Protein AF-A0A034VEP1-F1 (afdb_monomer_lite)

Secondary structure (DSSP, 8-state):
---HHHHHHHHHHHHHHHHHHHHHHHHHHHTHHHHTSTTHHHHHHTTTTTTGGGS-HHHHHHIIIIIIHHHHHT--GGGIIIIIHHHHHHHHHHHHHHHHHHHHHHHHHHHHTSSSTT---HHHHHHHHHHHHHHHHHHHHHHHHHH-S-GGGTTTTT-------------S------HHHHHHTT--S--HHHHHHHH-HHHHHHHHHHHHHTTTSS-HHHHHHHHHHHHHHHHHHHH-SS----HHHHHHHHHHHHHHHHHHTTSHHHHHHHHHHHHHHHHHHTTT-TTHHHHHHTSTT--HHHHHHHHHHHHSPPPSSSPPPHHHHHHHHHHHTTTTT--HHHHHS-----TTPPPP--PPPPP---SS---S--GGGGTT----

Foldseek 3Di:
DDDPVNVVVVVVVVVLLVVLLVLLVCLVPVQPVQLPPPCSQVVCCVPVVPPVVPPDLVSVQSSLQNHLLSNQQSHDPVRLVVHVLSNLLSVLQVVLVVLVVLLVVLVVCVVVVCDDPPNPPPVSVVSVVSSLSSLLSNLSSLLCQFQNQQPPPPPPVPDDPDDDDDDDDDDPDDDPDDVSSVVSLQGLATDPSNLSQCPDPSRNVSSLSSLLQQLQRLDLSSNLSSLSNVLSVLLCCLPPPPNSDDQVSLVSSLVSLLNSQLNPVQPPSSVVSSLLSNLSSCLRCCVPHVCSLVVLVLQPPDDPVLSVVLVVVSPPDDDPDSDDDPVNSVSSCVSSVSSHHDDPVVSPPDPPPVDDDDPDPDDDDDDDDDPDDDPDDPPPVVVPDDDD

Radius of gyration: 27.85 Å; chains: 1; bounding box: 88×52×80 Å

InterPro domains:
  IPR011989 Armadillo-like helical [G3DSA:1.25.10.10] (1-316)
  IPR045065 Exportin-1/5 [PTHR11223] (7-348)
  IPR045478 Exportin-5, C-terminal domain [PF19273] (3-347)

Structure (mmCIF, N/CA/C/O backbone):
data_AF-A0A034VEP1-F1
#
_entry.id   AF-A0A034VEP1-F1
#
loop_
_atom_site.group_PDB
_atom_site.id
_atom_site.type_symbol
_atom_site.label_atom_id
_atom_site.label_alt_id
_atom_site.label_comp_id
_atom_site.label_asym_id
_atom_site.label_entity_id
_atom_site.label_seq_id
_atom_site.pdbx_PDB_ins_code
_atom_site.Cartn_x
_atom_site.Cartn_y
_atom_site.Cartn_z
_atom_site.occupancy
_atom_site.B_iso_or_equiv
_atom_site.auth_seq_id
_atom_site.auth_comp_id
_atom_site.auth_asym_id
_atom_site.auth_atom_id
_atom_site.pdbx_PDB_model_num
ATOM 1 N N . MET A 1 1 ? 37.861 21.432 -10.208 1.00 58.66 1 MET A N 1
ATOM 2 C CA . MET A 1 1 ? 37.742 20.419 -11.281 1.00 58.66 1 MET A CA 1
ATOM 3 C C . MET A 1 1 ? 37.023 19.227 -10.680 1.00 58.66 1 MET A C 1
ATOM 5 O O . MET A 1 1 ? 37.468 18.774 -9.636 1.00 58.66 1 MET A O 1
ATOM 9 N N . THR A 1 2 ? 35.906 18.784 -11.261 1.00 74.50 2 THR A N 1
ATOM 10 C CA . THR A 1 2 ? 35.206 17.568 -10.812 1.00 74.50 2 THR A CA 1
ATOM 11 C C . THR A 1 2 ? 36.110 16.355 -10.998 1.00 74.50 2 THR A C 1
ATOM 13 O O . THR A 1 2 ? 36.824 16.255 -12.003 1.00 74.50 2 THR A O 1
ATOM 16 N N . SER A 1 3 ? 36.123 15.453 -10.018 1.00 92.38 3 SER A N 1
ATOM 17 C CA . SER A 1 3 ? 36.957 14.258 -10.084 1.00 92.38 3 SER A CA 1
ATOM 18 C C . SER A 1 3 ? 36.475 13.336 -11.217 1.00 92.38 3 SER A C 1
ATOM 20 O O . SER A 1 3 ? 35.345 13.434 -11.703 1.00 92.38 3 SER A O 1
ATOM 22 N N . THR A 1 4 ? 37.326 12.424 -11.694 1.00 94.25 4 THR A N 1
ATOM 23 C CA . THR A 1 4 ? 36.884 11.393 -12.654 1.00 94.25 4 THR A CA 1
ATOM 24 C C . THR A 1 4 ? 35.779 10.516 -12.064 1.00 94.25 4 THR A C 1
ATOM 26 O O . THR A 1 4 ? 34.869 10.133 -12.794 1.00 94.25 4 THR A O 1
ATOM 29 N N . VAL A 1 5 ? 35.817 10.261 -10.753 1.00 95.69 5 VAL A N 1
ATOM 30 C CA . VAL A 1 5 ? 34.779 9.507 -10.041 1.00 95.69 5 VAL A CA 1
ATOM 31 C C . VAL A 1 5 ? 33.453 10.263 -10.076 1.00 95.69 5 VAL A C 1
ATOM 33 O O . VAL A 1 5 ? 32.454 9.682 -10.489 1.00 95.69 5 VAL A O 1
ATOM 36 N N . ASP A 1 6 ? 33.456 11.564 -9.777 1.00 94.81 6 ASP A N 1
ATOM 37 C CA . ASP A 1 6 ? 32.241 12.395 -9.775 1.00 94.81 6 ASP A CA 1
ATOM 38 C C . ASP A 1 6 ? 31.598 12.417 -11.168 1.00 94.81 6 ASP A C 1
ATOM 40 O O . ASP A 1 6 ? 30.381 12.321 -11.312 1.00 94.81 6 ASP A O 1
ATOM 44 N N . ARG A 1 7 ? 32.421 12.493 -12.224 1.00 95.38 7 ARG A N 1
ATOM 45 C CA . ARG A 1 7 ? 31.940 12.466 -13.614 1.00 95.38 7 ARG A CA 1
ATOM 46 C C . ARG A 1 7 ? 31.284 11.134 -13.973 1.00 95.38 7 ARG A C 1
ATOM 48 O O . ARG A 1 7 ? 30.245 11.139 -14.628 1.00 95.38 7 ARG A O 1
ATOM 55 N N . ILE A 1 8 ? 31.863 10.009 -13.547 1.00 96.25 8 ILE A N 1
ATOM 56 C CA . ILE A 1 8 ? 31.290 8.676 -13.786 1.00 96.25 8 ILE A CA 1
ATOM 57 C C . ILE A 1 8 ? 30.002 8.495 -12.977 1.00 96.25 8 ILE A C 1
ATOM 59 O O . ILE A 1 8 ? 29.007 8.024 -13.524 1.00 96.25 8 ILE A O 1
ATOM 63 N N . GLN A 1 9 ? 29.984 8.905 -11.707 1.00 94.31 9 GLN A N 1
ATOM 64 C CA . GLN A 1 9 ? 28.787 8.853 -10.865 1.00 94.31 9 GLN A CA 1
ATOM 65 C C . GLN A 1 9 ? 27.643 9.666 -11.475 1.00 94.31 9 GLN A C 1
ATOM 67 O O . GLN A 1 9 ? 26.534 9.148 -11.612 1.00 94.31 9 GLN A O 1
ATOM 72 N N . GLN A 1 10 ? 27.929 10.892 -11.924 1.00 95.06 10 GLN A N 1
ATOM 73 C CA . GLN A 1 10 ? 26.947 11.744 -12.588 1.00 95.06 10 GLN A CA 1
ATOM 74 C C . GLN A 1 10 ? 26.444 11.119 -13.892 1.00 95.06 10 GLN A C 1
ATOM 76 O O . GLN A 1 10 ? 25.241 11.094 -14.135 1.00 95.06 10 GLN A O 1
ATOM 81 N N . PHE A 1 11 ? 27.340 10.578 -14.722 1.00 96.62 11 PHE A N 1
ATOM 82 C CA . PHE A 1 11 ? 26.957 9.894 -15.957 1.00 96.62 11 PHE A CA 1
ATOM 83 C C . PHE A 1 11 ? 26.026 8.704 -15.684 1.00 96.62 11 PHE A C 1
ATOM 85 O O . PHE A 1 11 ? 24.970 8.593 -16.303 1.00 96.62 11 PHE A O 1
ATOM 92 N N . MET A 1 12 ? 26.371 7.849 -14.717 1.00 95.88 12 MET A N 1
ATOM 93 C CA . MET A 1 12 ? 25.567 6.678 -14.351 1.00 95.88 12 MET A CA 1
ATOM 94 C C . MET A 1 12 ? 24.229 7.057 -13.702 1.00 95.88 12 MET A C 1
ATOM 96 O O . MET A 1 12 ? 23.247 6.326 -13.834 1.00 95.88 12 MET A O 1
ATOM 100 N N . ALA A 1 13 ? 24.166 8.170 -12.967 1.00 93.12 13 ALA A N 1
ATOM 101 C CA . ALA A 1 13 ? 22.910 8.723 -12.460 1.00 93.12 13 ALA A CA 1
ATOM 102 C C . ALA A 1 13 ? 22.009 9.188 -13.611 1.00 93.12 13 ALA A C 1
ATOM 104 O O . ALA A 1 13 ? 20.899 8.680 -13.756 1.00 93.12 13 ALA A O 1
ATOM 105 N N . LEU A 1 14 ? 22.533 10.045 -14.490 1.00 95.06 14 LEU A N 1
ATOM 106 C CA . LEU A 1 14 ? 21.785 10.607 -15.615 1.00 95.06 14 LEU A CA 1
ATOM 107 C C . LEU A 1 14 ? 21.302 9.541 -16.598 1.00 95.06 14 LEU A C 1
ATOM 109 O O . LEU A 1 14 ? 20.158 9.599 -17.042 1.00 95.06 14 LEU A O 1
ATOM 113 N N . LEU A 1 15 ? 22.151 8.565 -16.934 1.00 96.06 15 LEU A N 1
ATOM 114 C CA . LEU A 1 15 ? 21.783 7.484 -17.847 1.00 96.06 15 LEU A CA 1
ATOM 115 C C . LEU A 1 15 ? 20.609 6.674 -17.288 1.00 96.06 15 LEU A C 1
ATOM 117 O O . LEU A 1 15 ? 19.625 6.448 -17.985 1.00 96.06 15 LEU A O 1
ATOM 121 N N . TYR A 1 16 ? 20.695 6.289 -16.016 1.00 94.19 16 TYR A N 1
ATOM 122 C CA . TYR A 1 16 ? 19.655 5.521 -15.338 1.00 94.19 16 TYR A CA 1
ATOM 123 C C . TYR A 1 16 ? 18.326 6.276 -15.288 1.00 94.19 16 TYR A C 1
ATOM 125 O O . TYR A 1 16 ? 17.296 5.736 -15.685 1.00 94.19 16 TYR A O 1
ATOM 133 N N . GLU A 1 17 ? 18.346 7.533 -14.843 1.00 92.88 17 GLU A N 1
ATOM 134 C CA . GLU A 1 17 ? 17.145 8.370 -14.781 1.00 92.88 17 GLU A CA 1
ATOM 135 C C . GLU A 1 17 ? 16.531 8.561 -16.170 1.00 92.88 17 GLU A C 1
ATOM 137 O O . GLU A 1 17 ? 15.327 8.372 -16.343 1.00 92.88 17 GLU A O 1
ATOM 142 N N . SER A 1 18 ? 17.359 8.841 -17.181 1.00 95.31 18 SER A N 1
ATOM 143 C CA . SER A 1 18 ? 16.906 9.026 -18.564 1.00 95.31 18 SER A CA 1
ATOM 144 C C . SER A 1 18 ? 16.233 7.770 -19.121 1.00 95.31 18 SER A C 1
ATOM 146 O O . SER A 1 18 ? 15.182 7.872 -19.757 1.00 95.31 18 SER A O 1
ATOM 148 N N . CYS A 1 19 ? 16.783 6.581 -18.846 1.00 95.69 19 CYS A N 1
ATOM 149 C CA . CYS A 1 19 ? 16.167 5.315 -19.241 1.00 95.69 19 CYS A CA 1
ATOM 150 C C . CYS A 1 19 ? 14.774 5.151 -18.619 1.00 95.69 19 CYS A C 1
ATOM 152 O O . CYS A 1 19 ? 13.817 4.883 -19.344 1.00 95.69 19 CYS A O 1
ATOM 154 N N . TYR A 1 20 ? 14.621 5.369 -17.309 1.00 95.31 20 TYR A N 1
ATOM 155 C CA . TYR A 1 20 ? 13.319 5.212 -16.652 1.00 95.31 20 TYR A CA 1
ATOM 156 C C . TYR A 1 20 ? 12.310 6.295 -17.026 1.00 95.31 20 TYR A C 1
ATOM 158 O O . TYR A 1 20 ? 11.121 5.998 -17.110 1.00 95.31 20 TYR A O 1
ATOM 166 N N . HIS A 1 21 ? 12.756 7.516 -17.323 1.00 94.62 21 HIS A N 1
ATOM 167 C CA . HIS A 1 21 ? 11.889 8.554 -17.879 1.00 94.62 21 HIS A CA 1
ATOM 168 C C . HIS A 1 21 ? 11.360 8.181 -19.266 1.00 94.62 21 HIS A C 1
ATOM 170 O O . HIS A 1 21 ? 10.161 8.309 -19.516 1.00 94.62 21 HIS A O 1
ATOM 176 N N . MET A 1 22 ? 12.226 7.671 -20.145 1.00 95.50 22 MET A N 1
ATOM 177 C CA . MET A 1 22 ? 11.825 7.183 -21.466 1.00 95.50 22 MET A CA 1
ATOM 178 C C . MET A 1 22 ? 10.855 5.998 -21.357 1.00 95.50 22 MET A C 1
ATOM 180 O O . MET A 1 22 ? 9.845 5.950 -22.052 1.00 95.50 22 MET A O 1
ATOM 184 N N . MET A 1 23 ? 11.123 5.043 -20.465 1.00 94.69 23 MET A N 1
ATOM 185 C CA . MET A 1 23 ? 10.212 3.916 -20.249 1.00 94.69 23 MET A CA 1
ATOM 186 C C . MET A 1 23 ? 8.884 4.360 -19.624 1.00 94.69 23 MET A C 1
ATOM 188 O O . MET A 1 23 ? 7.826 3.853 -19.988 1.00 94.69 23 MET A O 1
ATOM 192 N N . GLY A 1 24 ? 8.920 5.327 -18.706 1.00 93.62 24 GLY A N 1
ATOM 193 C CA . GLY A 1 24 ? 7.735 5.887 -18.062 1.00 93.62 24 GLY A CA 1
ATOM 194 C C . GLY A 1 24 ? 6.806 6.621 -19.023 1.00 93.62 24 GLY A C 1
ATOM 195 O O . GLY A 1 24 ? 5.588 6.566 -18.856 1.00 93.62 24 GLY A O 1
ATOM 196 N N . SER A 1 25 ? 7.350 7.258 -20.064 1.00 94.69 25 SER A N 1
ATOM 197 C CA . SER A 1 25 ? 6.546 7.893 -21.112 1.00 94.69 25 SER A CA 1
ATOM 198 C C . SER A 1 25 ? 6.006 6.901 -22.145 1.00 94.69 25 SER A C 1
ATOM 200 O O . SER A 1 25 ? 5.034 7.225 -22.830 1.00 94.69 25 SER A O 1
ATOM 202 N N . ALA A 1 26 ? 6.571 5.692 -22.243 1.00 93.81 26 ALA A N 1
ATOM 203 C CA . ALA A 1 26 ? 6.183 4.706 -23.250 1.00 93.81 26 ALA A CA 1
ATOM 204 C C . ALA A 1 26 ? 4.717 4.266 -23.114 1.00 93.81 26 ALA A C 1
ATOM 206 O O . ALA A 1 26 ? 4.012 4.204 -24.118 1.00 93.81 26 ALA A O 1
ATOM 207 N N . GLY A 1 27 ? 4.237 4.017 -21.889 1.00 92.19 27 GLY A N 1
ATOM 208 C CA . GLY A 1 27 ? 2.842 3.630 -21.632 1.00 92.19 27 GLY A CA 1
ATOM 209 C C . GLY A 1 27 ? 1.835 4.661 -22.160 1.00 92.19 27 GLY A C 1
ATOM 210 O O . GLY A 1 27 ? 1.042 4.323 -23.039 1.00 92.19 27 GLY A O 1
ATOM 211 N N . PRO A 1 28 ? 1.890 5.924 -21.694 1.00 90.75 28 PRO A N 1
ATOM 212 C CA . PRO A 1 28 ? 1.020 6.990 -22.189 1.00 90.75 28 PRO A CA 1
ATOM 213 C C . PRO A 1 28 ? 1.172 7.290 -23.686 1.00 90.75 28 PRO A C 1
ATOM 215 O O . PRO A 1 28 ? 0.189 7.634 -24.336 1.00 90.75 28 PRO A O 1
ATOM 218 N N . SER A 1 29 ? 2.388 7.181 -24.235 1.00 94.88 29 SER A N 1
ATOM 219 C CA . SER A 1 29 ? 2.671 7.609 -25.615 1.00 94.88 29 SER A CA 1
ATOM 220 C C . SER A 1 29 ? 2.303 6.559 -26.661 1.00 94.88 29 SER A C 1
ATOM 222 O O . SER A 1 29 ? 1.827 6.905 -27.736 1.00 94.88 29 SER A O 1
ATOM 224 N N . LEU A 1 30 ? 2.547 5.280 -26.366 1.00 94.94 30 LEU A N 1
ATOM 225 C CA . LEU A 1 30 ? 2.318 4.174 -27.301 1.00 94.94 30 LEU A CA 1
ATOM 226 C C . LEU A 1 30 ? 0.979 3.472 -27.047 1.00 94.94 30 LEU A C 1
ATOM 228 O O . LEU A 1 30 ? 0.457 2.789 -27.928 1.00 94.94 30 LEU A O 1
ATOM 232 N N . GLY A 1 31 ? 0.418 3.617 -25.842 1.00 91.94 31 GLY A N 1
ATOM 233 C CA . GLY A 1 31 ? -0.852 3.015 -25.460 1.00 91.94 31 GLY A CA 1
ATOM 234 C C . GLY A 1 31 ? -0.888 1.522 -25.780 1.00 91.94 31 GLY A C 1
ATOM 235 O O . GLY A 1 31 ? 0.033 0.770 -25.456 1.00 91.94 31 GLY A O 1
ATOM 236 N N . ARG A 1 32 ? -1.957 1.090 -26.454 1.00 95.06 32 ARG A N 1
ATOM 237 C CA . ARG A 1 32 ? -2.202 -0.313 -26.817 1.00 95.06 32 ARG A CA 1
ATOM 238 C C . ARG A 1 32 ? -1.033 -0.981 -27.549 1.00 95.06 32 ARG A C 1
ATOM 240 O O . ARG A 1 32 ? -0.810 -2.168 -27.319 1.00 95.06 32 ARG A O 1
ATOM 247 N N . ASP A 1 33 ? -0.289 -0.248 -28.377 1.00 97.12 33 ASP A N 1
ATOM 248 C CA . ASP A 1 33 ? 0.780 -0.830 -29.192 1.00 97.12 33 ASP A CA 1
ATOM 249 C C . ASP A 1 33 ? 1.950 -1.355 -28.357 1.00 97.12 33 ASP A C 1
ATOM 251 O O . ASP A 1 33 ? 2.576 -2.341 -28.741 1.00 97.12 33 ASP A O 1
ATOM 255 N N . LEU A 1 34 ? 2.194 -0.767 -27.182 1.00 97.06 34 LEU A N 1
ATOM 256 C CA . LEU A 1 34 ? 3.177 -1.274 -26.226 1.00 97.06 34 LEU A CA 1
ATOM 257 C C . LEU A 1 34 ? 2.683 -2.547 -25.528 1.00 97.06 34 LEU A C 1
ATOM 259 O O . LEU A 1 34 ? 3.409 -3.534 -25.443 1.00 97.06 34 LEU A O 1
ATOM 263 N N . TYR A 1 35 ? 1.449 -2.535 -25.017 1.00 97.56 35 TYR A N 1
ATOM 264 C CA . TYR A 1 35 ? 0.932 -3.632 -24.187 1.00 97.56 35 TYR A CA 1
ATOM 265 C C . TYR A 1 35 ? 0.587 -4.895 -24.984 1.00 97.56 35 TYR A C 1
ATOM 267 O O . TYR A 1 35 ? 0.537 -5.978 -24.405 1.00 97.56 35 TYR A O 1
ATOM 275 N N . GLN A 1 36 ? 0.371 -4.778 -26.297 1.00 97.31 36 GLN A N 1
ATOM 276 C CA . GLN A 1 36 ? 0.141 -5.933 -27.170 1.00 97.31 36 GLN A CA 1
ATOM 277 C C . GLN A 1 36 ? 1.429 -6.660 -27.585 1.00 97.31 36 GLN A C 1
ATOM 279 O O . GLN A 1 36 ? 1.344 -7.718 -28.212 1.00 97.31 36 GLN A O 1
ATOM 284 N N . LEU A 1 37 ? 2.611 -6.112 -27.270 1.00 97.19 37 LEU A N 1
ATOM 285 C CA . LEU A 1 37 ? 3.882 -6.771 -27.560 1.00 97.19 37 LEU A CA 1
ATOM 286 C C . LEU A 1 37 ? 3.956 -8.114 -26.825 1.00 97.19 37 LEU A C 1
ATOM 288 O O . LEU A 1 37 ? 3.821 -8.196 -25.602 1.00 97.19 37 LEU A O 1
ATOM 292 N N . GLN A 1 38 ? 4.186 -9.181 -27.586 1.00 96.06 38 GLN A N 1
ATOM 293 C CA . GLN A 1 38 ? 4.297 -10.524 -27.032 1.00 96.06 38 GLN A CA 1
ATOM 294 C C . GLN A 1 38 ? 5.500 -10.612 -26.088 1.00 96.06 38 GLN A C 1
ATOM 296 O O . GLN A 1 38 ? 6.602 -10.191 -26.433 1.00 96.06 38 GLN A O 1
ATOM 301 N N . GLY A 1 39 ? 5.280 -11.157 -24.890 1.00 95.81 39 GLY A N 1
ATOM 302 C CA . GLY A 1 39 ? 6.329 -11.321 -23.882 1.00 95.81 39 GLY A CA 1
ATOM 303 C C . GLY A 1 39 ? 6.767 -10.027 -23.189 1.00 95.81 39 GLY A C 1
ATOM 304 O O . GLY A 1 39 ? 7.782 -10.042 -22.502 1.00 95.81 39 GLY A O 1
ATOM 305 N N . ILE A 1 40 ? 6.035 -8.910 -23.324 1.00 97.25 40 ILE A N 1
ATOM 306 C CA . ILE A 1 40 ? 6.419 -7.641 -22.679 1.00 97.25 40 ILE A CA 1
ATOM 307 C C . ILE A 1 40 ? 6.510 -7.755 -21.151 1.00 97.25 40 ILE A C 1
ATOM 309 O O . ILE A 1 40 ? 7.403 -7.169 -20.545 1.00 97.25 40 ILE A O 1
ATOM 313 N N . ALA A 1 41 ? 5.627 -8.542 -20.530 1.00 98.00 41 ALA A N 1
ATOM 314 C CA . ALA A 1 41 ? 5.662 -8.793 -19.092 1.00 98.00 41 ALA A CA 1
ATOM 315 C C . ALA A 1 41 ? 6.968 -9.486 -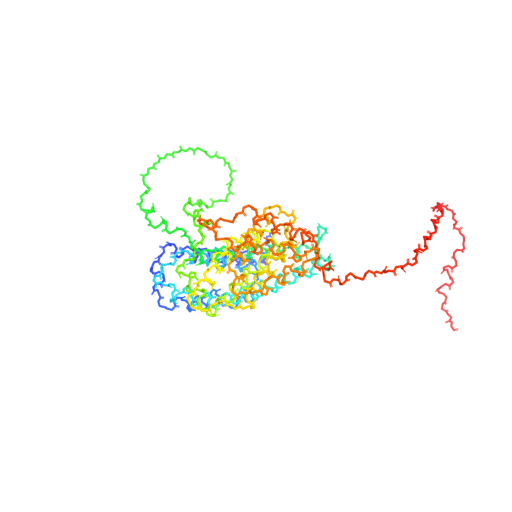18.684 1.00 98.00 41 ALA A C 1
ATOM 317 O O . ALA A 1 41 ? 7.690 -8.980 -17.828 1.00 98.00 41 ALA A O 1
ATOM 318 N N . ASP A 1 42 ? 7.308 -10.585 -19.361 1.00 98.06 42 ASP A N 1
ATOM 319 C CA . ASP A 1 42 ? 8.527 -11.352 -19.101 1.00 98.06 42 ASP A CA 1
ATOM 320 C C . ASP A 1 42 ? 9.782 -10.529 -19.394 1.00 98.06 42 ASP A C 1
ATOM 322 O O . ASP A 1 42 ? 10.745 -10.571 -18.630 1.00 98.06 42 ASP A O 1
ATOM 326 N N . ALA A 1 43 ? 9.777 -9.739 -20.470 1.00 97.94 43 ALA A N 1
ATOM 327 C CA . ALA A 1 43 ? 10.882 -8.851 -20.803 1.00 97.94 43 ALA A CA 1
ATOM 328 C C . ALA A 1 43 ? 11.129 -7.828 -19.688 1.00 97.94 43 ALA A C 1
ATOM 330 O O . ALA A 1 43 ? 12.277 -7.623 -19.300 1.00 97.94 43 ALA A O 1
ATOM 331 N N . LEU A 1 44 ? 10.075 -7.219 -19.136 1.00 97.88 44 LEU A N 1
ATOM 332 C CA . LEU A 1 44 ? 10.188 -6.269 -18.026 1.00 97.88 44 LEU A CA 1
ATOM 333 C C . LEU A 1 44 ? 10.624 -6.947 -16.723 1.00 97.88 44 LEU A C 1
ATOM 335 O O . LEU A 1 44 ? 11.474 -6.404 -16.017 1.00 97.88 44 LEU A O 1
ATOM 339 N N . ILE A 1 45 ? 10.089 -8.133 -16.421 1.00 98.31 45 ILE A N 1
ATOM 340 C CA . ILE A 1 45 ? 10.472 -8.923 -15.241 1.00 98.31 45 ILE A CA 1
ATOM 341 C C . ILE A 1 45 ? 11.963 -9.276 -15.282 1.00 98.31 45 ILE A C 1
ATOM 343 O O . ILE A 1 45 ? 12.664 -9.099 -14.292 1.00 98.31 45 ILE A O 1
ATOM 347 N N . ASN A 1 46 ? 12.465 -9.694 -16.445 1.00 97.56 46 ASN A N 1
ATOM 348 C CA . ASN A 1 46 ? 13.859 -10.103 -16.632 1.00 97.56 46 ASN A CA 1
ATOM 349 C C . ASN A 1 46 ? 14.820 -8.943 -16.954 1.00 97.56 46 ASN A C 1
ATOM 351 O O . ASN A 1 46 ? 15.993 -9.187 -17.235 1.00 97.56 46 ASN A O 1
ATOM 355 N N . SER A 1 47 ? 14.353 -7.691 -16.936 1.00 95.50 47 SER A N 1
ATOM 356 C CA . SER A 1 47 ? 15.199 -6.510 -17.148 1.00 95.50 47 SER A CA 1
ATOM 357 C C . SER A 1 47 ? 15.017 -5.485 -16.034 1.00 95.50 47 SER A C 1
ATOM 359 O O . SER A 1 47 ? 15.804 -5.452 -15.096 1.00 95.50 47 SER A O 1
ATOM 361 N N . VAL A 1 48 ? 13.965 -4.671 -16.102 1.00 95.12 48 VAL A N 1
ATOM 362 C CA . VAL A 1 48 ? 13.678 -3.604 -15.136 1.00 95.12 48 VAL A CA 1
ATOM 363 C C . VAL A 1 48 ? 13.492 -4.136 -13.721 1.00 95.12 48 VAL A C 1
ATOM 365 O O . VAL A 1 48 ? 13.960 -3.520 -12.767 1.00 95.12 48 VAL A O 1
ATOM 368 N N . PHE A 1 49 ? 12.791 -5.261 -13.585 1.00 96.62 49 PHE A N 1
ATOM 369 C CA . PHE A 1 49 ? 12.486 -5.860 -12.287 1.00 96.62 49 PHE A CA 1
ATOM 370 C C . PHE A 1 49 ? 13.400 -7.043 -11.943 1.00 96.62 49 PHE A C 1
ATOM 372 O O . PHE A 1 49 ? 13.086 -7.821 -11.038 1.00 96.62 49 PHE A O 1
ATOM 379 N N . ALA A 1 50 ? 14.528 -7.173 -12.644 1.00 94.56 50 ALA A N 1
ATOM 380 C CA . ALA A 1 50 ? 15.550 -8.156 -12.323 1.00 94.56 50 ALA A CA 1
ATOM 381 C C . ALA A 1 50 ? 16.451 -7.634 -11.197 1.00 94.56 50 ALA A C 1
ATOM 383 O O . ALA A 1 50 ? 16.776 -6.448 -11.155 1.00 94.56 50 ALA A O 1
ATOM 384 N N . SER A 1 51 ? 16.864 -8.531 -10.296 1.00 93.56 51 SER A N 1
ATOM 385 C CA . SER A 1 51 ? 17.838 -8.241 -9.231 1.00 93.56 51 SER A CA 1
ATOM 386 C C . SER A 1 51 ? 17.520 -6.990 -8.399 1.00 93.56 51 SER A C 1
ATOM 388 O O . SER A 1 51 ? 18.420 -6.249 -8.013 1.00 93.56 51 SER A O 1
ATOM 390 N N . LEU A 1 52 ? 16.238 -6.736 -8.104 1.00 95.62 52 LEU A N 1
ATOM 391 C CA . LEU A 1 52 ? 15.832 -5.558 -7.324 1.00 95.62 52 LEU A CA 1
ATOM 392 C C . LEU A 1 52 ? 16.426 -5.543 -5.905 1.00 95.62 52 LEU A C 1
ATOM 394 O O . LEU A 1 52 ? 16.571 -4.471 -5.328 1.00 95.62 52 LEU A O 1
ATOM 398 N N . GLU A 1 53 ? 16.803 -6.707 -5.372 1.00 93.88 53 GLU A N 1
ATOM 399 C CA . GLU A 1 53 ? 17.479 -6.868 -4.075 1.00 93.88 53 GLU A CA 1
ATOM 400 C C . GLU A 1 53 ? 18.850 -6.173 -4.027 1.00 93.88 53 GLU A C 1
ATOM 402 O O . GLU A 1 53 ? 19.269 -5.714 -2.968 1.00 93.88 53 GLU A O 1
ATOM 407 N N . ASP A 1 54 ? 19.515 -6.031 -5.178 1.00 93.81 54 ASP A N 1
ATOM 408 C CA . ASP A 1 54 ? 20.819 -5.371 -5.300 1.00 93.81 54 ASP A CA 1
ATOM 409 C C . ASP A 1 54 ? 20.691 -3.860 -5.584 1.00 93.81 54 ASP A C 1
ATOM 411 O O . ASP A 1 54 ? 21.688 -3.131 -5.637 1.00 93.81 54 ASP A O 1
ATOM 415 N N . VAL A 1 55 ? 19.468 -3.363 -5.809 1.00 93.06 55 VAL A N 1
ATOM 416 C CA . VAL A 1 55 ? 19.212 -1.970 -6.190 1.00 93.06 55 VAL A CA 1
ATOM 417 C C . VAL A 1 55 ? 19.008 -1.116 -4.934 1.00 93.06 55 VAL A C 1
ATOM 419 O O . VAL A 1 55 ? 18.072 -1.354 -4.173 1.00 93.06 55 VAL A O 1
ATOM 422 N N . PRO A 1 56 ? 19.806 -0.054 -4.719 1.00 92.00 56 PRO A N 1
ATOM 423 C CA . PRO A 1 56 ? 19.633 0.802 -3.550 1.00 92.00 56 PRO A CA 1
ATOM 424 C C . PRO A 1 56 ? 18.341 1.632 -3.637 1.00 92.00 56 PRO A C 1
ATOM 426 O O . PRO A 1 56 ? 17.919 2.030 -4.726 1.00 92.00 56 PRO A O 1
ATOM 429 N N . ASP A 1 57 ? 17.756 1.983 -2.486 1.00 89.81 57 ASP A N 1
ATOM 430 C CA . ASP A 1 57 ? 16.443 2.652 -2.390 1.00 89.81 57 ASP A CA 1
ATOM 431 C C . ASP A 1 57 ? 16.321 3.904 -3.278 1.00 89.81 57 ASP A C 1
ATOM 433 O O . ASP A 1 57 ? 15.304 4.115 -3.942 1.00 89.81 57 ASP A O 1
ATOM 437 N N . TYR A 1 58 ? 17.373 4.729 -3.349 1.00 90.56 58 TYR A N 1
ATOM 438 C CA . TYR A 1 58 ? 17.370 5.946 -4.170 1.00 90.56 58 TYR A CA 1
ATOM 439 C C . TYR A 1 58 ? 17.257 5.668 -5.680 1.00 90.56 58 TYR A C 1
ATOM 441 O O . TYR A 1 58 ? 16.777 6.526 -6.418 1.00 90.56 58 TYR A O 1
ATOM 449 N N . ARG A 1 59 ? 17.656 4.474 -6.138 1.00 93.94 59 ARG A N 1
ATOM 450 C CA . ARG A 1 59 ? 17.492 3.996 -7.521 1.00 93.94 59 ARG A CA 1
ATOM 451 C C . ARG A 1 59 ? 16.168 3.263 -7.711 1.00 93.94 59 ARG A C 1
ATOM 453 O O . ARG A 1 59 ? 15.518 3.445 -8.735 1.00 93.94 59 ARG A O 1
ATOM 460 N N . LEU A 1 60 ? 15.717 2.517 -6.705 1.00 95.62 60 LEU A N 1
ATOM 461 C CA . LEU A 1 60 ? 14.437 1.810 -6.745 1.00 95.62 60 LEU A CA 1
ATOM 462 C C . LEU A 1 60 ? 13.243 2.773 -6.893 1.00 95.62 60 LEU A C 1
ATOM 464 O O . LEU A 1 60 ? 12.275 2.479 -7.596 1.00 95.62 60 LEU A O 1
ATOM 468 N N . ARG A 1 61 ? 13.327 3.964 -6.293 1.00 94.62 61 ARG A N 1
ATOM 469 C CA . ARG A 1 61 ? 12.286 5.000 -6.381 1.00 94.62 61 ARG A CA 1
ATOM 470 C C . ARG A 1 61 ? 11.918 5.403 -7.821 1.00 94.62 61 ARG A C 1
ATOM 472 O O . ARG A 1 61 ? 10.732 5.327 -8.151 1.00 94.62 61 ARG A O 1
ATOM 479 N N . PRO A 1 62 ? 12.859 5.790 -8.709 1.00 94.56 62 PRO A N 1
ATOM 480 C CA . PRO A 1 62 ? 12.571 5.999 -10.129 1.00 94.56 62 PRO A CA 1
ATOM 481 C C . PRO A 1 62 ? 11.861 4.825 -10.817 1.00 94.56 62 PRO A C 1
ATOM 483 O O . PRO A 1 62 ? 10.917 5.059 -11.572 1.00 94.56 62 PRO A O 1
ATOM 486 N N . ILE A 1 63 ? 12.232 3.575 -10.514 1.00 97.25 63 ILE A N 1
ATOM 487 C CA . ILE A 1 63 ? 11.548 2.395 -11.072 1.00 97.25 63 ILE A CA 1
ATOM 488 C C . ILE A 1 63 ? 10.063 2.422 -10.698 1.00 97.25 63 ILE A C 1
ATOM 490 O O . ILE A 1 63 ? 9.200 2.303 -11.566 1.00 97.25 63 ILE A O 1
ATOM 494 N N . VAL A 1 64 ? 9.754 2.630 -9.416 1.00 97.12 64 VAL A N 1
ATOM 495 C CA . VAL A 1 64 ? 8.378 2.622 -8.897 1.00 97.12 64 VAL A CA 1
ATOM 496 C C . VAL A 1 64 ? 7.585 3.836 -9.388 1.00 97.12 64 VAL A C 1
ATOM 498 O O . VAL A 1 64 ? 6.484 3.695 -9.925 1.00 97.12 64 VAL A O 1
ATOM 501 N N . ARG A 1 65 ? 8.126 5.044 -9.207 1.00 95.06 65 ARG A N 1
ATOM 502 C CA . ARG A 1 65 ? 7.407 6.303 -9.443 1.00 95.06 65 ARG A CA 1
ATOM 503 C C . ARG A 1 65 ? 7.418 6.745 -10.898 1.00 95.06 65 ARG A C 1
ATOM 505 O O . ARG A 1 65 ? 6.387 7.209 -11.381 1.00 95.06 65 ARG A O 1
ATOM 512 N N . VAL A 1 66 ? 8.576 6.704 -11.549 1.00 95.94 66 VAL A N 1
ATOM 513 C CA . VAL A 1 66 ? 8.765 7.303 -12.877 1.00 95.94 66 VAL A CA 1
ATOM 514 C C . VAL A 1 66 ? 8.365 6.322 -13.965 1.00 95.94 66 VAL A C 1
ATOM 516 O O . VAL A 1 66 ? 7.730 6.738 -14.924 1.00 95.94 66 VAL A O 1
ATOM 519 N N . PHE A 1 67 ? 8.661 5.033 -13.799 1.00 97.38 67 PHE A N 1
ATOM 520 C CA . PHE A 1 67 ? 8.297 4.018 -14.784 1.00 97.38 67 PHE A CA 1
ATOM 521 C C . PHE A 1 67 ? 7.013 3.259 -14.439 1.00 97.38 67 PHE A C 1
ATOM 523 O O . PHE A 1 67 ? 6.042 3.299 -15.197 1.00 97.38 67 PHE A O 1
ATOM 530 N N . PHE A 1 68 ? 6.982 2.553 -13.309 1.00 97.88 68 PHE A N 1
ATOM 531 C CA . PHE A 1 68 ? 5.935 1.564 -13.071 1.00 97.88 68 PHE A CA 1
ATOM 532 C C . PHE A 1 68 ? 4.567 2.210 -12.834 1.00 97.88 68 PHE A C 1
ATOM 534 O O . PHE A 1 68 ? 3.570 1.774 -13.404 1.00 97.88 68 PHE A O 1
ATOM 541 N N . LYS A 1 69 ? 4.508 3.307 -12.071 1.00 96.00 69 LYS A N 1
ATOM 542 C CA . LYS A 1 69 ? 3.268 4.067 -11.855 1.00 96.00 69 LYS A CA 1
ATOM 543 C C . LYS A 1 69 ? 2.574 4.472 -13.172 1.00 96.00 69 LYS A C 1
ATOM 545 O O . LYS A 1 69 ? 1.388 4.153 -13.307 1.00 96.00 69 LYS A O 1
ATOM 550 N N . PRO A 1 70 ? 3.243 5.126 -14.149 1.00 94.69 70 PRO A N 1
ATOM 551 C CA . PRO A 1 70 ? 2.626 5.410 -15.442 1.00 94.69 70 PRO A CA 1
ATOM 552 C C . PRO A 1 70 ? 2.359 4.202 -16.318 1.00 94.69 70 PRO A C 1
ATOM 554 O O . PRO A 1 70 ? 1.341 4.182 -17.013 1.00 94.69 70 PRO A O 1
ATOM 557 N N . PHE A 1 71 ? 3.191 3.170 -16.227 1.00 96.75 71 PHE A N 1
ATOM 558 C CA . PHE A 1 71 ? 2.932 1.912 -16.909 1.00 96.75 71 PHE A CA 1
ATOM 559 C C . PHE A 1 71 ? 1.638 1.235 -16.420 1.00 96.75 71 PHE A C 1
ATOM 561 O O . PHE A 1 71 ? 0.901 0.673 -17.228 1.00 96.75 71 PHE A O 1
ATOM 568 N N . VAL A 1 72 ? 1.312 1.327 -15.126 1.00 96.69 72 VAL A N 1
ATOM 569 C CA . VAL A 1 72 ? 0.068 0.775 -14.565 1.00 96.69 72 VAL A CA 1
ATOM 570 C C . VAL A 1 72 ? -1.150 1.590 -14.996 1.00 96.69 72 VAL A C 1
ATOM 572 O O . VAL A 1 72 ? -2.101 1.005 -15.511 1.00 96.69 72 VAL A O 1
ATOM 575 N N . TYR A 1 73 ? -1.149 2.923 -14.826 1.00 92.75 73 TYR A N 1
ATOM 576 C CA . TYR A 1 73 ? -2.352 3.711 -15.150 1.00 92.75 73 TYR A CA 1
ATOM 577 C C . TYR A 1 73 ? -2.655 3.766 -16.652 1.00 92.75 73 TYR A C 1
ATOM 579 O O . TYR A 1 73 ? -3.802 3.999 -17.023 1.00 92.75 73 TYR A O 1
ATOM 587 N N . SER A 1 74 ? -1.650 3.566 -17.511 1.00 94.94 74 SER A N 1
ATOM 588 C CA . SER A 1 74 ? -1.820 3.624 -18.972 1.00 94.94 74 SER A CA 1
ATOM 589 C C . SER A 1 74 ? -2.233 2.287 -19.587 1.00 94.94 74 SER A C 1
ATOM 591 O O . SER A 1 74 ? -2.549 2.238 -20.774 1.00 94.94 74 SER A O 1
ATOM 593 N N . CYS A 1 75 ? -2.225 1.198 -18.811 1.00 95.88 75 CYS A N 1
ATOM 594 C CA . CYS A 1 75 ? -2.526 -0.133 -19.321 1.00 95.88 75 CYS A CA 1
ATOM 595 C C . CYS A 1 75 ? -4.031 -0.294 -19.600 1.00 95.88 75 CYS A C 1
ATOM 597 O O . CYS A 1 75 ? -4.843 -0.151 -18.678 1.00 95.88 75 CYS A O 1
ATOM 599 N N . PRO A 1 76 ? -4.437 -0.625 -20.841 1.00 94.50 76 PRO A N 1
ATOM 600 C CA . PRO A 1 76 ? -5.831 -0.920 -21.141 1.00 94.50 76 PRO A CA 1
ATOM 601 C C . PRO A 1 76 ? -6.304 -2.206 -20.437 1.00 94.50 76 PRO A C 1
ATOM 603 O O . PRO A 1 76 ? -5.532 -3.166 -20.360 1.00 94.50 76 PRO A O 1
ATOM 606 N N . PRO A 1 77 ? -7.588 -2.304 -20.034 1.00 94.88 77 PRO A N 1
ATOM 607 C CA . PRO A 1 77 ? -8.111 -3.477 -19.326 1.00 94.88 77 PRO A CA 1
ATOM 608 C C . PRO A 1 77 ? -7.897 -4.820 -20.033 1.00 94.88 77 PRO A C 1
ATOM 610 O O . PRO A 1 77 ? -7.706 -5.842 -19.380 1.00 94.88 77 PRO A O 1
ATOM 613 N N . ALA A 1 78 ? -7.851 -4.815 -21.370 1.00 96.44 78 ALA A N 1
ATOM 614 C CA . ALA A 1 78 ? -7.591 -6.003 -22.185 1.00 96.44 78 ALA A CA 1
ATOM 615 C C . ALA A 1 78 ? -6.234 -6.680 -21.902 1.00 96.44 78 ALA A C 1
ATOM 617 O O . ALA A 1 78 ? -6.056 -7.837 -22.270 1.00 96.44 78 ALA A O 1
ATOM 618 N N . PHE A 1 79 ? -5.292 -5.979 -21.261 1.00 97.69 79 PHE A N 1
ATOM 619 C CA . PHE A 1 79 ? -3.938 -6.469 -20.989 1.00 97.69 79 PHE A CA 1
ATOM 620 C C . PHE A 1 79 ? -3.644 -6.642 -19.494 1.00 97.69 79 PHE A C 1
ATOM 622 O O . PHE A 1 79 ? -2.506 -6.927 -19.122 1.00 97.69 79 PHE A O 1
ATOM 629 N N . TYR A 1 80 ? -4.639 -6.492 -18.613 1.00 97.75 80 TYR A N 1
ATOM 630 C CA . TYR A 1 80 ? -4.430 -6.670 -17.173 1.00 97.75 80 TYR A CA 1
ATOM 631 C C . TYR A 1 80 ? -3.933 -8.074 -16.835 1.00 97.75 80 TYR A C 1
ATOM 633 O O . TYR A 1 80 ? -2.911 -8.197 -16.165 1.00 97.75 80 TYR A O 1
ATOM 641 N N . ASP A 1 81 ? -4.598 -9.116 -17.336 1.00 98.06 81 ASP A N 1
ATOM 642 C CA . ASP A 1 81 ? -4.224 -10.502 -17.032 1.00 98.06 81 ASP A CA 1
ATOM 643 C C . ASP A 1 81 ? -2.896 -10.911 -17.678 1.00 98.06 81 ASP A C 1
ATOM 645 O O . ASP A 1 81 ? -2.133 -11.664 -17.082 1.00 98.06 81 ASP A O 1
ATOM 649 N N . SER A 1 82 ? -2.604 -10.420 -18.886 1.00 97.81 82 SER A N 1
ATOM 650 C CA . SER A 1 82 ? -1.404 -10.812 -19.634 1.00 97.81 82 SER A CA 1
ATOM 651 C C . SER A 1 82 ? -0.164 -9.989 -19.289 1.00 97.81 82 SER A C 1
ATOM 653 O O . SER A 1 82 ? 0.945 -10.446 -19.550 1.00 97.81 82 SER A O 1
ATOM 655 N N . VAL A 1 83 ? -0.328 -8.774 -18.749 1.00 98.19 83 VAL A N 1
ATOM 656 C CA . VAL A 1 83 ? 0.785 -7.852 -18.481 1.00 98.19 83 VAL A CA 1
ATOM 657 C C . VAL A 1 83 ? 0.879 -7.469 -17.011 1.00 98.19 83 VAL A C 1
ATOM 659 O O . VAL A 1 83 ? 1.886 -7.758 -16.369 1.00 98.19 83 VAL A O 1
ATOM 662 N N . LEU A 1 84 ? -0.145 -6.819 -16.453 1.00 98.25 84 LEU A N 1
ATOM 663 C CA . LEU A 1 84 ? -0.027 -6.252 -15.107 1.00 98.25 84 LEU A CA 1
ATOM 664 C C . LEU A 1 84 ? -0.072 -7.307 -14.005 1.00 98.25 84 LEU A C 1
ATOM 666 O O . LEU A 1 84 ? 0.713 -7.215 -13.066 1.00 98.25 84 LEU A O 1
ATOM 670 N N . VAL A 1 85 ? -0.952 -8.304 -14.102 1.00 98.56 85 VAL A N 1
ATOM 671 C CA . VAL A 1 85 ? -1.072 -9.352 -13.079 1.00 98.56 85 VAL A CA 1
ATOM 672 C C . VAL A 1 85 ? 0.248 -10.128 -12.907 1.00 98.56 85 VAL A C 1
ATOM 674 O O . VAL A 1 85 ? 0.693 -10.228 -11.763 1.00 98.56 85 VAL A O 1
ATOM 677 N N . PRO A 1 86 ? 0.937 -10.597 -13.971 1.00 98.50 86 PRO A N 1
ATOM 678 C CA . PRO A 1 86 ? 2.253 -11.230 -13.845 1.00 98.50 86 PRO A CA 1
ATOM 679 C C . PRO A 1 86 ? 3.321 -10.310 -13.243 1.00 98.50 86 PRO A C 1
ATOM 681 O O . PRO A 1 86 ? 4.067 -10.730 -12.362 1.00 98.50 86 PRO A O 1
ATOM 684 N N . ILE A 1 87 ? 3.372 -9.037 -13.658 1.00 98.62 87 ILE A N 1
ATOM 685 C CA . ILE A 1 87 ? 4.352 -8.081 -13.117 1.00 98.62 87 ILE A CA 1
ATOM 686 C C . ILE A 1 87 ? 4.101 -7.830 -11.626 1.00 98.62 87 ILE A C 1
ATOM 688 O O . ILE A 1 87 ? 5.045 -7.832 -10.839 1.00 98.62 87 ILE A O 1
ATOM 692 N N . PHE A 1 88 ? 2.846 -7.654 -11.202 1.00 98.69 88 PHE A N 1
ATOM 693 C CA . PHE A 1 88 ? 2.519 -7.524 -9.781 1.00 98.69 88 PHE A CA 1
ATOM 694 C C . PHE A 1 88 ? 2.812 -8.808 -9.001 1.00 98.69 88 PHE A C 1
ATOM 696 O O . PHE A 1 88 ? 3.263 -8.709 -7.864 1.00 98.69 88 PHE A O 1
ATOM 703 N N . ALA A 1 89 ? 2.591 -9.989 -9.585 1.00 98.56 89 ALA A N 1
ATOM 704 C CA . ALA A 1 89 ? 2.920 -11.267 -8.950 1.00 98.56 89 ALA A CA 1
ATOM 705 C C . ALA A 1 89 ? 4.423 -11.409 -8.670 1.00 98.56 89 ALA A C 1
ATOM 707 O O . ALA A 1 89 ? 4.799 -12.024 -7.678 1.00 98.56 89 ALA A O 1
ATOM 708 N N . HIS A 1 90 ? 5.272 -10.792 -9.495 1.00 98.19 90 HIS A N 1
ATOM 709 C CA . HIS A 1 90 ? 6.713 -10.694 -9.255 1.00 98.19 90 HIS A CA 1
ATOM 710 C C . HIS A 1 90 ? 7.075 -9.582 -8.257 1.00 98.19 90 HIS A C 1
ATOM 712 O O . HIS A 1 90 ? 7.844 -9.792 -7.321 1.00 98.19 90 HIS A O 1
ATOM 718 N N . LEU A 1 91 ? 6.504 -8.385 -8.427 1.00 98.31 91 LEU A N 1
ATOM 719 C CA . LEU A 1 91 ? 6.932 -7.184 -7.704 1.00 98.31 91 LEU A CA 1
ATOM 720 C C . LEU A 1 91 ? 6.331 -7.048 -6.297 1.00 98.31 91 LEU A C 1
ATOM 722 O O . LEU A 1 91 ? 6.996 -6.546 -5.391 1.00 98.31 91 LEU A O 1
ATOM 726 N N . ALA A 1 92 ? 5.077 -7.458 -6.088 1.00 98.44 92 ALA A N 1
ATOM 727 C CA . ALA A 1 92 ? 4.400 -7.284 -4.803 1.00 98.44 92 ALA A CA 1
ATOM 728 C C . ALA A 1 92 ? 5.068 -8.051 -3.646 1.00 98.44 92 ALA A C 1
ATOM 730 O O . ALA A 1 92 ? 5.220 -7.445 -2.580 1.00 98.44 92 ALA A O 1
ATOM 731 N N . PRO A 1 93 ? 5.513 -9.316 -3.821 1.00 98.44 93 PRO A N 1
ATOM 732 C CA . PRO A 1 93 ? 6.284 -10.022 -2.799 1.00 98.44 93 PRO A CA 1
ATOM 733 C C . PRO A 1 93 ? 7.582 -9.299 -2.435 1.00 98.44 93 PRO A C 1
ATOM 735 O O . PRO A 1 93 ? 7.834 -9.067 -1.252 1.00 98.44 93 PRO A O 1
ATOM 738 N N . PHE A 1 94 ? 8.355 -8.885 -3.447 1.00 98.31 94 PHE A N 1
ATOM 739 C CA . PHE A 1 94 ? 9.603 -8.146 -3.260 1.00 98.31 94 PHE A CA 1
ATOM 740 C C . PHE A 1 94 ? 9.371 -6.865 -2.451 1.00 98.31 94 PHE A C 1
ATOM 742 O O . PHE A 1 94 ? 9.973 -6.684 -1.395 1.00 98.31 94 PHE A O 1
ATOM 749 N N . MET A 1 95 ? 8.442 -6.010 -2.893 1.00 98.38 95 MET A N 1
ATOM 750 C CA . MET A 1 95 ? 8.169 -4.737 -2.221 1.00 98.38 95 MET A CA 1
ATOM 751 C C . MET A 1 95 ? 7.666 -4.941 -0.790 1.00 98.38 95 MET A C 1
ATOM 753 O O . MET A 1 95 ? 8.061 -4.200 0.107 1.00 98.38 95 MET A O 1
ATOM 757 N N . CYS A 1 96 ? 6.821 -5.948 -0.557 1.00 98.44 96 CYS A N 1
ATOM 758 C CA . CYS A 1 96 ? 6.338 -6.267 0.783 1.00 98.44 96 CYS A CA 1
ATOM 759 C C . CYS A 1 96 ? 7.493 -6.652 1.715 1.00 98.44 96 CYS A C 1
ATOM 761 O O . CYS A 1 96 ? 7.587 -6.115 2.818 1.00 98.44 96 CYS A O 1
ATOM 763 N N . TYR A 1 97 ? 8.363 -7.572 1.290 1.00 98.00 97 TYR A N 1
ATOM 764 C CA . TYR A 1 97 ? 9.493 -8.032 2.096 1.00 98.00 97 TYR A CA 1
ATOM 765 C C . TYR A 1 97 ? 10.512 -6.913 2.333 1.00 98.00 97 TYR A C 1
ATOM 767 O O . TYR A 1 97 ? 10.849 -6.634 3.483 1.00 98.00 97 TYR A O 1
ATOM 775 N N . HIS A 1 98 ? 10.919 -6.221 1.266 1.00 97.88 98 HIS A N 1
ATOM 776 C CA . HIS A 1 98 ? 11.886 -5.125 1.317 1.00 97.88 98 HIS A CA 1
ATOM 777 C C . HIS A 1 98 ? 11.447 -4.026 2.284 1.00 97.88 98 HIS A C 1
ATOM 779 O O . HIS A 1 98 ? 12.173 -3.682 3.217 1.00 97.88 98 HIS A O 1
ATOM 785 N N . LEU A 1 99 ? 10.217 -3.523 2.129 1.00 98.00 99 LEU A N 1
ATOM 786 C CA . LEU A 1 99 ? 9.696 -2.474 3.003 1.00 98.00 99 LEU A CA 1
ATOM 787 C C . LEU A 1 99 ? 9.566 -2.960 4.448 1.00 98.00 99 LEU A C 1
ATOM 789 O O . LEU A 1 99 ? 9.928 -2.226 5.363 1.00 98.00 99 LEU A O 1
ATOM 793 N N . MET A 1 100 ? 9.106 -4.195 4.680 1.00 97.19 100 MET A N 1
ATOM 794 C CA . MET A 1 100 ? 9.006 -4.738 6.038 1.00 97.19 100 MET A CA 1
ATOM 795 C C . MET A 1 100 ? 10.374 -4.773 6.732 1.00 97.19 100 MET A C 1
ATOM 797 O O . MET A 1 100 ? 10.494 -4.364 7.889 1.00 97.19 100 MET A O 1
ATOM 801 N N . GLN A 1 101 ? 11.416 -5.217 6.025 1.00 96.56 101 GLN A N 1
ATOM 802 C CA . GLN A 1 101 ? 12.778 -5.250 6.553 1.00 96.56 101 GLN A CA 1
ATOM 803 C C . GLN A 1 101 ? 13.331 -3.856 6.830 1.00 96.56 101 GLN A C 1
ATOM 805 O O . GLN A 1 101 ? 13.838 -3.614 7.925 1.00 96.56 101 GLN A O 1
ATOM 810 N N . ARG A 1 102 ? 13.189 -2.923 5.881 1.00 95.81 102 ARG A N 1
ATOM 811 C CA . ARG A 1 102 ? 13.668 -1.543 6.041 1.00 95.81 102 ARG A CA 1
ATOM 812 C C . ARG A 1 102 ? 12.971 -0.840 7.198 1.00 95.81 102 ARG A C 1
ATOM 814 O O . ARG A 1 102 ? 13.639 -0.228 8.025 1.00 95.81 102 ARG A O 1
ATOM 821 N N . TRP A 1 103 ? 11.656 -1.002 7.333 1.00 96.12 103 TRP A N 1
ATOM 822 C CA . TRP A 1 103 ? 10.907 -0.453 8.464 1.00 96.12 103 TRP A CA 1
ATOM 823 C C . TRP A 1 103 ? 11.256 -1.101 9.804 1.00 96.12 103 TRP A C 1
ATOM 825 O O . TRP A 1 103 ? 11.287 -0.399 10.815 1.00 96.12 103 TRP A O 1
ATOM 835 N N . THR A 1 104 ? 11.555 -2.403 9.829 1.00 94.75 104 THR A N 1
ATOM 836 C CA . THR A 1 104 ? 12.052 -3.083 11.039 1.00 94.75 104 THR A CA 1
ATOM 837 C C . THR A 1 104 ? 13.406 -2.514 11.458 1.00 94.75 104 THR A C 1
ATOM 839 O O . THR A 1 104 ? 13.593 -2.160 12.620 1.00 94.75 104 THR A O 1
ATOM 842 N N . TYR A 1 105 ? 14.323 -2.355 10.501 1.00 93.38 105 TYR A N 1
ATOM 843 C CA . TYR A 1 105 ? 15.639 -1.766 10.733 1.00 93.38 105 TYR A CA 1
ATOM 844 C C . TYR A 1 105 ? 15.538 -0.322 11.240 1.00 93.38 105 TYR A C 1
ATOM 846 O O . TYR A 1 105 ? 16.033 -0.026 12.324 1.00 93.38 105 TYR A O 1
ATOM 854 N N . ILE A 1 106 ? 14.816 0.553 10.536 1.00 91.31 106 ILE A N 1
ATOM 855 C CA . ILE A 1 106 ? 14.628 1.955 10.941 1.00 91.31 106 ILE A CA 1
ATOM 856 C C . ILE A 1 106 ? 13.995 2.052 12.332 1.00 91.31 106 ILE A C 1
ATOM 858 O O . ILE A 1 106 ? 14.434 2.848 13.157 1.00 91.31 106 ILE A O 1
ATOM 862 N N . SER A 1 107 ? 12.996 1.214 12.630 1.00 90.81 107 SER A N 1
ATOM 863 C CA . SER A 1 107 ? 12.375 1.200 13.960 1.00 90.81 107 SER A CA 1
ATOM 864 C C . SER A 1 107 ? 13.386 0.824 15.046 1.00 90.81 107 SER A C 1
ATOM 866 O O . SER A 1 107 ? 13.401 1.461 16.095 1.00 90.81 107 SER A O 1
ATOM 868 N N . SER A 1 108 ? 14.284 -0.129 14.773 1.00 90.31 108 SER A N 1
ATOM 869 C CA . SER A 1 108 ? 15.346 -0.501 15.715 1.00 90.31 108 SER A CA 1
ATOM 870 C C . SER A 1 108 ? 16.352 0.629 15.975 1.00 90.31 108 SER A C 1
ATOM 872 O O . SER A 1 108 ? 16.829 0.752 17.100 1.00 90.31 108 SER A O 1
ATOM 874 N N . LEU A 1 109 ? 16.621 1.492 14.985 1.00 88.88 109 LEU A N 1
ATOM 875 C CA . LEU A 1 109 ? 17.495 2.662 15.151 1.00 88.88 109 LEU A CA 1
ATOM 876 C C . LEU A 1 109 ? 16.864 3.735 16.050 1.00 88.88 109 LEU A C 1
ATOM 878 O O . LEU A 1 109 ? 17.547 4.342 16.877 1.00 88.88 109 LEU A O 1
ATOM 882 N N . TYR A 1 110 ? 15.552 3.951 15.918 1.00 85.69 110 TYR A N 1
ATOM 883 C CA . TYR A 1 110 ? 14.809 4.831 16.826 1.00 85.69 110 TYR A CA 1
ATOM 884 C C . TYR A 1 110 ? 14.771 4.267 18.252 1.00 85.69 110 TYR A C 1
ATOM 886 O O . TYR A 1 110 ? 14.917 5.011 19.220 1.00 85.69 110 TYR A O 1
ATOM 894 N N . GLU A 1 111 ? 14.589 2.953 18.398 1.00 86.31 111 GLU A N 1
ATOM 895 C CA . GLU A 1 111 ? 14.546 2.286 19.705 1.00 86.31 111 GLU A CA 1
ATOM 896 C C . GLU A 1 111 ? 15.908 2.263 20.410 1.00 86.31 111 GLU A C 1
ATOM 898 O O . GLU A 1 111 ? 15.966 2.402 21.633 1.00 86.31 111 GLU A O 1
ATOM 903 N N . SER A 1 112 ? 17.003 2.117 19.658 1.00 86.31 112 SER A N 1
ATOM 904 C CA . SER A 1 112 ? 18.371 2.169 20.185 1.00 86.31 112 SER A CA 1
ATOM 905 C C . SER A 1 112 ? 18.846 3.597 20.484 1.00 86.31 112 SER A C 1
ATOM 907 O O . SER A 1 112 ? 19.865 3.776 21.152 1.00 86.31 112 SER A O 1
ATOM 909 N N . GLY A 1 113 ? 18.119 4.612 20.003 1.00 82.62 113 GLY A N 1
ATOM 910 C CA . GLY A 1 113 ? 18.487 6.021 20.113 1.00 82.62 113 GLY A CA 1
ATOM 911 C C . GLY A 1 113 ? 19.604 6.457 19.159 1.00 82.62 113 GLY A C 1
ATOM 912 O O . GLY A 1 113 ? 20.069 7.589 19.285 1.00 82.62 113 GLY A O 1
ATOM 913 N N . GLN A 1 114 ? 20.022 5.591 18.225 1.00 80.56 114 GLN A N 1
ATOM 914 C CA . GLN A 1 114 ? 20.979 5.914 17.153 1.00 80.56 114 GLN A CA 1
ATOM 915 C C . GLN A 1 114 ? 20.400 6.949 16.181 1.00 80.56 114 GLN A C 1
ATOM 917 O O . GLN A 1 114 ? 21.096 7.867 15.743 1.00 80.56 114 GLN A O 1
ATOM 922 N N . LEU A 1 115 ? 19.088 6.865 15.948 1.00 78.56 115 LEU A N 1
ATOM 923 C CA . LEU A 1 115 ? 18.345 7.819 15.142 1.00 78.56 115 LEU A CA 1
ATOM 924 C C . LEU A 1 115 ? 17.383 8.600 16.045 1.00 78.56 115 LEU A C 1
ATOM 926 O O . LEU A 1 115 ? 16.407 8.071 16.574 1.00 78.56 115 LEU A O 1
ATOM 930 N N . ASN A 1 116 ? 17.697 9.875 16.262 1.00 75.81 116 ASN A N 1
ATOM 931 C CA . ASN A 1 116 ? 16.916 10.816 17.061 1.00 75.81 116 ASN A CA 1
ATOM 932 C C . ASN A 1 116 ? 16.994 12.227 16.440 1.00 75.81 116 ASN A C 1
ATOM 934 O O . ASN A 1 116 ? 17.684 12.428 15.441 1.00 75.81 116 ASN A O 1
ATOM 938 N N . GLU A 1 117 ? 16.280 13.203 17.008 1.00 64.12 117 GLU A N 1
ATOM 939 C CA . GLU A 1 117 ? 16.242 14.586 16.490 1.00 64.12 117 GLU A CA 1
ATOM 940 C C . GLU A 1 117 ? 17.613 15.291 16.495 1.00 64.12 117 GLU A C 1
ATOM 942 O O . GLU A 1 117 ? 17.809 16.252 15.756 1.00 64.12 117 GLU A O 1
ATOM 947 N N . GLU A 1 118 ? 18.570 14.797 17.283 1.00 63.19 118 GLU A N 1
ATOM 948 C CA . GLU A 1 118 ? 19.941 15.308 17.400 1.00 63.19 118 GLU A CA 1
ATOM 949 C C . GLU A 1 118 ? 20.962 14.443 16.635 1.00 63.19 118 GLU A C 1
ATOM 951 O O . GLU A 1 118 ? 22.173 14.638 16.778 1.00 63.19 118 GLU A O 1
ATOM 956 N N . SER A 1 119 ? 20.505 13.463 15.842 1.00 67.06 119 SER A N 1
ATOM 957 C CA . SER A 1 119 ? 21.409 12.550 15.148 1.00 67.06 119 SER A CA 1
ATOM 958 C C . SER A 1 119 ? 22.222 13.306 14.099 1.00 67.06 119 SER A C 1
ATOM 960 O O . SER A 1 119 ? 21.693 13.862 13.137 1.00 67.06 119 SER A O 1
ATOM 962 N N . ASN A 1 120 ? 23.541 13.302 14.291 1.00 65.38 120 ASN A N 1
ATOM 963 C CA . ASN A 1 120 ? 24.505 13.834 13.331 1.00 65.38 120 ASN A CA 1
ATOM 964 C C . ASN A 1 120 ? 24.860 12.806 12.241 1.00 65.38 120 ASN A C 1
ATOM 966 O O . ASN A 1 120 ? 25.660 13.120 11.354 1.00 65.38 120 ASN A O 1
ATOM 970 N N . ASP A 1 121 ? 24.301 11.588 12.297 1.00 73.50 121 ASP A N 1
ATOM 971 C CA . ASP A 1 121 ? 24.532 10.573 11.274 1.00 73.50 121 ASP A CA 1
ATOM 972 C C . ASP A 1 121 ? 23.658 10.840 10.046 1.00 73.50 121 ASP A C 1
ATOM 974 O O . ASP A 1 121 ? 22.512 10.405 9.912 1.00 73.50 121 ASP A O 1
ATOM 978 N N . THR A 1 122 ? 24.239 11.589 9.114 1.00 79.69 122 THR A N 1
ATOM 979 C CA . THR A 1 122 ? 23.589 11.933 7.850 1.00 79.69 122 THR A CA 1
ATOM 980 C C . THR A 1 122 ? 23.193 10.707 7.024 1.00 79.69 122 THR A C 1
ATOM 982 O O . THR A 1 122 ? 22.263 10.814 6.229 1.00 79.69 122 THR A O 1
ATOM 985 N N . GLN A 1 123 ? 23.849 9.551 7.189 1.00 85.62 123 GLN A N 1
ATOM 986 C CA . GLN A 1 123 ? 23.547 8.375 6.380 1.00 85.62 123 GLN A CA 1
ATOM 987 C C . GLN A 1 123 ? 22.245 7.711 6.829 1.00 85.62 123 GLN A C 1
ATOM 989 O O . GLN A 1 123 ? 21.362 7.493 5.999 1.00 85.62 123 GLN A O 1
ATOM 994 N N . GLU A 1 124 ? 22.089 7.437 8.124 1.00 86.44 124 GLU A N 1
ATOM 995 C CA . GLU A 1 124 ? 20.881 6.785 8.643 1.00 86.44 124 GLU A CA 1
ATOM 996 C C . GLU A 1 124 ? 19.632 7.660 8.426 1.00 86.44 124 GLU A C 1
ATOM 998 O O . GLU A 1 124 ? 18.567 7.167 8.046 1.00 86.44 124 GLU A O 1
ATOM 1003 N N . VAL A 1 125 ? 19.780 8.985 8.562 1.00 87.81 125 VAL A N 1
ATOM 1004 C CA . VAL A 1 125 ? 18.714 9.957 8.261 1.00 87.81 125 VAL A CA 1
ATOM 1005 C C . VAL A 1 125 ? 18.324 9.927 6.778 1.00 87.81 125 VAL A C 1
ATOM 1007 O O . VAL A 1 125 ? 17.135 9.948 6.443 1.00 87.81 125 VAL A O 1
ATOM 1010 N N . LEU A 1 126 ? 19.304 9.860 5.867 1.00 90.00 126 LEU A N 1
ATOM 1011 C CA . LEU A 1 126 ? 19.036 9.732 4.430 1.00 90.00 126 LEU A CA 1
ATOM 1012 C C . LEU A 1 126 ? 18.332 8.410 4.107 1.00 90.00 126 LEU A C 1
ATOM 1014 O O . LEU A 1 126 ? 17.403 8.394 3.298 1.00 90.00 126 LEU A O 1
ATOM 1018 N N . GLU A 1 127 ? 18.740 7.318 4.745 1.00 91.06 127 GLU A N 1
ATOM 1019 C CA . GLU A 1 127 ? 18.121 6.005 4.587 1.00 91.06 127 GLU A CA 1
ATOM 1020 C C . GLU A 1 127 ? 16.653 5.987 5.035 1.00 91.06 127 GLU A C 1
ATOM 1022 O O . GLU A 1 127 ? 15.799 5.497 4.289 1.00 91.06 127 GLU A O 1
ATOM 1027 N N . ASP A 1 128 ? 16.334 6.581 6.189 1.00 92.94 128 ASP A N 1
ATOM 1028 C CA . ASP A 1 128 ? 14.950 6.728 6.655 1.00 92.94 128 ASP A CA 1
ATOM 1029 C C . ASP A 1 128 ? 14.112 7.574 5.679 1.00 92.94 128 ASP A C 1
ATOM 1031 O O . ASP A 1 128 ? 13.030 7.166 5.236 1.00 92.94 128 ASP A O 1
ATOM 1035 N N . MET A 1 129 ? 14.638 8.724 5.245 1.00 93.12 129 MET A N 1
ATOM 1036 C CA . MET A 1 129 ? 13.961 9.597 4.280 1.00 93.12 129 MET A CA 1
ATOM 1037 C C . MET A 1 129 ? 13.661 8.878 2.952 1.00 93.12 129 MET A C 1
ATOM 1039 O O . MET A 1 129 ? 12.570 9.035 2.378 1.00 93.12 129 MET A O 1
ATOM 1043 N N . LEU A 1 130 ? 14.614 8.089 2.448 1.00 94.19 130 LEU A N 1
ATOM 1044 C CA . LEU A 1 130 ? 14.454 7.305 1.226 1.00 94.19 130 LEU A CA 1
ATOM 1045 C C . LEU A 1 130 ? 13.409 6.202 1.399 1.00 94.19 130 LEU A C 1
ATOM 1047 O O . LEU A 1 130 ? 12.528 6.087 0.543 1.00 94.19 130 LEU A O 1
ATOM 1051 N N . ASN A 1 131 ? 13.441 5.462 2.511 1.00 96.06 131 ASN A N 1
ATOM 1052 C CA . ASN A 1 131 ? 12.467 4.409 2.801 1.00 96.06 131 ASN A CA 1
ATOM 1053 C C . ASN A 1 131 ? 11.035 4.961 2.901 1.00 96.06 131 ASN A C 1
ATOM 1055 O O . ASN A 1 131 ? 10.106 4.422 2.288 1.00 96.06 131 ASN A O 1
ATOM 1059 N N . ARG A 1 132 ? 10.845 6.089 3.599 1.00 96.31 132 ARG A N 1
ATOM 1060 C CA . ARG A 1 132 ? 9.550 6.791 3.671 1.00 96.31 132 ARG A CA 1
ATOM 1061 C C . ARG A 1 132 ? 9.056 7.188 2.285 1.00 96.31 132 ARG A C 1
ATOM 1063 O O . ARG A 1 132 ? 7.902 6.945 1.934 1.00 96.31 132 ARG A O 1
ATOM 1070 N N . SER A 1 133 ? 9.933 7.776 1.476 1.00 96.19 133 SER A N 1
ATOM 1071 C CA . SER A 1 133 ? 9.588 8.223 0.123 1.00 96.19 133 SER A CA 1
ATOM 1072 C C . SER A 1 133 ? 9.204 7.054 -0.785 1.00 96.19 133 SER A C 1
ATOM 1074 O O . SER A 1 133 ? 8.157 7.107 -1.430 1.00 96.19 133 SER A O 1
ATOM 1076 N N . LEU A 1 134 ? 9.994 5.976 -0.773 1.00 97.50 134 LEU A N 1
ATOM 1077 C CA . LEU A 1 134 ? 9.717 4.750 -1.520 1.00 97.50 134 LEU A CA 1
ATOM 1078 C C . LEU A 1 134 ? 8.380 4.126 -1.100 1.00 97.50 134 LEU A C 1
ATOM 1080 O O . LEU A 1 134 ? 7.562 3.787 -1.956 1.00 97.50 134 LEU A O 1
ATOM 1084 N N . THR A 1 135 ? 8.121 4.042 0.208 1.00 98.12 135 THR A N 1
ATOM 1085 C CA . THR A 1 135 ? 6.858 3.522 0.750 1.00 98.12 135 THR A CA 1
ATOM 1086 C C . THR A 1 135 ? 5.668 4.320 0.213 1.00 98.12 135 THR A C 1
ATOM 1088 O O . THR A 1 135 ? 4.722 3.752 -0.335 1.00 98.12 135 THR A O 1
ATOM 1091 N N . ARG A 1 136 ? 5.722 5.657 0.300 1.00 97.00 136 ARG A N 1
ATOM 1092 C CA . ARG A 1 136 ? 4.651 6.544 -0.189 1.00 97.00 136 ARG A CA 1
ATOM 1093 C C . ARG A 1 136 ? 4.422 6.424 -1.691 1.00 97.00 136 ARG A C 1
ATOM 1095 O O . ARG A 1 136 ? 3.280 6.578 -2.127 1.00 97.00 136 ARG A O 1
ATOM 1102 N N . GLU A 1 137 ? 5.483 6.234 -2.469 1.00 96.31 137 GLU A N 1
ATOM 1103 C CA . GLU A 1 137 ? 5.424 6.084 -3.926 1.00 96.31 137 GLU A CA 1
ATOM 1104 C C . GLU A 1 137 ? 4.819 4.729 -4.313 1.00 96.31 137 GLU A C 1
ATOM 1106 O O . GLU A 1 137 ? 3.952 4.676 -5.186 1.00 96.31 137 GLU A O 1
ATOM 1111 N N . TYR A 1 138 ? 5.174 3.654 -3.606 1.00 98.19 138 TYR A N 1
ATOM 1112 C CA . TYR A 1 138 ? 4.578 2.337 -3.822 1.00 98.19 138 TYR A CA 1
ATOM 1113 C C . TYR A 1 138 ? 3.099 2.285 -3.415 1.00 98.19 138 TYR A C 1
ATOM 1115 O O . TYR A 1 138 ? 2.275 1.739 -4.148 1.00 98.19 138 TYR A O 1
ATOM 1123 N N . LEU A 1 139 ? 2.717 2.934 -2.309 1.00 97.62 139 LEU A N 1
ATOM 1124 C CA . LEU A 1 139 ? 1.307 3.061 -1.921 1.00 97.62 139 LEU A CA 1
ATOM 1125 C C . LEU A 1 139 ? 0.472 3.802 -2.979 1.00 97.62 139 LEU A C 1
ATOM 1127 O O . LEU A 1 139 ? -0.697 3.469 -3.170 1.00 97.62 139 LEU A O 1
ATOM 1131 N N . ASP A 1 140 ? 1.052 4.763 -3.707 1.00 95.75 140 ASP A N 1
ATOM 1132 C CA . ASP A 1 140 ? 0.356 5.404 -4.831 1.00 95.75 140 ASP A CA 1
ATOM 1133 C C . ASP A 1 140 ? 0.150 4.448 -6.007 1.00 95.75 140 ASP A C 1
ATOM 1135 O O . ASP A 1 140 ? -0.898 4.496 -6.653 1.00 95.75 140 ASP A O 1
ATOM 1139 N N . VAL A 1 141 ? 1.129 3.585 -6.292 1.00 97.31 141 VAL A N 1
ATOM 1140 C CA . VAL A 1 141 ? 0.990 2.536 -7.310 1.00 97.31 141 VAL A CA 1
ATOM 1141 C C . VAL A 1 141 ? -0.128 1.574 -6.922 1.00 97.31 141 VAL A C 1
ATOM 1143 O O . VAL A 1 141 ? -1.012 1.316 -7.737 1.00 97.31 141 VAL A O 1
ATOM 1146 N N . LEU A 1 142 ? -0.146 1.102 -5.670 1.00 97.62 142 LEU A N 1
ATOM 1147 C CA . LEU A 1 142 ? -1.213 0.234 -5.166 1.00 97.62 142 LEU A CA 1
ATOM 1148 C C . LEU A 1 142 ? -2.577 0.917 -5.242 1.00 97.62 142 LEU A C 1
ATOM 1150 O O . LEU A 1 142 ? -3.543 0.297 -5.674 1.00 97.62 142 LEU A O 1
ATOM 1154 N N . LYS A 1 143 ? -2.665 2.202 -4.891 1.00 94.75 143 LYS A N 1
ATOM 1155 C CA . LYS A 1 143 ? -3.909 2.967 -5.011 1.00 94.75 143 LYS A CA 1
ATOM 1156 C C . LYS A 1 143 ? -4.434 2.975 -6.447 1.00 94.75 143 LYS A C 1
ATOM 1158 O O . LYS A 1 143 ? -5.599 2.655 -6.671 1.00 94.75 143 LYS A O 1
ATOM 1163 N N . ILE A 1 144 ? -3.576 3.304 -7.412 1.00 93.69 144 ILE A N 1
ATOM 1164 C CA . ILE A 1 144 ? -3.936 3.314 -8.835 1.00 93.69 144 ILE A CA 1
ATOM 1165 C C . ILE A 1 144 ? -4.363 1.918 -9.291 1.00 93.69 144 ILE A C 1
ATOM 1167 O O . ILE A 1 144 ? -5.385 1.785 -9.957 1.00 93.69 144 ILE A O 1
ATOM 1171 N N . ALA A 1 145 ? -3.617 0.880 -8.914 1.00 96.25 145 ALA A N 1
ATOM 1172 C CA . ALA A 1 145 ? -3.907 -0.482 -9.336 1.00 96.25 145 ALA A CA 1
ATOM 1173 C C . ALA A 1 145 ? -5.229 -1.008 -8.755 1.00 96.25 145 ALA A C 1
ATOM 1175 O O . ALA A 1 145 ? -6.019 -1.622 -9.467 1.00 96.25 145 ALA A O 1
ATOM 1176 N N . LEU A 1 146 ? -5.486 -0.742 -7.471 1.00 96.06 146 LEU A N 1
ATOM 1177 C CA . LEU A 1 146 ? -6.601 -1.326 -6.725 1.00 96.06 146 LEU A CA 1
ATOM 1178 C C . LEU A 1 146 ? -7.919 -0.580 -6.912 1.00 96.06 146 LEU A C 1
ATOM 1180 O O . LEU A 1 146 ? -8.975 -1.201 -6.884 1.00 96.06 146 LEU A O 1
ATOM 1184 N N . VAL A 1 147 ? -7.866 0.740 -7.075 1.00 91.00 147 VAL A N 1
ATOM 1185 C CA . VAL A 1 147 ? -9.046 1.622 -7.058 1.00 91.00 147 VAL A CA 1
ATOM 1186 C C . VAL A 1 147 ? -9.212 2.380 -8.384 1.00 91.00 147 VAL A C 1
ATOM 1188 O O . VAL A 1 147 ? -10.292 2.882 -8.694 1.00 91.00 147 VAL A O 1
ATOM 1191 N N . GLY A 1 148 ? -8.174 2.380 -9.223 1.00 80.38 148 GLY A N 1
ATOM 1192 C CA . GLY A 1 148 ? -8.163 3.024 -10.530 1.00 80.38 148 GLY A CA 1
ATOM 1193 C C . GLY A 1 148 ? -7.690 4.476 -10.484 1.00 80.38 148 GLY A C 1
ATOM 1194 O O . GLY A 1 148 ? -7.800 5.181 -9.480 1.00 80.38 148 GLY A O 1
ATOM 1195 N N . ALA A 1 149 ? -7.187 4.943 -11.625 1.00 62.03 149 ALA A N 1
ATOM 1196 C CA . ALA A 1 149 ? -7.201 6.356 -11.960 1.00 62.03 149 ALA A CA 1
ATOM 1197 C C . ALA A 1 149 ? -8.584 6.637 -12.577 1.00 62.03 149 ALA A C 1
ATOM 1199 O O . ALA A 1 149 ? -8.834 6.162 -13.676 1.00 62.03 149 ALA A O 1
ATOM 1200 N N . GLY A 1 150 ? -9.502 7.291 -11.853 1.00 47.94 150 GLY A N 1
ATOM 1201 C CA . GLY A 1 150 ? -10.839 7.723 -12.294 1.00 47.94 150 GLY A CA 1
ATOM 1202 C C . GLY A 1 150 ? -10.966 7.825 -13.816 1.00 47.94 150 GLY A C 1
ATOM 1203 O O . GLY A 1 150 ? -10.289 8.623 -14.460 1.00 47.94 150 GLY A O 1
ATOM 1204 N N . THR A 1 151 ? -11.789 6.947 -14.376 1.00 35.69 151 THR A N 1
ATOM 1205 C CA . THR A 1 151 ? -11.729 6.453 -15.758 1.00 35.69 151 THR A CA 1
ATOM 1206 C C . THR A 1 151 ? -12.223 7.417 -16.845 1.00 35.69 151 THR A C 1
ATOM 1208 O O . THR A 1 151 ? -12.361 7.005 -17.990 1.00 35.69 151 THR A O 1
ATOM 1211 N N . ASP A 1 152 ? -12.417 8.704 -16.555 1.00 33.09 152 ASP A N 1
ATOM 1212 C CA . ASP A 1 152 ? -12.933 9.682 -17.535 1.00 33.09 152 ASP A CA 1
ATOM 1213 C C . ASP A 1 152 ? -11.833 10.460 -18.287 1.00 33.09 152 ASP A C 1
ATOM 1215 O O . ASP A 1 152 ? -12.099 11.429 -18.997 1.00 33.09 152 ASP A O 1
ATOM 1219 N N . GLY A 1 153 ? -10.570 10.036 -18.175 1.00 37.34 153 GLY A N 1
ATOM 1220 C CA . GLY A 1 153 ? -9.438 10.678 -18.856 1.00 37.34 153 GLY A CA 1
ATOM 1221 C C . GLY A 1 153 ? -9.308 10.378 -20.356 1.00 37.34 153 GLY A C 1
ATOM 1222 O O . GLY A 1 153 ? -8.543 11.055 -21.038 1.00 37.34 153 GLY A O 1
ATOM 1223 N N . VAL A 1 154 ? -10.034 9.391 -20.893 1.00 43.19 154 VAL A N 1
ATOM 1224 C CA . VAL A 1 154 ? -9.791 8.886 -22.262 1.00 43.19 154 VAL A CA 1
ATOM 1225 C C . VAL A 1 154 ? -10.511 9.704 -23.348 1.00 43.19 154 VAL A C 1
ATOM 1227 O O . VAL A 1 154 ? -10.077 9.702 -24.495 1.00 43.19 154 VAL A O 1
ATOM 1230 N N . HIS A 1 155 ? -11.550 10.478 -23.011 1.00 33.66 155 HIS A N 1
ATOM 1231 C CA . HIS A 1 155 ? -12.322 11.243 -24.009 1.00 33.66 155 HIS A CA 1
ATOM 1232 C C . HIS A 1 155 ? -12.062 12.759 -24.026 1.00 33.66 155 HIS A C 1
ATOM 1234 O O . HIS A 1 155 ? -12.483 13.428 -24.966 1.00 33.66 155 HIS A O 1
ATOM 1240 N N . ALA A 1 156 ? -11.342 13.315 -23.046 1.00 32.91 156 ALA A N 1
ATOM 1241 C CA . ALA A 1 156 ? -11.094 14.761 -22.977 1.00 32.91 156 ALA A CA 1
ATOM 1242 C C . ALA A 1 156 ? -9.789 15.212 -23.664 1.00 32.91 156 ALA A C 1
ATOM 1244 O O . ALA A 1 156 ? -9.642 16.388 -23.983 1.00 32.91 156 ALA A O 1
ATOM 1245 N N . ALA A 1 157 ? -8.856 14.294 -23.941 1.00 33.03 157 ALA A N 1
ATOM 1246 C CA . ALA A 1 157 ? -7.577 14.629 -24.577 1.00 33.03 157 ALA A CA 1
ATOM 1247 C C . ALA A 1 157 ? -7.689 14.941 -26.086 1.00 33.03 157 ALA A 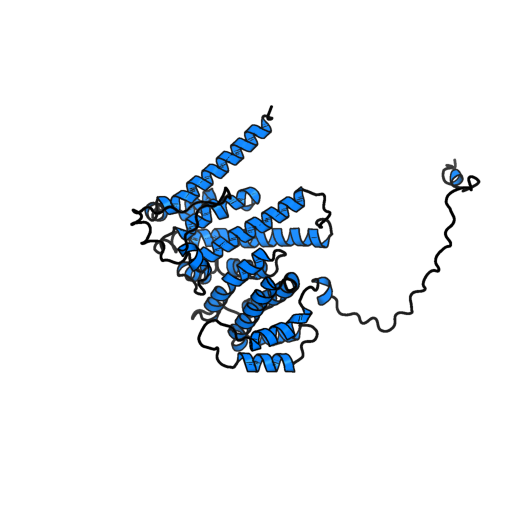C 1
ATOM 1249 O O . ALA A 1 157 ? -6.716 15.384 -26.687 1.00 33.03 157 ALA A O 1
ATOM 1250 N N . ALA A 1 158 ? -8.860 14.729 -26.700 1.00 31.12 158 ALA A N 1
ATOM 1251 C CA . ALA A 1 158 ? -9.070 14.939 -28.133 1.00 31.12 158 ALA A CA 1
ATOM 1252 C C . ALA A 1 158 ? -9.554 16.354 -28.514 1.00 31.12 158 ALA A C 1
ATOM 1254 O O . ALA A 1 158 ? -9.516 16.681 -29.693 1.00 31.12 158 ALA A O 1
ATOM 1255 N N . ASN A 1 159 ? -9.974 17.202 -27.563 1.00 28.38 159 ASN A N 1
ATOM 1256 C CA . ASN A 1 159 ? -10.553 18.521 -27.864 1.00 28.38 159 ASN A CA 1
ATOM 1257 C C . ASN A 1 159 ? -10.007 19.629 -26.948 1.00 28.38 159 ASN A C 1
ATOM 1259 O O . ASN A 1 159 ? -10.720 20.128 -26.080 1.00 28.38 159 ASN A O 1
ATOM 1263 N N . ILE A 1 160 ? -8.759 20.058 -27.157 1.00 32.28 160 ILE A N 1
ATOM 1264 C CA . ILE A 1 160 ? -8.276 21.330 -26.596 1.00 32.28 160 ILE A CA 1
ATOM 1265 C C . ILE A 1 160 ? -7.760 22.213 -27.734 1.00 32.28 160 ILE A C 1
ATOM 1267 O O . ILE A 1 160 ? -6.567 22.312 -28.001 1.00 32.28 160 ILE A O 1
ATOM 1271 N N . THR A 1 161 ? -8.708 22.866 -28.398 1.00 29.58 161 THR A N 1
ATOM 1272 C CA . THR A 1 161 ? -8.520 24.172 -29.032 1.00 29.58 161 THR A CA 1
ATOM 1273 C C . THR A 1 161 ? -9.522 25.116 -28.381 1.00 29.58 161 THR A C 1
ATOM 1275 O O . THR A 1 161 ? -10.657 25.182 -28.835 1.00 29.58 161 THR A O 1
ATOM 1278 N N . ASP A 1 162 ? -9.153 25.773 -27.284 1.00 25.94 162 ASP A N 1
ATOM 1279 C CA . ASP A 1 162 ? -9.366 27.217 -27.166 1.00 25.94 162 ASP A CA 1
ATOM 1280 C C . ASP A 1 162 ? -8.640 27.798 -25.951 1.00 25.94 162 ASP A C 1
ATOM 1282 O O . ASP A 1 162 ? -8.481 27.162 -24.909 1.00 25.94 162 ASP A O 1
ATOM 1286 N N . VAL A 1 163 ? -8.172 29.021 -26.146 1.00 33.88 163 VAL A N 1
ATOM 1287 C CA . VAL A 1 163 ? -7.317 29.803 -25.261 1.00 33.88 163 VAL A CA 1
ATOM 1288 C C . VAL A 1 163 ? -8.185 30.618 -24.304 1.00 33.88 163 VAL A C 1
ATOM 1290 O O . VAL A 1 163 ? -9.077 31.332 -24.746 1.00 33.88 163 VAL A O 1
ATOM 1293 N N . ALA A 1 164 ? -7.860 30.619 -23.010 1.00 27.45 164 ALA A N 1
ATOM 1294 C CA . ALA A 1 164 ? -8.145 31.758 -22.137 1.00 27.45 164 ALA A CA 1
ATOM 1295 C C . ALA A 1 164 ? -7.127 31.798 -20.989 1.00 27.45 164 ALA A C 1
ATOM 1297 O O . ALA A 1 164 ? -7.039 30.873 -20.183 1.00 27.45 164 ALA A O 1
ATOM 1298 N N . MET A 1 165 ? -6.325 32.863 -20.984 1.00 32.19 165 MET A N 1
ATOM 1299 C CA . MET A 1 165 ? -5.316 33.184 -19.976 1.00 32.19 165 MET A CA 1
ATOM 1300 C C . MET A 1 165 ? -5.964 33.610 -18.656 1.00 32.19 165 MET A C 1
ATOM 1302 O O . MET A 1 165 ? -6.891 34.411 -18.699 1.00 32.19 165 MET A O 1
ATOM 1306 N N . GLU A 1 166 ? -5.377 33.220 -17.523 1.00 28.06 166 GLU A N 1
ATOM 1307 C CA . GLU A 1 166 ? -5.213 34.093 -16.349 1.00 28.06 166 GLU A CA 1
ATOM 1308 C C . GLU A 1 166 ? -3.895 33.753 -15.614 1.00 28.06 166 GLU A C 1
ATOM 1310 O O . GLU A 1 166 ? -3.412 32.624 -15.743 1.00 28.06 166 GLU A O 1
ATOM 1315 N N . PRO A 1 167 ? -3.259 34.737 -14.940 1.00 30.11 167 PRO A N 1
ATOM 1316 C CA . PRO A 1 167 ? -1.820 34.755 -14.695 1.00 30.11 167 PRO A CA 1
ATOM 1317 C C . PRO A 1 167 ? -1.378 34.068 -13.394 1.00 30.11 167 PRO A C 1
ATOM 1319 O O . PRO A 1 167 ? -2.137 33.877 -12.449 1.00 30.11 167 PRO A O 1
ATOM 1322 N N . GLU A 1 168 ? -0.099 33.710 -13.411 1.00 31.61 168 GLU A N 1
ATOM 1323 C CA . GLU A 1 168 ? 0.682 32.921 -12.461 1.00 31.61 168 GLU A CA 1
ATOM 1324 C C . GLU A 1 168 ? 0.894 33.581 -11.084 1.00 31.61 168 GLU A C 1
ATOM 1326 O O . GLU A 1 168 ? 1.055 34.795 -10.995 1.00 31.61 168 GLU A O 1
ATOM 1331 N N . GLU A 1 169 ? 1.083 32.760 -10.042 1.00 27.30 169 GLU A N 1
ATOM 1332 C CA . GLU A 1 169 ? 2.054 33.045 -8.975 1.00 27.30 169 GLU A CA 1
ATOM 1333 C C . GLU A 1 169 ? 2.870 31.781 -8.646 1.00 27.30 169 GLU A C 1
ATOM 1335 O O . GLU A 1 169 ? 2.401 30.645 -8.726 1.00 27.30 169 GLU A O 1
ATOM 1340 N N . HIS A 1 170 ? 4.149 32.008 -8.361 1.00 28.20 170 HIS A N 1
ATOM 1341 C CA . HIS A 1 170 ? 5.275 31.110 -8.582 1.00 28.20 170 HIS A CA 1
ATOM 1342 C C . HIS A 1 170 ? 5.358 29.855 -7.695 1.00 28.20 170 HIS A C 1
ATOM 1344 O O . HIS A 1 170 ? 5.453 29.940 -6.473 1.00 28.20 170 HIS A O 1
ATOM 1350 N N . SER A 1 171 ? 5.553 28.696 -8.335 1.00 28.41 171 SER A N 1
ATOM 1351 C CA . SER A 1 171 ? 6.455 27.641 -7.849 1.00 28.41 171 SER A CA 1
ATOM 1352 C C . SER A 1 171 ? 6.885 26.749 -9.020 1.00 28.41 171 SER A C 1
ATOM 1354 O O . SER A 1 171 ? 6.060 26.083 -9.645 1.00 28.41 171 SER A O 1
ATOM 1356 N N . MET A 1 172 ? 8.178 26.775 -9.359 1.00 36.34 172 MET A N 1
ATOM 1357 C CA . MET A 1 172 ? 8.774 25.845 -10.319 1.00 36.34 172 MET A CA 1
ATOM 1358 C C . MET A 1 172 ? 8.891 24.465 -9.670 1.00 36.34 172 MET A C 1
ATOM 1360 O O . MET A 1 172 ? 9.768 24.263 -8.837 1.00 36.34 172 MET A O 1
ATOM 1364 N N . ASP A 1 173 ? 7.980 23.567 -10.044 1.00 33.50 173 ASP A N 1
ATOM 1365 C CA . ASP A 1 173 ? 8.173 22.139 -10.355 1.00 33.50 173 ASP A CA 1
ATOM 1366 C C . ASP A 1 173 ? 6.865 21.391 -10.047 1.00 33.50 173 ASP A C 1
ATOM 1368 O O . ASP A 1 173 ? 6.586 20.951 -8.932 1.00 33.50 173 ASP A O 1
ATOM 1372 N N . GLY A 1 174 ? 5.985 21.326 -11.043 1.00 28.27 174 GLY A N 1
ATOM 1373 C CA . GLY A 1 174 ? 4.656 20.757 -10.886 1.00 28.27 174 GLY A CA 1
ATOM 1374 C C . GLY A 1 174 ? 4.090 20.374 -12.236 1.00 28.27 174 GLY A C 1
ATOM 1375 O O . GLY A 1 174 ? 3.508 21.196 -12.936 1.00 28.27 174 GLY A O 1
ATOM 1376 N N . THR A 1 175 ? 4.248 19.106 -12.605 1.00 31.61 175 THR A N 1
ATOM 1377 C CA . THR A 1 175 ? 3.462 18.495 -13.679 1.00 31.61 175 THR A CA 1
ATOM 1378 C C . THR A 1 175 ? 1.986 18.757 -13.377 1.00 31.61 175 THR A C 1
ATOM 1380 O O . THR A 1 175 ? 1.489 18.362 -12.321 1.00 31.61 175 THR A O 1
ATOM 1383 N N . THR A 1 176 ? 1.295 19.460 -14.271 1.00 29.64 176 THR A N 1
ATOM 1384 C CA . THR A 1 176 ? -0.113 19.845 -14.140 1.00 29.64 176 THR A CA 1
ATOM 1385 C C . THR A 1 176 ? -0.996 18.599 -14.056 1.00 29.64 176 THR A C 1
ATOM 1387 O O . THR A 1 176 ? -1.391 18.000 -15.054 1.00 29.64 176 THR A O 1
ATOM 1390 N N . GLN A 1 177 ? -1.298 18.164 -12.831 1.00 35.16 177 GLN A N 1
ATOM 1391 C CA . GLN A 1 177 ? -2.220 17.060 -12.581 1.00 35.16 177 GLN A CA 1
ATOM 1392 C C . GLN A 1 177 ? -3.653 17.531 -12.862 1.00 35.16 177 GLN A C 1
ATOM 1394 O O . GLN A 1 177 ? -4.176 18.414 -12.185 1.00 35.16 177 GLN A O 1
ATOM 1399 N N . SER A 1 178 ? -4.295 16.937 -13.870 1.00 40.19 178 SER A N 1
ATOM 1400 C CA . SER A 1 178 ? -5.691 17.211 -14.239 1.00 40.19 178 SER A CA 1
ATOM 1401 C C . SER A 1 178 ? -6.675 16.913 -13.090 1.00 40.19 178 SER A C 1
ATOM 1403 O O . SER A 1 178 ? -6.503 15.941 -12.350 1.00 40.19 178 SER A O 1
ATOM 1405 N N . ARG A 1 179 ? -7.771 17.690 -12.989 1.00 35.28 179 ARG A N 1
ATOM 1406 C CA . ARG A 1 179 ? -8.901 17.485 -12.045 1.00 35.28 179 ARG A CA 1
ATOM 1407 C C . ARG A 1 179 ? -9.469 16.054 -12.055 1.00 35.28 179 ARG A C 1
ATOM 1409 O O . ARG A 1 179 ? -10.012 15.605 -11.047 1.00 35.28 179 ARG A O 1
ATOM 1416 N N . ALA A 1 180 ? -9.330 15.313 -13.156 1.00 33.69 180 ALA A N 1
ATOM 1417 C CA . ALA A 1 180 ? -9.768 13.917 -13.255 1.00 33.69 180 ALA A CA 1
ATOM 1418 C C . ALA A 1 180 ? -8.891 12.957 -12.421 1.00 33.69 180 ALA A C 1
ATOM 1420 O O . ALA A 1 180 ? -9.410 12.081 -11.727 1.00 33.69 180 ALA A O 1
ATOM 1421 N N . ALA A 1 181 ? -7.572 13.190 -12.383 1.00 37.47 181 ALA A N 1
ATOM 1422 C CA . ALA A 1 181 ? -6.651 12.461 -11.508 1.00 37.47 181 ALA A CA 1
ATOM 1423 C C . ALA A 1 181 ? -6.918 12.756 -10.021 1.00 37.47 181 ALA A C 1
ATOM 1425 O O . ALA A 1 181 ? -6.640 11.923 -9.164 1.00 37.47 181 ALA A O 1
ATOM 1426 N N . GLN A 1 182 ? -7.517 13.909 -9.708 1.00 35.94 182 GLN A N 1
ATOM 1427 C CA . GLN A 1 182 ? -7.939 14.255 -8.349 1.00 35.94 182 GLN A CA 1
ATOM 1428 C C . GLN A 1 182 ? -9.220 13.512 -7.923 1.00 35.94 182 GLN A C 1
ATOM 1430 O O . GLN A 1 182 ? -9.317 13.102 -6.769 1.00 35.94 182 GLN A O 1
ATOM 1435 N N . SER A 1 183 ? -10.168 13.254 -8.837 1.00 33.12 183 SER A N 1
ATOM 1436 C CA . SER A 1 183 ? -11.391 12.476 -8.533 1.00 33.12 183 SER A CA 1
ATOM 1437 C C . SER A 1 183 ? -11.129 10.974 -8.380 1.00 33.12 183 SER A C 1
ATOM 1439 O O . SER A 1 183 ? -11.739 10.320 -7.538 1.00 33.12 183 SER A O 1
ATOM 1441 N N . ALA A 1 184 ? -10.156 10.437 -9.121 1.00 38.03 184 ALA A N 1
ATOM 1442 C CA . ALA A 1 184 ? -9.626 9.084 -8.945 1.00 38.03 184 ALA A CA 1
ATOM 1443 C C . ALA A 1 184 ? -9.189 8.770 -7.511 1.00 38.03 184 ALA A C 1
ATOM 1445 O O . ALA A 1 184 ? -9.383 7.671 -6.995 1.00 38.03 184 ALA A O 1
ATOM 1446 N N . LEU A 1 185 ? -8.582 9.767 -6.862 1.00 36.38 185 LEU A N 1
ATOM 1447 C CA . LEU A 1 185 ? -8.037 9.644 -5.520 1.00 36.38 185 LEU A CA 1
ATOM 1448 C C . LEU A 1 185 ? -9.133 9.490 -4.448 1.00 36.38 185 LEU A C 1
ATOM 1450 O O . LEU A 1 185 ? -8.777 9.263 -3.291 1.00 36.38 185 LEU A O 1
ATOM 1454 N N . LEU A 1 186 ? -10.413 9.592 -4.822 1.00 42.09 186 LEU A N 1
ATOM 1455 C CA . LEU A 1 186 ? -11.580 9.570 -3.939 1.00 42.09 186 LEU A CA 1
ATOM 1456 C C . LEU A 1 186 ? -12.527 8.381 -4.196 1.00 42.09 186 LEU A C 1
ATOM 1458 O O . LEU A 1 186 ? -13.572 8.303 -3.553 1.00 42.09 186 LEU A O 1
ATOM 1462 N N . SER A 1 187 ? -12.212 7.482 -5.138 1.00 53.19 187 SER A N 1
ATOM 1463 C CA . SER A 1 187 ? -13.061 6.313 -5.404 1.00 53.19 187 SER A CA 1
ATOM 1464 C C . SER A 1 187 ? -12.983 5.308 -4.246 1.00 53.19 187 SER A C 1
ATOM 1466 O O . SER A 1 187 ? -11.908 4.907 -3.818 1.00 53.19 187 SER A O 1
ATOM 1468 N N . ASP A 1 188 ? -14.143 4.886 -3.746 1.00 68.69 188 ASP A N 1
ATOM 1469 C CA . ASP A 1 188 ? -14.298 3.890 -2.673 1.00 68.69 188 ASP A CA 1
ATOM 1470 C C . ASP A 1 188 ? -14.530 2.463 -3.225 1.00 68.69 188 ASP A C 1
ATOM 1472 O O . ASP A 1 188 ? -14.973 1.565 -2.496 1.00 68.69 188 ASP A O 1
ATOM 1476 N N . ILE A 1 189 ? -14.305 2.251 -4.527 1.00 84.44 189 ILE A N 1
ATOM 1477 C CA . ILE A 1 189 ? -14.652 1.016 -5.243 1.00 84.44 189 ILE A CA 1
ATOM 1478 C C . ILE A 1 189 ? -13.388 0.384 -5.825 1.00 84.44 189 ILE A C 1
ATOM 1480 O O . ILE A 1 189 ? -12.549 1.067 -6.407 1.00 84.44 189 ILE A O 1
ATOM 1484 N N . ILE A 1 190 ? -13.270 -0.936 -5.670 1.00 92.88 190 ILE A N 1
ATOM 1485 C CA . ILE A 1 190 ? -12.190 -1.717 -6.274 1.00 92.88 190 ILE A CA 1
ATOM 1486 C C . ILE A 1 190 ? -12.364 -1.768 -7.798 1.00 92.88 190 ILE A C 1
ATOM 1488 O O . ILE A 1 190 ? -13.447 -2.079 -8.293 1.00 92.88 190 ILE A O 1
ATOM 1492 N N . SER A 1 191 ? -11.292 -1.461 -8.527 1.00 94.06 191 SER A N 1
ATOM 1493 C CA . SER A 1 191 ? -11.232 -1.513 -9.990 1.00 94.06 191 SER A CA 1
ATOM 1494 C C . SER A 1 191 ? -11.210 -2.960 -10.505 1.00 94.06 191 SER A C 1
ATOM 1496 O O . SER A 1 191 ? -10.990 -3.900 -9.741 1.00 94.06 191 SER A O 1
ATOM 1498 N N . ASP A 1 192 ? -11.383 -3.159 -11.816 1.00 94.75 192 ASP A N 1
ATOM 1499 C CA . ASP A 1 192 ? -11.252 -4.493 -12.425 1.00 94.75 192 ASP A CA 1
ATOM 1500 C C . ASP A 1 192 ? -9.848 -5.091 -12.213 1.00 94.75 192 ASP A C 1
ATOM 1502 O O . ASP A 1 192 ? -9.713 -6.232 -11.765 1.00 94.75 192 ASP A O 1
ATOM 1506 N N . LEU A 1 193 ? -8.793 -4.290 -12.418 1.00 96.94 193 LEU A N 1
ATOM 1507 C CA . LEU A 1 193 ? -7.420 -4.687 -12.093 1.00 96.94 193 LEU A CA 1
ATOM 1508 C C . LEU A 1 193 ? -7.282 -5.034 -10.608 1.00 96.94 193 LEU A C 1
ATOM 1510 O O . LEU A 1 193 ? -6.729 -6.078 -10.268 1.00 96.94 193 LEU A O 1
ATOM 1514 N N . GLY A 1 194 ? -7.818 -4.197 -9.720 1.00 96.88 194 GLY A N 1
ATOM 1515 C CA . GLY A 1 194 ? -7.780 -4.438 -8.284 1.00 96.88 194 GLY A CA 1
ATOM 1516 C C . GLY A 1 194 ? -8.444 -5.754 -7.902 1.00 96.88 194 GLY A C 1
ATOM 1517 O O . GLY A 1 194 ? -7.890 -6.523 -7.121 1.00 96.88 194 GLY A O 1
ATOM 1518 N N . ALA A 1 195 ? -9.585 -6.067 -8.511 1.00 96.06 195 ALA A N 1
ATOM 1519 C CA . ALA A 1 195 ? -10.286 -7.321 -8.289 1.00 96.06 195 ALA A CA 1
ATOM 1520 C C . ALA A 1 195 ? -9.470 -8.533 -8.769 1.00 96.06 195 ALA A C 1
ATOM 1522 O O . ALA A 1 195 ? -9.457 -9.561 -8.091 1.00 96.06 195 ALA A O 1
ATOM 1523 N N . LYS A 1 196 ? -8.764 -8.421 -9.903 1.00 97.44 196 LYS A N 1
ATOM 1524 C CA . LYS A 1 196 ? -7.848 -9.462 -10.406 1.00 97.44 196 LYS A CA 1
ATOM 1525 C C . LYS A 1 196 ? -6.667 -9.680 -9.456 1.00 97.44 196 LYS A C 1
ATOM 1527 O O . LYS A 1 196 ? -6.382 -10.818 -9.094 1.00 97.44 196 LYS A O 1
ATOM 1532 N N . LEU A 1 197 ? -6.038 -8.602 -8.984 1.00 98.19 197 LEU A N 1
ATOM 1533 C CA . LEU A 1 197 ? -4.912 -8.662 -8.042 1.00 98.19 197 LEU A CA 1
ATOM 1534 C C . LEU A 1 197 ? -5.316 -9.221 -6.669 1.00 98.19 197 LEU A C 1
ATOM 1536 O O . LEU A 1 197 ? -4.569 -9.978 -6.059 1.00 98.19 197 LEU A O 1
ATOM 1540 N N . LEU A 1 198 ? -6.501 -8.878 -6.166 1.00 96.94 198 LEU A N 1
ATOM 1541 C CA . LEU A 1 198 ? -6.967 -9.357 -4.860 1.00 96.94 198 LEU A CA 1
ATOM 1542 C C . LEU A 1 198 ? -7.467 -10.809 -4.888 1.00 96.94 198 LEU A C 1
ATOM 1544 O O . LEU A 1 198 ? -7.538 -11.440 -3.833 1.00 96.94 198 LEU A O 1
ATOM 1548 N N . ARG A 1 199 ? -7.800 -11.344 -6.069 1.00 96.12 199 ARG A N 1
ATOM 1549 C CA . ARG A 1 199 ? -8.162 -12.759 -6.270 1.00 96.12 199 ARG A CA 1
ATOM 1550 C C . ARG A 1 199 ? -6.971 -13.659 -6.599 1.00 96.12 199 ARG A C 1
ATOM 1552 O O . ARG A 1 199 ? -7.126 -14.872 -6.566 1.00 96.12 199 ARG A O 1
ATOM 1559 N N . ASN A 1 200 ? -5.819 -13.088 -6.939 1.00 96.00 200 ASN A N 1
ATOM 1560 C CA . ASN A 1 200 ? -4.612 -13.848 -7.238 1.00 96.00 200 ASN A CA 1
ATOM 1561 C C . ASN A 1 200 ? -3.773 -14.042 -5.963 1.00 96.00 200 ASN A C 1
ATOM 1563 O O . ASN A 1 200 ? -3.346 -13.072 -5.332 1.00 96.00 200 ASN A O 1
ATOM 1567 N N . ASP A 1 201 ? -3.513 -15.298 -5.600 1.00 93.12 201 ASP A N 1
ATOM 1568 C CA . ASP A 1 201 ? -2.763 -15.666 -4.393 1.00 93.12 201 ASP A CA 1
ATOM 1569 C C . ASP A 1 201 ? -1.312 -15.164 -4.401 1.00 93.12 201 ASP A C 1
ATOM 1571 O O . ASP A 1 201 ? -0.760 -14.866 -3.339 1.00 93.12 201 ASP A O 1
ATOM 1575 N N . ALA A 1 202 ? -0.710 -15.000 -5.585 1.00 96.94 202 ALA A N 1
ATOM 1576 C CA . ALA A 1 202 ? 0.650 -14.484 -5.732 1.00 96.94 202 ALA A CA 1
ATOM 1577 C C . ALA A 1 202 ? 0.768 -12.986 -5.396 1.00 96.94 202 ALA A C 1
ATOM 1579 O O . ALA A 1 202 ? 1.867 -12.489 -5.170 1.00 96.94 202 ALA A O 1
ATOM 1580 N N . THR A 1 203 ? -0.350 -12.254 -5.342 1.00 98.00 203 THR A N 1
ATOM 1581 C CA . THR A 1 203 ? -0.366 -10.800 -5.105 1.00 98.00 203 THR A CA 1
ATOM 1582 C C . THR A 1 203 ? -1.137 -10.408 -3.853 1.00 98.00 203 THR A C 1
ATOM 1584 O O . THR A 1 203 ? -0.680 -9.557 -3.088 1.00 98.00 203 THR A O 1
ATOM 1587 N N . SER A 1 204 ? -2.299 -11.021 -3.625 1.00 95.88 204 SER A N 1
ATOM 1588 C CA . SER A 1 204 ? -3.296 -10.573 -2.646 1.00 95.88 204 SER A CA 1
ATOM 1589 C C . SER A 1 204 ? -2.737 -10.461 -1.225 1.00 95.88 204 SER A C 1
ATOM 1591 O O . SER A 1 204 ? -2.849 -9.407 -0.594 1.00 95.88 204 SER A O 1
ATOM 1593 N N . ASN A 1 205 ? -2.052 -11.507 -0.745 1.00 95.25 205 ASN A N 1
ATOM 1594 C CA . ASN A 1 205 ? -1.496 -11.527 0.610 1.00 95.25 205 ASN A CA 1
ATOM 1595 C C . ASN A 1 205 ? -0.425 -10.446 0.807 1.00 95.25 205 ASN A C 1
ATOM 1597 O O . ASN A 1 205 ? -0.465 -9.730 1.803 1.00 95.25 205 ASN A O 1
ATOM 1601 N N . TYR A 1 206 ? 0.486 -10.273 -0.152 1.00 98.19 206 TYR A N 1
ATOM 1602 C CA . TYR A 1 206 ? 1.568 -9.289 -0.058 1.00 98.19 206 TYR A CA 1
ATOM 1603 C C . TYR A 1 206 ? 1.055 -7.848 -0.120 1.00 98.19 206 TYR A C 1
ATOM 1605 O O . TYR A 1 206 ? 1.515 -6.987 0.635 1.00 98.19 206 TYR A O 1
ATOM 1613 N N . ILE A 1 207 ? 0.053 -7.585 -0.965 1.00 98.44 207 ILE A N 1
ATOM 1614 C CA . ILE A 1 207 ? -0.628 -6.287 -1.018 1.00 98.44 207 ILE A CA 1
ATOM 1615 C C . ILE A 1 207 ? -1.309 -5.999 0.324 1.00 98.44 207 ILE A C 1
ATOM 1617 O O . ILE A 1 207 ? -1.115 -4.923 0.891 1.00 98.44 207 ILE A O 1
ATOM 1621 N N . LEU A 1 208 ? -2.072 -6.959 0.858 1.00 97.12 208 LEU A N 1
ATOM 1622 C CA . LEU A 1 208 ? -2.778 -6.790 2.126 1.00 97.12 208 LEU A CA 1
ATOM 1623 C C . LEU A 1 208 ? -1.801 -6.586 3.291 1.00 97.12 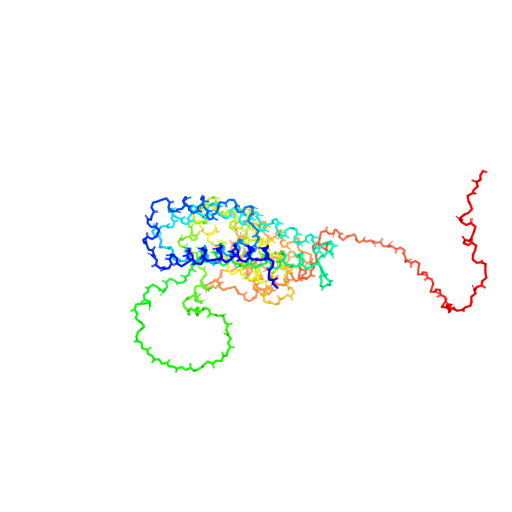208 LEU A C 1
ATOM 1625 O O . LEU A 1 208 ? -1.992 -5.666 4.083 1.00 97.12 208 LEU A O 1
ATOM 1629 N N . MET A 1 209 ? -0.735 -7.388 3.374 1.00 97.19 209 MET A N 1
ATOM 1630 C CA . MET A 1 209 ? 0.317 -7.245 4.386 1.00 97.19 209 MET A CA 1
ATOM 1631 C C . MET A 1 209 ? 0.975 -5.867 4.328 1.00 97.19 209 MET A C 1
ATOM 1633 O O . MET A 1 209 ? 1.109 -5.222 5.366 1.00 97.19 209 MET A O 1
ATOM 1637 N N . THR A 1 210 ? 1.312 -5.385 3.128 1.00 98.50 210 THR A N 1
ATOM 1638 C CA . THR A 1 210 ? 1.899 -4.049 2.946 1.00 98.50 210 THR A CA 1
ATOM 1639 C C . THR A 1 210 ? 0.943 -2.953 3.418 1.00 98.50 210 THR A C 1
ATOM 1641 O O . THR A 1 210 ? 1.343 -2.069 4.171 1.00 98.50 210 THR A O 1
ATOM 1644 N N . LEU A 1 211 ? -0.331 -3.009 3.009 1.00 98.19 211 LEU A N 1
ATOM 1645 C CA . LEU A 1 211 ? -1.332 -2.009 3.394 1.00 98.19 211 LEU A CA 1
ATOM 1646 C C . LEU A 1 211 ? -1.593 -2.002 4.904 1.00 98.19 211 LEU A C 1
ATOM 1648 O O . LEU A 1 211 ? -1.729 -0.927 5.481 1.00 98.19 211 LEU A O 1
ATOM 1652 N N . MET A 1 212 ? -1.657 -3.176 5.540 1.00 97.00 212 MET A N 1
ATOM 1653 C CA . MET A 1 212 ? -1.834 -3.290 6.990 1.00 97.00 212 MET A CA 1
ATOM 1654 C C . MET A 1 212 ? -0.619 -2.737 7.742 1.00 97.00 212 MET A C 1
ATOM 1656 O O . MET A 1 212 ? -0.795 -1.930 8.648 1.00 97.00 212 MET A O 1
ATOM 1660 N N . ALA A 1 213 ? 0.601 -3.108 7.344 1.00 97.19 213 ALA A N 1
ATOM 1661 C CA . ALA A 1 213 ? 1.823 -2.627 7.989 1.00 97.19 213 ALA A CA 1
ATOM 1662 C C . ALA A 1 213 ? 2.000 -1.105 7.845 1.00 97.19 213 ALA A C 1
ATOM 1664 O O . ALA A 1 213 ? 2.366 -0.419 8.800 1.00 97.19 213 ALA A O 1
ATOM 1665 N N . ALA A 1 214 ? 1.640 -0.551 6.684 1.00 97.75 214 ALA A N 1
ATOM 1666 C CA . ALA A 1 214 ? 1.703 0.884 6.426 1.00 97.75 214 ALA A CA 1
ATOM 1667 C C . ALA A 1 214 ? 0.782 1.730 7.323 1.00 97.75 214 ALA A C 1
ATOM 1669 O O . ALA A 1 214 ? 1.001 2.936 7.422 1.00 97.75 214 ALA A O 1
ATOM 1670 N N . LEU A 1 215 ? -0.216 1.136 7.994 1.00 96.56 215 LEU A N 1
ATOM 1671 C CA . LEU A 1 215 ? -1.038 1.847 8.980 1.00 96.56 215 LEU A CA 1
ATOM 1672 C C . LEU A 1 215 ? -0.256 2.226 10.243 1.00 96.56 215 LEU A C 1
ATOM 1674 O O . LEU A 1 215 ? -0.659 3.180 10.909 1.00 96.56 215 LEU A O 1
ATOM 1678 N N . SER A 1 216 ? 0.805 1.482 10.573 1.00 94.19 216 SER A N 1
ATOM 1679 C CA . SER A 1 216 ? 1.543 1.582 11.839 1.00 94.19 216 SER A CA 1
ATOM 1680 C C . SER A 1 216 ? 3.043 1.839 11.691 1.00 94.19 216 SER A C 1
ATOM 1682 O O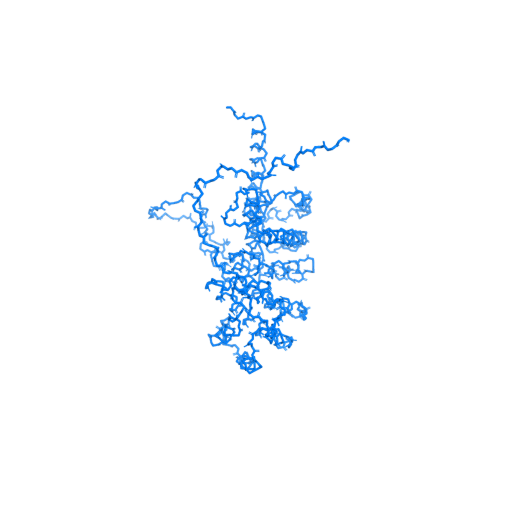 . SER A 1 216 ? 3.715 2.069 12.694 1.00 94.19 216 SER A O 1
ATOM 1684 N N . TRP A 1 217 ? 3.605 1.782 10.481 1.00 94.81 217 TRP A N 1
ATOM 1685 C CA . TRP A 1 217 ? 4.969 2.263 10.246 1.00 94.81 217 TRP A CA 1
ATOM 1686 C C . TRP A 1 217 ? 5.100 3.727 10.652 1.00 94.81 217 TRP A C 1
ATOM 1688 O O . TRP A 1 217 ? 4.148 4.479 10.491 1.00 94.81 217 TRP A O 1
ATOM 1698 N N . GLN A 1 218 ? 6.269 4.144 11.152 1.00 91.81 218 GLN A N 1
ATOM 1699 C CA . GLN A 1 218 ? 6.480 5.452 11.792 1.00 91.81 218 GLN A CA 1
ATOM 1700 C C . GLN A 1 218 ? 6.428 6.664 10.832 1.00 91.81 218 GLN A C 1
ATOM 1702 O O . GLN A 1 218 ? 7.183 7.616 10.986 1.00 91.81 218 GLN A O 1
ATOM 1707 N N . ASP A 1 219 ? 5.522 6.678 9.853 1.00 93.50 219 ASP A N 1
ATOM 1708 C CA . ASP A 1 219 ? 5.232 7.760 8.919 1.00 93.50 219 ASP A CA 1
ATOM 1709 C C . ASP A 1 219 ? 3.719 8.002 8.785 1.00 93.50 219 ASP A C 1
ATOM 1711 O O . ASP A 1 219 ? 3.012 7.297 8.061 1.00 93.50 219 ASP A O 1
ATOM 1715 N N . GLY A 1 220 ? 3.227 9.072 9.415 1.00 92.38 220 GLY A N 1
ATOM 1716 C CA . GLY A 1 220 ? 1.804 9.419 9.373 1.00 92.38 220 GLY A CA 1
ATOM 1717 C C . GLY A 1 220 ? 1.266 9.720 7.966 1.00 92.38 220 GLY A C 1
ATOM 1718 O O . GLY A 1 220 ? 0.080 9.527 7.697 1.00 92.38 220 GLY A O 1
ATOM 1719 N N . ALA A 1 221 ? 2.112 10.143 7.018 1.00 93.62 221 ALA A N 1
ATOM 1720 C CA . ALA A 1 221 ? 1.674 10.324 5.634 1.00 93.62 221 ALA A CA 1
ATOM 1721 C C . ALA A 1 221 ? 1.452 8.975 4.928 1.00 93.62 221 ALA A C 1
ATOM 1723 O O . ALA A 1 221 ? 0.493 8.841 4.163 1.00 93.62 221 ALA A O 1
ATOM 1724 N N . CYS A 1 222 ? 2.291 7.969 5.208 1.00 94.56 222 CYS A N 1
ATOM 1725 C CA . CYS A 1 222 ? 2.055 6.593 4.760 1.00 94.56 222 CYS A CA 1
ATOM 1726 C C . CYS A 1 222 ? 0.767 6.034 5.361 1.00 94.56 222 CYS A C 1
ATOM 1728 O O . CYS A 1 222 ? -0.069 5.532 4.609 1.00 94.56 222 CYS A O 1
ATOM 1730 N N . SER A 1 223 ? 0.567 6.204 6.672 1.00 95.69 223 SER A N 1
ATOM 1731 C CA . SER A 1 223 ? -0.643 5.744 7.363 1.00 95.69 223 SER A CA 1
ATOM 1732 C C . SER A 1 223 ? -1.909 6.327 6.731 1.00 95.69 223 SER A C 1
ATOM 1734 O O . SER A 1 223 ? -2.819 5.590 6.348 1.00 95.69 223 SER A O 1
ATOM 1736 N N . MET A 1 224 ? -1.935 7.638 6.471 1.00 93.25 224 MET A N 1
ATOM 1737 C CA . MET A 1 224 ? -3.064 8.287 5.793 1.00 93.25 224 MET A CA 1
ATOM 1738 C C . MET A 1 224 ? -3.296 7.776 4.366 1.00 93.25 224 MET A C 1
ATOM 1740 O O . MET A 1 224 ? -4.446 7.597 3.956 1.00 93.25 224 MET A O 1
ATOM 1744 N N . LYS A 1 225 ? -2.234 7.522 3.589 1.00 93.81 225 LYS A N 1
ATOM 1745 C CA . LYS A 1 225 ? -2.377 6.903 2.261 1.00 93.81 225 LYS A CA 1
ATOM 1746 C C . LYS A 1 225 ? -2.959 5.494 2.369 1.00 93.81 225 LYS A C 1
ATOM 1748 O O . LYS A 1 225 ? -3.889 5.181 1.629 1.00 93.81 225 LYS A O 1
ATOM 1753 N N . ALA A 1 226 ? -2.464 4.682 3.301 1.00 95.94 226 ALA A N 1
ATOM 1754 C CA . ALA A 1 226 ? -2.925 3.316 3.522 1.00 95.94 226 ALA A CA 1
ATOM 1755 C C . ALA A 1 226 ? -4.399 3.263 3.954 1.00 95.94 226 ALA A C 1
ATOM 1757 O O . ALA A 1 226 ? -5.160 2.478 3.387 1.00 95.94 226 ALA A O 1
ATOM 1758 N N . VAL A 1 227 ? -4.838 4.152 4.857 1.00 92.75 227 VAL A N 1
ATOM 1759 C CA . VAL A 1 227 ? -6.249 4.277 5.280 1.00 92.75 227 VAL A CA 1
ATOM 1760 C C . VAL A 1 227 ? -7.188 4.432 4.080 1.00 92.75 227 VAL A C 1
ATOM 1762 O O . VAL A 1 227 ? -8.222 3.767 4.018 1.00 92.75 227 VAL A O 1
ATOM 1765 N N . ASN A 1 228 ? -6.810 5.256 3.099 1.00 88.12 228 ASN A N 1
ATOM 1766 C CA . ASN A 1 228 ? -7.631 5.522 1.913 1.00 88.12 228 ASN A CA 1
ATOM 1767 C C . ASN A 1 228 ? -7.716 4.338 0.935 1.00 88.12 228 ASN A C 1
ATOM 1769 O O . ASN A 1 228 ? -8.602 4.314 0.087 1.00 88.12 228 ASN A O 1
ATOM 1773 N N . VAL A 1 229 ? -6.796 3.373 1.014 1.00 92.62 229 VAL A N 1
ATOM 1774 C CA . VAL A 1 229 ? -6.725 2.239 0.076 1.00 92.62 229 VAL A CA 1
ATOM 1775 C C . VAL A 1 229 ? -7.244 0.955 0.712 1.00 92.62 229 VAL A C 1
ATOM 1777 O O . VAL A 1 229 ? -7.914 0.160 0.058 1.00 92.62 229 VAL A O 1
ATOM 1780 N N . ILE A 1 230 ? -6.978 0.734 1.997 1.00 94.88 230 ILE A N 1
ATOM 1781 C CA . ILE A 1 230 ? -7.306 -0.535 2.651 1.00 94.88 230 ILE A CA 1
ATOM 1782 C C . ILE A 1 230 ? -8.810 -0.693 2.933 1.00 94.88 230 ILE A C 1
ATOM 1784 O O . ILE A 1 230 ? -9.309 -1.815 2.967 1.00 94.88 230 ILE A O 1
ATOM 1788 N N . ALA A 1 231 ? -9.561 0.404 3.079 1.00 91.25 231 ALA A N 1
ATOM 1789 C CA . ALA A 1 231 ? -11.012 0.361 3.275 1.00 91.25 231 ALA A CA 1
ATOM 1790 C C . ALA A 1 231 ? -11.769 -0.333 2.117 1.00 91.25 231 ALA A C 1
ATOM 1792 O O . ALA A 1 231 ? -12.509 -1.288 2.384 1.00 91.25 231 ALA A O 1
ATOM 1793 N N . PRO A 1 232 ? -11.606 0.075 0.838 1.00 91.69 232 PRO A N 1
ATOM 1794 C CA . PRO A 1 232 ? -12.230 -0.629 -0.282 1.00 91.69 232 PRO A CA 1
ATOM 1795 C C . PRO A 1 232 ? -11.700 -2.056 -0.464 1.00 91.69 232 PRO A C 1
ATOM 1797 O O . PRO A 1 232 ? -12.492 -2.946 -0.774 1.00 91.69 232 PRO A O 1
ATOM 1800 N N . VAL A 1 233 ? -10.410 -2.302 -0.199 1.00 94.81 233 VAL A N 1
ATOM 1801 C CA . VAL A 1 233 ? -9.820 -3.654 -0.240 1.00 94.81 233 VAL A CA 1
ATOM 1802 C C . VAL A 1 233 ? -10.524 -4.574 0.752 1.00 94.81 233 VAL A C 1
ATOM 1804 O O . VAL A 1 233 ? -11.004 -5.639 0.373 1.00 94.81 233 VAL A O 1
ATOM 1807 N N . MET A 1 234 ? -10.657 -4.148 2.009 1.00 92.75 234 MET A N 1
ATOM 1808 C CA . MET A 1 234 ? -11.287 -4.958 3.048 1.00 92.75 234 MET A CA 1
ATOM 1809 C C . MET A 1 234 ? -12.753 -5.253 2.727 1.00 92.75 234 MET A C 1
ATOM 1811 O O . MET A 1 234 ? -13.207 -6.383 2.899 1.00 92.75 234 MET A O 1
ATOM 1815 N N . ARG A 1 235 ? -13.486 -4.261 2.204 1.00 91.00 235 ARG A N 1
ATOM 1816 C CA . ARG A 1 235 ? -14.867 -4.452 1.744 1.00 91.00 235 ARG A CA 1
ATOM 1817 C C . ARG A 1 235 ? -14.941 -5.526 0.666 1.00 91.00 235 ARG A C 1
ATOM 1819 O O . ARG A 1 235 ? -15.712 -6.464 0.824 1.00 91.00 235 ARG A O 1
ATOM 1826 N N . PHE A 1 236 ? -14.108 -5.425 -0.369 1.00 92.56 236 PHE A N 1
ATOM 1827 C CA . PHE A 1 236 ? -14.061 -6.407 -1.450 1.00 92.56 236 PHE A CA 1
ATOM 1828 C C . PHE A 1 236 ? -13.757 -7.818 -0.939 1.00 92.56 236 PHE A C 1
ATOM 1830 O O . PHE A 1 236 ? -14.483 -8.754 -1.270 1.00 92.56 236 PHE A O 1
ATOM 1837 N N . LEU A 1 237 ? -12.740 -7.976 -0.087 1.00 92.31 237 LEU A N 1
ATOM 1838 C CA . LEU A 1 237 ? -12.370 -9.281 0.464 1.00 92.31 237 LEU A CA 1
ATOM 1839 C C . LEU A 1 237 ? -13.489 -9.873 1.339 1.00 92.31 237 LEU A C 1
ATOM 1841 O O . LEU A 1 237 ? -13.730 -11.079 1.303 1.00 92.31 237 LEU A O 1
ATOM 1845 N N . ALA A 1 238 ? -14.189 -9.041 2.116 1.00 88.56 238 ALA A N 1
ATOM 1846 C CA . ALA A 1 238 ? -15.243 -9.488 3.023 1.00 88.56 238 ALA A CA 1
ATOM 1847 C C . ALA A 1 238 ? -16.579 -9.795 2.327 1.00 88.56 238 ALA A C 1
ATOM 1849 O O . ALA A 1 238 ? -17.348 -10.607 2.852 1.00 88.56 238 ALA A O 1
ATOM 1850 N N . THR A 1 239 ? -16.882 -9.151 1.194 1.00 86.56 239 THR A N 1
ATOM 1851 C CA . THR A 1 239 ? -18.142 -9.337 0.446 1.00 86.56 239 THR A CA 1
ATOM 1852 C C . THR A 1 239 ? -18.000 -10.203 -0.801 1.00 86.56 239 THR A C 1
ATOM 1854 O O . THR A 1 239 ? -19.008 -10.499 -1.434 1.00 86.56 239 THR A O 1
ATOM 1857 N N . SER A 1 240 ? -16.779 -10.581 -1.180 1.00 83.38 240 SER A N 1
ATOM 1858 C CA . SER A 1 240 ? -16.535 -11.502 -2.290 1.00 83.38 240 SER A CA 1
ATOM 1859 C C . SER A 1 240 ? -17.266 -12.831 -2.064 1.00 83.38 240 SER A C 1
ATOM 1861 O O . SER A 1 240 ? -17.275 -13.361 -0.954 1.00 83.38 240 SER A O 1
ATOM 1863 N N . GLU A 1 241 ? -17.866 -13.372 -3.129 1.00 77.06 241 GLU A N 1
ATOM 1864 C CA . GLU A 1 241 ? -18.513 -14.695 -3.116 1.00 77.06 241 GLU A CA 1
ATOM 1865 C C . GLU A 1 241 ? -17.504 -15.811 -2.820 1.00 77.06 241 GLU A C 1
ATOM 1867 O O . GLU A 1 241 ? -17.816 -16.790 -2.146 1.00 77.06 241 GLU A O 1
ATOM 1872 N N . ILE A 1 242 ? -16.268 -15.634 -3.292 1.00 81.06 242 ILE A N 1
ATOM 1873 C CA . ILE A 1 242 ? -15.136 -16.486 -2.936 1.00 81.06 242 ILE A CA 1
ATOM 1874 C C . ILE A 1 242 ? -14.663 -16.075 -1.541 1.00 81.06 242 ILE A C 1
ATOM 1876 O O . ILE A 1 242 ? -14.430 -14.887 -1.296 1.00 81.06 242 ILE A O 1
ATOM 1880 N N . GLN A 1 243 ? -14.481 -17.053 -0.651 1.00 82.69 243 GLN A N 1
ATOM 1881 C CA . GLN A 1 243 ? -13.983 -16.846 0.709 1.00 82.69 243 GLN A CA 1
ATOM 1882 C C . GLN A 1 243 ? -12.507 -16.405 0.690 1.00 82.69 243 GLN A C 1
ATOM 1884 O O . GLN A 1 243 ? -11.600 -17.222 0.813 1.00 82.69 243 GLN A O 1
ATOM 1889 N N . LEU A 1 244 ? -12.268 -15.099 0.542 1.00 86.88 244 LEU A N 1
ATOM 1890 C CA . LEU A 1 244 ? -10.925 -14.499 0.556 1.00 86.88 244 LEU A CA 1
ATOM 1891 C C . LEU A 1 244 ? -10.496 -14.029 1.959 1.00 86.88 244 LEU A C 1
ATOM 1893 O O . LEU A 1 244 ? -9.303 -13.908 2.247 1.00 86.88 244 LEU A O 1
ATOM 1897 N N . MET A 1 245 ? -11.465 -13.789 2.849 1.00 91.94 245 MET A N 1
ATOM 1898 C CA . MET A 1 245 ? -11.225 -13.440 4.251 1.00 91.94 245 MET A CA 1
ATOM 1899 C C . MET A 1 245 ? -11.253 -14.666 5.153 1.00 91.94 245 MET A C 1
ATOM 1901 O O . MET A 1 245 ? -12.159 -15.490 5.080 1.00 91.94 245 MET A O 1
ATOM 1905 N N . ASP A 1 246 ? -10.315 -14.728 6.086 1.00 92.19 246 ASP A N 1
ATOM 1906 C CA . ASP A 1 246 ? -10.315 -15.684 7.187 1.00 92.19 246 ASP A CA 1
ATOM 1907 C C . ASP A 1 246 ? -10.161 -14.944 8.524 1.00 92.19 246 ASP A C 1
ATOM 1909 O O . ASP A 1 246 ? -9.978 -13.720 8.574 1.00 92.19 246 ASP A O 1
ATOM 1913 N N . GLN A 1 247 ? -10.259 -15.694 9.621 1.00 93.56 247 GLN A N 1
ATOM 1914 C CA . GLN A 1 247 ? -10.171 -15.136 10.967 1.00 93.56 247 GLN A CA 1
ATOM 1915 C C . GLN A 1 247 ? -8.815 -14.468 11.242 1.00 93.56 247 GLN A C 1
ATOM 1917 O O . GLN A 1 247 ? -8.775 -13.452 11.941 1.00 93.56 247 GLN A O 1
ATOM 1922 N N . ASN A 1 248 ? -7.720 -15.001 10.692 1.00 93.00 248 ASN A N 1
ATOM 1923 C CA . ASN A 1 248 ? -6.379 -14.461 10.903 1.00 93.00 248 ASN A CA 1
ATOM 1924 C C . ASN A 1 248 ? -6.244 -13.110 10.200 1.00 93.00 248 ASN A C 1
ATOM 1926 O O . ASN A 1 248 ? -5.897 -12.129 10.850 1.00 93.00 248 ASN A O 1
ATOM 1930 N N . LYS A 1 249 ? -6.632 -13.019 8.922 1.00 93.12 249 LYS A N 1
ATOM 1931 C CA . LYS A 1 249 ? -6.640 -11.758 8.165 1.00 93.12 249 LYS A CA 1
ATOM 1932 C C . LYS A 1 249 ? -7.506 -10.697 8.844 1.00 93.12 249 LYS A C 1
ATOM 1934 O O . LYS A 1 249 ? -7.076 -9.555 8.973 1.00 93.12 249 LYS A O 1
ATOM 1939 N N . ALA A 1 250 ? -8.699 -11.066 9.320 1.00 93.88 250 ALA A N 1
ATOM 1940 C CA . ALA A 1 250 ? -9.586 -10.141 10.030 1.00 93.88 250 ALA A CA 1
ATOM 1941 C C . ALA A 1 250 ? -8.965 -9.632 11.343 1.00 93.88 250 ALA A C 1
ATOM 1943 O O . ALA A 1 250 ? -9.010 -8.436 11.633 1.00 93.88 250 ALA A O 1
ATOM 1944 N N . THR A 1 251 ? -8.351 -10.535 12.111 1.00 94.06 251 THR A N 1
ATOM 1945 C CA . THR A 1 251 ? -7.665 -10.213 13.369 1.00 94.06 251 THR A CA 1
ATOM 1946 C C . THR A 1 251 ? -6.478 -9.287 13.126 1.00 94.06 251 THR A C 1
ATOM 1948 O O . THR A 1 251 ? -6.402 -8.227 13.745 1.00 94.06 251 THR A O 1
ATOM 1951 N N . THR A 1 252 ? -5.598 -9.632 12.184 1.00 94.19 252 THR A N 1
ATOM 1952 C CA . THR A 1 252 ? -4.418 -8.832 11.834 1.00 94.19 252 THR A CA 1
ATOM 1953 C C . THR A 1 252 ? -4.807 -7.458 11.298 1.00 94.19 252 THR A C 1
ATOM 1955 O O . THR A 1 252 ? -4.219 -6.462 11.705 1.00 94.19 252 THR A O 1
ATOM 1958 N N . ALA A 1 253 ? -5.837 -7.367 10.453 1.00 94.69 253 ALA A N 1
ATOM 1959 C CA . ALA A 1 253 ? -6.309 -6.088 9.931 1.00 94.69 253 ALA A CA 1
ATOM 1960 C C . ALA A 1 253 ? -6.829 -5.167 11.039 1.00 94.69 253 ALA A C 1
ATOM 1962 O O . ALA A 1 253 ? -6.517 -3.977 11.060 1.00 94.69 253 ALA A O 1
ATOM 1963 N N . PHE A 1 254 ? -7.602 -5.707 11.983 1.00 95.62 254 PHE A N 1
ATOM 1964 C CA . PHE A 1 254 ? -8.100 -4.920 13.105 1.00 95.62 254 PHE A CA 1
ATOM 1965 C C . PHE A 1 254 ? -6.973 -4.526 14.071 1.00 95.62 254 PHE A C 1
ATOM 1967 O O . PHE A 1 254 ? -6.911 -3.376 14.500 1.00 95.62 254 PHE A O 1
ATOM 1974 N N . GLN A 1 255 ? -6.034 -5.436 14.350 1.00 95.19 255 GLN A N 1
ATOM 1975 C CA . GLN A 1 255 ? -4.828 -5.142 15.133 1.00 95.19 255 GLN A CA 1
ATOM 1976 C C . GLN A 1 255 ? -3.981 -4.038 14.493 1.00 95.19 255 GLN A C 1
ATOM 1978 O O . GLN A 1 255 ? -3.547 -3.138 15.206 1.00 95.19 255 GLN A O 1
ATOM 1983 N N . ALA A 1 256 ? -3.807 -4.051 13.170 1.00 95.88 256 ALA A N 1
ATOM 1984 C CA . ALA A 1 256 ? -3.067 -3.020 12.446 1.00 95.88 256 ALA A CA 1
ATOM 1985 C C . ALA A 1 256 ? -3.690 -1.623 12.622 1.00 95.88 256 ALA A C 1
ATOM 1987 O O . ALA A 1 256 ? -2.969 -0.644 12.802 1.00 95.88 256 ALA A O 1
ATOM 1988 N N . VAL A 1 257 ? -5.025 -1.513 12.664 1.00 96.44 257 VAL A N 1
ATOM 1989 C CA . VAL A 1 257 ? -5.700 -0.237 12.974 1.00 96.44 257 VAL A CA 1
ATOM 1990 C C . VAL A 1 257 ? -5.415 0.218 14.408 1.00 96.44 257 VAL A C 1
ATOM 1992 O O . VAL A 1 257 ? -5.134 1.395 14.635 1.00 96.44 257 VAL A O 1
ATOM 1995 N N . LEU A 1 258 ? -5.471 -0.696 15.382 1.00 94.88 258 LEU A N 1
ATOM 1996 C CA . LEU A 1 258 ? -5.179 -0.379 16.785 1.00 94.88 258 LEU A CA 1
ATOM 1997 C C . LEU A 1 258 ? -3.712 0.039 16.979 1.00 94.88 258 LEU A C 1
ATOM 1999 O O . LEU A 1 258 ? -3.446 1.006 17.691 1.00 94.88 258 LEU A O 1
ATOM 2003 N N . GLN A 1 259 ? -2.776 -0.630 16.302 1.00 93.62 259 GLN A N 1
ATOM 2004 C CA . GLN A 1 259 ? -1.360 -0.254 16.271 1.00 93.62 259 GLN A CA 1
ATOM 2005 C C . GLN A 1 259 ? -1.157 1.103 15.585 1.00 93.62 259 GLN A C 1
ATOM 2007 O O . GLN A 1 259 ? -0.441 1.952 16.105 1.00 93.62 259 GLN A O 1
ATOM 2012 N N . GLY A 1 260 ? -1.848 1.373 14.477 1.00 94.75 260 GLY A N 1
ATOM 2013 C CA . GLY A 1 260 ? -1.825 2.693 13.845 1.00 94.75 260 GLY A CA 1
ATOM 2014 C C . GLY A 1 260 ? -2.305 3.802 14.786 1.00 94.75 260 GLY A C 1
ATOM 2015 O O . GLY A 1 260 ? -1.697 4.869 14.850 1.00 94.75 260 GLY A O 1
ATOM 2016 N N . LEU A 1 261 ? -3.359 3.557 15.580 1.00 94.12 261 LEU A N 1
ATOM 2017 C CA . LEU A 1 261 ? -3.828 4.510 16.600 1.00 94.12 261 LEU A CA 1
ATOM 2018 C C . LEU A 1 261 ? -2.802 4.717 17.712 1.00 94.12 261 LEU A C 1
ATOM 2020 O O . LEU A 1 261 ? -2.701 5.818 18.253 1.00 94.12 261 LEU A O 1
ATOM 2024 N N . GLN A 1 262 ? -2.048 3.676 18.044 1.00 91.25 262 GLN A N 1
ATOM 2025 C CA . GLN A 1 262 ? -0.972 3.765 19.015 1.00 91.25 262 GLN A CA 1
ATOM 2026 C C . GLN A 1 262 ? 0.160 4.672 18.520 1.00 91.25 262 GLN A C 1
ATOM 2028 O O . GLN A 1 262 ? 0.580 5.567 19.253 1.00 91.25 262 GLN A O 1
ATOM 2033 N N . VAL A 1 263 ? 0.594 4.486 17.270 1.00 91.25 263 VAL A N 1
ATOM 2034 C CA . VAL A 1 263 ? 1.727 5.214 16.676 1.00 91.25 263 VAL A CA 1
ATOM 2035 C C . VAL A 1 263 ? 1.346 6.641 16.265 1.00 91.25 263 VAL A C 1
ATOM 2037 O O . VAL A 1 263 ? 2.072 7.583 16.562 1.00 91.25 263 VAL A O 1
ATOM 2040 N N . HIS A 1 264 ? 0.194 6.838 15.618 1.00 91.94 264 HIS A N 1
ATOM 2041 C CA . HIS A 1 264 ? -0.170 8.121 14.994 1.00 91.94 264 HIS A CA 1
ATOM 2042 C C . HIS A 1 264 ? -1.353 8.834 15.642 1.00 91.94 264 HIS A C 1
ATOM 2044 O O . HIS A 1 264 ? -1.702 9.943 15.233 1.00 91.94 264 HIS A O 1
ATOM 2050 N N . GLY A 1 265 ? -2.002 8.228 16.639 1.00 90.00 265 GLY A N 1
ATOM 2051 C CA . GLY A 1 265 ? -3.243 8.752 17.208 1.00 90.00 265 GLY A CA 1
ATOM 2052 C C . GLY A 1 265 ? -3.110 10.116 17.883 1.00 90.00 265 GLY A C 1
ATOM 2053 O O . GLY A 1 265 ? -4.134 10.714 18.204 1.00 90.00 265 GLY A O 1
ATOM 2054 N N . MET A 1 266 ? -1.884 10.599 18.114 1.00 89.25 266 MET A N 1
ATOM 2055 C CA . MET A 1 266 ? -1.603 11.934 18.653 1.00 89.25 266 MET A CA 1
ATOM 2056 C C . MET A 1 266 ? -1.912 13.041 17.636 1.00 89.25 266 MET A C 1
ATOM 2058 O O . MET A 1 266 ? -2.174 14.175 18.022 1.00 89.25 266 MET A O 1
ATOM 2062 N N . HIS A 1 267 ? -1.899 12.710 16.341 1.00 89.31 267 HIS A N 1
ATOM 2063 C CA . HIS A 1 267 ? -2.211 13.635 15.260 1.00 89.31 267 HIS A CA 1
ATOM 2064 C C . HIS A 1 267 ? -3.674 13.492 14.839 1.00 89.31 267 HIS A C 1
ATOM 2066 O O . HIS A 1 267 ? -4.093 12.431 14.368 1.00 89.31 267 HIS A O 1
ATOM 2072 N N . ASP A 1 268 ? -4.437 14.581 14.929 1.00 90.31 268 ASP A N 1
ATOM 2073 C CA . ASP A 1 268 ? -5.888 14.583 14.701 1.00 90.31 268 ASP A CA 1
ATOM 2074 C C . ASP A 1 268 ? -6.307 13.985 13.352 1.00 90.31 268 ASP A C 1
ATOM 2076 O O . ASP A 1 268 ? -7.252 13.198 13.293 1.00 90.31 268 ASP A O 1
ATOM 2080 N N . ALA A 1 269 ? -5.591 14.307 12.268 1.00 90.06 269 ALA A N 1
ATOM 2081 C CA . ALA A 1 269 ? -5.905 13.792 10.934 1.00 90.06 269 ALA A CA 1
ATOM 2082 C C . ALA A 1 269 ? -5.757 12.263 10.850 1.00 90.06 269 ALA A C 1
ATOM 2084 O O . ALA A 1 269 ? -6.642 11.578 10.334 1.00 90.06 269 ALA A O 1
ATOM 2085 N N . ASN A 1 270 ? -4.665 11.728 11.408 1.00 91.62 270 ASN A N 1
ATOM 2086 C CA . ASN A 1 270 ? -4.391 10.290 11.424 1.00 91.62 270 ASN A CA 1
ATOM 2087 C C . ASN A 1 270 ? -5.386 9.572 12.333 1.00 91.62 270 ASN A C 1
ATOM 2089 O O . ASN A 1 270 ? -6.002 8.588 11.927 1.00 91.62 270 ASN A O 1
ATOM 2093 N N . GLN A 1 271 ? -5.615 10.116 13.530 1.00 94.25 271 GLN A N 1
ATOM 2094 C CA . GLN A 1 271 ? -6.606 9.596 14.459 1.00 94.25 271 GLN A CA 1
ATOM 2095 C C . GLN A 1 271 ? -7.994 9.535 13.808 1.00 94.25 271 GLN A C 1
ATOM 2097 O O . GLN A 1 271 ? -8.643 8.496 13.853 1.00 94.25 271 GLN A O 1
ATOM 2102 N N . ALA A 1 272 ? -8.454 10.608 13.160 1.00 93.00 272 ALA A N 1
ATOM 2103 C CA . ALA A 1 272 ? -9.766 10.639 12.517 1.00 93.00 272 ALA A CA 1
ATOM 2104 C C . ALA A 1 272 ? -9.911 9.576 11.411 1.00 93.00 272 ALA A C 1
ATOM 2106 O O . ALA A 1 272 ? -10.955 8.912 11.326 1.00 93.00 272 ALA A O 1
ATOM 2107 N N . GLY A 1 273 ? -8.867 9.392 10.594 1.00 93.00 273 GLY A N 1
ATOM 2108 C CA . GLY A 1 273 ? -8.806 8.352 9.566 1.00 93.00 273 GLY A CA 1
ATOM 2109 C C . GLY A 1 273 ? -8.872 6.945 10.162 1.00 93.00 273 GLY A C 1
ATOM 2110 O O . GLY A 1 273 ? -9.756 6.165 9.812 1.00 93.00 273 GLY A O 1
ATOM 2111 N N . LEU A 1 274 ? -8.006 6.651 11.133 1.00 95.56 274 LEU A N 1
ATOM 2112 C CA . LEU A 1 274 ? -7.906 5.342 11.783 1.00 95.56 274 LEU A CA 1
ATOM 2113 C C . LEU A 1 274 ? -9.145 4.984 12.617 1.00 95.56 274 LEU A C 1
ATOM 2115 O O . LEU A 1 274 ? -9.588 3.841 12.590 1.00 95.56 274 LEU A O 1
ATOM 2119 N N . ILE A 1 275 ? -9.765 5.950 13.305 1.00 95.31 275 ILE A N 1
ATOM 2120 C CA . ILE A 1 275 ? -11.048 5.750 14.002 1.00 95.31 275 ILE A CA 1
ATOM 2121 C C . ILE A 1 275 ? -12.147 5.387 13.003 1.00 95.31 275 ILE A C 1
ATOM 2123 O O . ILE A 1 275 ? -12.931 4.471 13.246 1.00 95.31 275 ILE A O 1
ATOM 2127 N N . THR A 1 276 ? -12.210 6.089 11.867 1.00 94.06 276 THR A N 1
ATOM 2128 C CA . THR A 1 276 ? -13.193 5.786 10.819 1.00 94.06 276 THR A CA 1
ATOM 2129 C C . THR A 1 276 ? -12.974 4.379 10.266 1.00 94.06 276 THR A C 1
ATOM 2131 O O . THR A 1 276 ? -13.933 3.614 10.166 1.00 94.06 276 THR A O 1
ATOM 2134 N N . LEU A 1 277 ? -11.721 4.024 9.975 1.00 94.69 277 LEU A N 1
ATOM 2135 C CA . LEU A 1 277 ? -11.346 2.712 9.463 1.00 94.69 277 LEU A CA 1
ATOM 2136 C C . LEU A 1 277 ? -11.647 1.589 10.465 1.00 94.69 277 LEU A C 1
ATOM 2138 O O . LEU A 1 277 ? -12.217 0.569 10.089 1.00 94.69 277 LEU A O 1
ATOM 2142 N N . GLY A 1 278 ? -11.335 1.792 11.747 1.00 95.12 278 GLY A N 1
ATOM 2143 C CA . GLY A 1 278 ? -11.590 0.821 12.811 1.00 95.12 278 GLY A CA 1
ATOM 2144 C C . GLY A 1 278 ? -13.072 0.506 12.972 1.00 95.12 278 GLY A C 1
ATOM 2145 O O . GLY A 1 278 ? -13.441 -0.664 13.058 1.00 95.12 278 GLY A O 1
ATOM 2146 N N . VAL A 1 279 ? -13.937 1.524 12.915 1.00 94.06 279 VAL A N 1
ATOM 2147 C CA . VAL A 1 279 ? -15.389 1.301 12.918 1.00 94.06 279 VAL A CA 1
ATOM 2148 C C . VAL A 1 279 ? -15.839 0.546 11.667 1.00 94.06 279 VAL A C 1
ATOM 2150 O O . VAL A 1 279 ? -16.612 -0.398 11.796 1.00 94.06 279 VAL A O 1
ATOM 2153 N N . GLN A 1 280 ? -15.350 0.913 10.474 1.00 91.69 280 GLN A N 1
ATOM 2154 C CA . GLN A 1 280 ? -15.700 0.211 9.230 1.00 91.69 280 GLN A CA 1
ATOM 2155 C C . GLN A 1 280 ? -15.288 -1.262 9.268 1.00 91.69 280 GLN A C 1
ATOM 2157 O O . GLN A 1 280 ? -16.076 -2.125 8.891 1.00 91.69 280 GLN A O 1
ATOM 2162 N N . PHE A 1 281 ? -14.075 -1.559 9.736 1.00 93.38 281 PHE A N 1
ATOM 2163 C CA . PHE A 1 281 ? -13.578 -2.928 9.855 1.00 93.38 281 PHE A CA 1
ATOM 2164 C C . PHE A 1 281 ? -14.390 -3.717 10.867 1.00 93.38 281 PHE A C 1
ATOM 2166 O O . PHE A 1 281 ? -14.808 -4.831 10.567 1.00 93.38 281 PHE A O 1
ATOM 2173 N N . TYR A 1 282 ? -14.661 -3.135 12.036 1.00 93.88 282 TYR A N 1
ATOM 2174 C CA . TYR A 1 282 ? -15.470 -3.801 13.043 1.00 93.88 282 TYR A CA 1
ATOM 2175 C C . TYR A 1 282 ? -16.875 -4.094 12.512 1.00 93.88 282 TYR A C 1
ATOM 2177 O O . TYR A 1 282 ? -17.308 -5.236 12.551 1.00 93.88 282 TYR A O 1
ATOM 2185 N N . GLU A 1 283 ? -17.557 -3.111 11.926 1.00 91.25 283 GLU A N 1
ATOM 2186 C CA . GLU A 1 283 ? -18.899 -3.282 11.354 1.00 91.25 283 GLU A CA 1
ATOM 2187 C C . GLU A 1 283 ? -18.956 -4.361 10.269 1.00 91.25 283 GLU A C 1
ATOM 2189 O O . GLU A 1 283 ? -19.866 -5.188 10.255 1.00 91.25 283 GLU A O 1
ATOM 2194 N N . LEU A 1 284 ? -17.957 -4.384 9.391 1.00 90.06 284 LEU A N 1
ATOM 2195 C CA . LEU A 1 284 ? -17.884 -5.315 8.272 1.00 90.06 284 LEU A CA 1
ATOM 2196 C C . LEU A 1 284 ? -17.531 -6.748 8.701 1.00 90.06 284 LEU A C 1
ATOM 2198 O O . LEU A 1 284 ? -18.058 -7.712 8.147 1.00 90.06 284 LEU A O 1
ATOM 2202 N N . LEU A 1 285 ? -16.608 -6.897 9.653 1.00 91.69 285 LEU A N 1
ATOM 2203 C CA . LEU A 1 285 ? -15.972 -8.177 9.970 1.00 91.69 285 LEU A CA 1
ATOM 2204 C C . LEU A 1 285 ? -16.554 -8.841 11.222 1.00 91.69 285 LEU A C 1
ATOM 2206 O O . LEU A 1 285 ? -16.624 -10.068 11.276 1.00 91.69 285 LEU A O 1
ATOM 2210 N N . ARG A 1 286 ? -17.015 -8.067 12.213 1.00 92.19 286 ARG A N 1
ATOM 2211 C CA . ARG A 1 286 ? -17.535 -8.574 13.497 1.00 92.19 286 ARG A CA 1
ATOM 2212 C C . ARG A 1 286 ? -18.670 -9.601 13.368 1.00 92.19 286 ARG A C 1
ATOM 2214 O O . ARG A 1 286 ? -18.671 -10.531 14.182 1.00 92.19 286 ARG A O 1
ATOM 2221 N N . PRO A 1 287 ? -19.609 -9.496 12.400 1.00 90.94 287 PRO A N 1
ATOM 2222 C CA . PRO A 1 287 ? -20.656 -10.504 12.223 1.00 90.94 287 PRO A CA 1
ATOM 2223 C C . PRO A 1 287 ? -20.110 -11.880 11.820 1.00 90.94 287 PRO A C 1
ATOM 2225 O O . PRO A 1 287 ? -20.680 -12.897 12.201 1.00 90.94 287 PRO A O 1
ATOM 2228 N N . LYS A 1 288 ? -19.001 -11.915 11.066 1.00 91.25 288 LYS A N 1
ATOM 2229 C CA . LYS A 1 288 ? -18.346 -13.151 10.604 1.00 91.25 288 LYS A CA 1
ATOM 2230 C C . LYS A 1 288 ? -17.263 -13.640 11.568 1.00 91.25 288 LYS A C 1
ATOM 2232 O O . LYS A 1 288 ? -17.022 -14.838 11.657 1.00 91.25 288 LYS A O 1
ATOM 2237 N N . PHE A 1 289 ? -16.624 -12.723 12.294 1.00 93.62 289 PHE A N 1
ATOM 2238 C CA . PHE A 1 289 ? -15.477 -12.994 13.157 1.00 93.62 289 PHE A CA 1
ATOM 2239 C C . PHE A 1 289 ? -15.707 -12.409 14.563 1.00 93.62 289 PHE A C 1
ATOM 2241 O O . PHE A 1 289 ? -15.273 -11.291 14.858 1.00 93.62 289 PHE A O 1
ATOM 2248 N N . PRO A 1 290 ? -16.381 -13.145 15.469 1.00 92.81 290 PRO A N 1
ATOM 2249 C CA . PRO A 1 290 ? -16.716 -12.645 16.806 1.00 92.81 290 PRO A CA 1
ATOM 2250 C C . PRO A 1 290 ? -15.514 -12.280 17.686 1.00 92.81 290 PRO A C 1
ATOM 2252 O O . PRO A 1 290 ? -15.633 -11.416 18.560 1.00 92.81 290 PRO A O 1
ATOM 2255 N N . ILE A 1 291 ? -14.353 -12.879 17.401 1.00 93.38 291 ILE A N 1
ATOM 2256 C CA . ILE A 1 291 ? -13.072 -12.645 18.083 1.00 93.38 291 ILE A CA 1
ATOM 2257 C C . ILE A 1 291 ? -12.653 -11.166 18.110 1.00 93.38 291 ILE A C 1
ATOM 2259 O O . ILE A 1 291 ? -11.935 -10.743 19.010 1.00 93.38 291 ILE A O 1
ATOM 2263 N N . LEU A 1 292 ? -13.147 -10.334 17.183 1.00 92.31 292 LEU A N 1
ATOM 2264 C CA . LEU A 1 292 ? -12.829 -8.901 17.171 1.00 92.31 292 LEU A CA 1
ATOM 2265 C C . LEU A 1 292 ? -13.279 -8.172 18.448 1.00 92.31 292 LEU A C 1
ATOM 2267 O O . LEU A 1 292 ? -12.646 -7.199 18.856 1.00 92.31 292 LEU A O 1
ATOM 2271 N N . SER A 1 293 ? -14.332 -8.654 19.115 1.00 92.75 293 SER A N 1
ATOM 2272 C CA . SER A 1 293 ? -14.749 -8.117 20.419 1.00 92.75 293 SER A CA 1
ATOM 2273 C C . SER A 1 293 ? -13.730 -8.396 21.530 1.00 92.75 293 SER A C 1
ATOM 2275 O O . SER A 1 293 ? -13.553 -7.576 22.431 1.00 92.75 293 SER A O 1
ATOM 2277 N N . GLU A 1 294 ? -13.011 -9.519 21.456 1.00 90.75 294 GLU A N 1
ATOM 2278 C CA . GLU A 1 294 ? -11.954 -9.870 22.409 1.00 90.75 294 GLU A CA 1
ATOM 2279 C C . GLU A 1 294 ? -10.731 -8.968 22.230 1.00 90.75 294 GLU A C 1
ATOM 2281 O O . GLU A 1 294 ? -10.134 -8.541 23.216 1.00 90.75 294 GLU A O 1
ATOM 2286 N N . LEU A 1 295 ? -10.413 -8.583 20.989 1.00 90.56 295 LEU A N 1
ATOM 2287 C CA . LEU A 1 295 ? -9.344 -7.618 20.712 1.00 90.56 295 LEU A CA 1
ATOM 2288 C C . LEU A 1 295 ? -9.623 -6.255 21.356 1.00 90.56 295 LEU A C 1
ATOM 2290 O O . LEU A 1 295 ? -8.714 -5.660 21.928 1.00 90.56 295 LEU A O 1
ATOM 2294 N N . LEU A 1 296 ? -10.875 -5.783 21.319 1.00 91.31 296 LEU A N 1
ATOM 2295 C CA . LEU A 1 296 ? -11.274 -4.561 22.027 1.00 91.31 296 LEU A CA 1
ATOM 2296 C C . LEU A 1 296 ? -11.191 -4.719 23.547 1.00 91.31 296 LEU A C 1
ATOM 2298 O O . LEU A 1 296 ? -10.779 -3.788 24.235 1.00 91.31 296 LEU A O 1
ATOM 2302 N N . ARG A 1 297 ? -11.548 -5.895 24.073 1.00 90.06 297 ARG A N 1
ATOM 2303 C CA . ARG A 1 297 ? -11.465 -6.196 25.511 1.00 90.06 297 ARG A CA 1
ATOM 2304 C C . ARG A 1 297 ? -10.029 -6.173 26.035 1.00 90.06 297 ARG A C 1
ATOM 2306 O O . ARG A 1 297 ? -9.820 -5.843 27.196 1.00 90.06 297 ARG A O 1
ATOM 2313 N N . ASN A 1 298 ? -9.051 -6.479 25.185 1.00 87.81 298 ASN A N 1
ATOM 2314 C CA . ASN A 1 298 ? -7.633 -6.427 25.543 1.00 87.81 298 ASN A CA 1
ATOM 2315 C C . ASN A 1 298 ? -7.086 -4.991 25.662 1.00 87.81 298 ASN A C 1
ATOM 2317 O O . ASN A 1 298 ? -5.960 -4.806 26.122 1.00 87.81 298 ASN A O 1
ATOM 2321 N N . ILE A 1 299 ? -7.857 -3.967 25.275 1.00 87.56 299 ILE A N 1
ATOM 2322 C CA . ILE A 1 299 ? -7.453 -2.569 25.436 1.00 87.56 299 ILE A CA 1
ATOM 2323 C C . ILE A 1 299 ? -7.615 -2.153 26.912 1.00 87.56 299 ILE A C 1
ATOM 2325 O O . ILE A 1 299 ? -8.697 -2.313 27.487 1.00 87.56 299 ILE A O 1
ATOM 2329 N N . PRO A 1 300 ? -6.586 -1.552 27.544 1.00 83.94 300 PRO A N 1
ATOM 2330 C CA . PRO A 1 300 ? -6.665 -1.133 28.940 1.00 83.94 300 PRO A CA 1
ATOM 2331 C C . PRO A 1 300 ? -7.832 -0.176 29.218 1.00 83.94 300 PRO A C 1
ATOM 2333 O O . PRO A 1 300 ? -7.966 0.861 28.565 1.00 83.94 300 PRO A O 1
ATOM 2336 N N . ASN A 1 301 ? -8.601 -0.460 30.274 1.00 83.56 301 ASN A N 1
ATOM 2337 C CA . ASN A 1 301 ? -9.784 0.300 30.713 1.00 83.56 301 ASN A CA 1
ATOM 2338 C C . ASN A 1 301 ? -11.000 0.247 29.773 1.00 83.56 301 ASN A C 1
ATOM 2340 O O . ASN A 1 301 ? -11.906 1.070 29.916 1.00 83.56 301 ASN A O 1
ATOM 2344 N N . VAL A 1 302 ? -11.057 -0.711 28.846 1.00 89.06 302 VAL A N 1
ATOM 2345 C CA . VAL A 1 302 ? -12.289 -1.020 28.111 1.00 89.06 302 VAL A CA 1
ATOM 2346 C C . VAL A 1 302 ? -13.057 -2.095 28.876 1.00 89.06 302 VAL A C 1
ATOM 2348 O O . VAL A 1 302 ? -12.565 -3.200 29.084 1.00 89.06 302 VAL A O 1
ATOM 2351 N N . ASN A 1 303 ? -14.267 -1.769 29.333 1.00 88.50 303 ASN A N 1
ATOM 2352 C CA . ASN A 1 303 ? -15.133 -2.726 30.025 1.00 88.50 303 ASN A CA 1
ATOM 2353 C C . ASN A 1 303 ? -16.110 -3.406 29.046 1.00 88.50 303 ASN A C 1
ATOM 2355 O O . ASN A 1 303 ? -16.331 -2.948 27.924 1.00 88.50 303 ASN A O 1
ATOM 2359 N N . ALA A 1 304 ? -16.727 -4.504 29.490 1.00 91.19 304 ALA A N 1
ATOM 2360 C CA . ALA A 1 304 ? -17.669 -5.266 28.671 1.00 91.19 304 ALA A CA 1
ATOM 2361 C C . ALA A 1 304 ? -18.919 -4.461 28.264 1.00 91.19 304 ALA A C 1
ATOM 2363 O O . ALA A 1 304 ? -19.453 -4.692 27.183 1.00 91.19 304 ALA A O 1
ATOM 2364 N N . ALA A 1 305 ? -19.360 -3.501 29.086 1.00 92.50 305 ALA A N 1
ATOM 2365 C CA . ALA A 1 305 ? -20.536 -2.681 28.800 1.00 92.50 305 ALA A CA 1
ATOM 2366 C C . ALA A 1 305 ? -20.287 -1.672 27.664 1.00 92.50 305 ALA A C 1
ATOM 2368 O O . ALA A 1 305 ? -21.165 -1.461 26.830 1.00 92.50 305 ALA A O 1
ATOM 2369 N N . ASP A 1 306 ? -19.090 -1.079 27.588 1.00 91.44 306 ASP A N 1
ATOM 2370 C CA . ASP A 1 306 ? -18.696 -0.200 26.482 1.00 91.44 306 ASP A CA 1
ATOM 2371 C C . ASP A 1 306 ? -18.654 -0.984 25.153 1.00 91.44 306 ASP A C 1
ATOM 2373 O O . ASP A 1 306 ? -19.167 -0.497 24.143 1.00 91.44 306 ASP A O 1
ATOM 2377 N N . ILE A 1 307 ? -18.133 -2.221 25.166 1.00 92.94 307 ILE A N 1
ATOM 2378 C CA . ILE A 1 307 ? -18.119 -3.111 23.988 1.00 92.94 307 ILE A CA 1
ATOM 2379 C C . ILE A 1 307 ? -19.539 -3.512 23.594 1.00 92.94 307 ILE A C 1
ATOM 2381 O O . ILE A 1 307 ? -19.884 -3.426 22.421 1.00 92.94 307 ILE A O 1
ATOM 2385 N N . GLN A 1 308 ? -20.381 -3.901 24.555 1.00 93.50 308 GLN A N 1
ATOM 2386 C CA . GLN A 1 308 ? -21.773 -4.259 24.285 1.00 93.50 308 GLN A CA 1
ATOM 2387 C C . GLN A 1 308 ? -22.535 -3.085 23.658 1.00 93.50 308 GLN A C 1
ATOM 2389 O O . GLN A 1 308 ? -23.204 -3.251 22.641 1.00 93.50 308 GLN A O 1
ATOM 2394 N N . LYS A 1 309 ? -22.378 -1.876 24.207 1.00 93.44 309 LYS A N 1
ATOM 2395 C CA . LYS A 1 309 ? -22.984 -0.661 23.652 1.00 93.44 309 LYS A CA 1
ATOM 2396 C C . LYS A 1 309 ? -22.507 -0.383 22.226 1.00 93.44 309 LYS A C 1
ATOM 2398 O O . LYS A 1 309 ? -23.276 0.106 21.396 1.00 93.44 309 LYS A O 1
ATOM 2403 N N . PHE A 1 310 ? -21.237 -0.663 21.936 1.00 94.44 310 PHE A N 1
ATOM 2404 C CA . PHE A 1 310 ? -20.700 -0.547 20.588 1.00 94.44 310 PHE A CA 1
ATOM 2405 C C . PHE A 1 310 ? -21.280 -1.616 19.650 1.00 94.44 310 PHE A C 1
ATOM 2407 O O . PHE A 1 310 ? -21.766 -1.254 18.582 1.00 94.44 310 PHE A O 1
ATOM 2414 N N . ASP A 1 311 ? -21.329 -2.884 20.068 1.00 93.25 311 ASP A N 1
ATOM 2415 C CA . ASP A 1 311 ? -21.940 -3.995 19.322 1.00 93.25 311 ASP A CA 1
ATOM 2416 C C . ASP A 1 311 ? -23.409 -3.703 18.978 1.00 93.25 311 ASP A C 1
ATOM 2418 O O . ASP A 1 311 ? -23.811 -3.829 17.819 1.00 93.25 311 ASP A O 1
ATOM 2422 N N . GLU A 1 312 ? -24.202 -3.237 19.946 1.00 92.12 312 GLU A N 1
ATOM 2423 C CA . GLU A 1 312 ? -25.601 -2.840 19.743 1.00 92.12 312 GLU A CA 1
ATOM 2424 C C . GLU A 1 312 ? -25.717 -1.724 18.699 1.00 92.12 312 GLU A C 1
ATOM 2426 O O . GLU A 1 312 ? -26.543 -1.792 17.789 1.00 92.12 312 GLU A O 1
ATOM 2431 N N . LYS A 1 313 ? -24.852 -0.705 18.783 1.00 90.62 313 LYS A N 1
ATOM 2432 C CA . LYS A 1 313 ? -24.870 0.434 17.858 1.00 90.62 313 LYS A CA 1
ATOM 2433 C C . LYS A 1 313 ? -24.429 0.052 16.445 1.00 90.62 313 LYS A C 1
ATOM 2435 O O . LYS A 1 313 ? -24.948 0.610 15.479 1.00 90.62 313 LYS A O 1
ATOM 2440 N N . VAL A 1 314 ? -23.462 -0.853 16.324 1.00 87.00 314 VAL A N 1
ATOM 2441 C CA . VAL A 1 314 ? -22.933 -1.360 15.050 1.00 87.00 314 VAL A CA 1
ATOM 2442 C C . VAL A 1 314 ? -23.926 -2.302 14.372 1.00 87.00 314 VAL A C 1
ATOM 2444 O O . VAL A 1 314 ? -24.046 -2.256 13.153 1.00 87.00 314 VAL A O 1
ATOM 2447 N N . SER A 1 315 ? -24.679 -3.084 15.151 1.00 83.38 315 SER A N 1
ATOM 2448 C CA . SER A 1 315 ? -25.701 -4.016 14.650 1.00 83.38 315 SER A CA 1
ATOM 2449 C C . SER A 1 315 ? -26.906 -3.316 14.012 1.00 83.38 315 SER A C 1
ATOM 2451 O O . SER A 1 315 ? -27.629 -3.923 13.223 1.00 83.38 315 SER A O 1
ATOM 2453 N N . VAL A 1 316 ? -27.135 -2.035 14.327 1.00 81.50 316 VAL A N 1
ATOM 2454 C CA . VAL A 1 316 ? -28.128 -1.217 13.621 1.00 81.50 316 VAL A CA 1
ATOM 2455 C C . VAL A 1 316 ? -27.652 -0.996 12.189 1.00 81.50 316 VAL A C 1
ATOM 2457 O O . VAL A 1 316 ? -26.550 -0.482 11.974 1.00 81.50 316 VAL A O 1
ATOM 2460 N N . ALA A 1 317 ? -28.507 -1.366 11.228 1.00 65.69 317 ALA A N 1
ATOM 2461 C CA . ALA A 1 317 ? -28.204 -1.314 9.804 1.00 65.69 317 ALA A CA 1
ATOM 2462 C C . ALA A 1 317 ? -27.551 0.026 9.406 1.00 65.69 317 ALA A C 1
ATOM 2464 O O . ALA A 1 317 ? -28.017 1.088 9.842 1.00 65.69 317 ALA A O 1
ATOM 2465 N N . PRO A 1 318 ? -26.483 -0.004 8.588 1.00 63.44 318 PRO A N 1
ATOM 2466 C CA . PRO A 1 318 ? -25.800 1.206 8.163 1.00 63.44 318 PRO A CA 1
ATOM 2467 C C . PRO A 1 318 ? -26.773 2.176 7.485 1.00 63.44 318 PRO A C 1
ATOM 2469 O O . PRO A 1 318 ? -27.649 1.783 6.711 1.00 63.44 318 PRO A O 1
ATOM 2472 N N . LEU A 1 319 ? -26.599 3.470 7.763 1.00 57.28 319 LEU A N 1
ATOM 2473 C CA . LEU A 1 319 ? -27.224 4.531 6.973 1.00 57.28 319 LEU A CA 1
ATOM 2474 C C . LEU A 1 319 ? -26.811 4.345 5.503 1.00 57.28 319 LEU A C 1
ATOM 2476 O O . LEU A 1 319 ? -25.690 3.921 5.236 1.00 57.28 319 LEU A O 1
ATOM 2480 N N . LYS A 1 320 ? -27.692 4.654 4.540 1.00 52.12 320 LYS A N 1
ATOM 2481 C CA . LYS A 1 320 ? -27.379 4.499 3.105 1.00 52.12 320 LYS A CA 1
ATOM 2482 C C . LYS A 1 320 ? -26.039 5.182 2.758 1.00 52.12 320 LYS A C 1
ATOM 2484 O O . LYS A 1 320 ? -25.937 6.405 2.829 1.00 52.12 320 LYS A O 1
ATOM 2489 N N . GLY A 1 321 ? -25.043 4.386 2.354 1.00 56.34 321 GLY A N 1
ATOM 2490 C CA . GLY A 1 321 ? -23.705 4.825 1.924 1.00 56.34 321 GLY A CA 1
ATOM 2491 C C . GLY A 1 321 ? -22.554 4.352 2.830 1.00 56.34 321 GLY A C 1
ATOM 2492 O O . GLY A 1 321 ? -22.770 3.808 3.903 1.00 56.34 321 GLY A O 1
ATOM 2493 N N . ASN A 1 322 ? -21.303 4.596 2.417 1.00 59.19 322 ASN A N 1
ATOM 2494 C CA . ASN A 1 322 ? -20.084 4.209 3.160 1.00 59.19 322 ASN A CA 1
ATOM 2495 C C . ASN A 1 322 ? -19.765 5.107 4.377 1.00 59.19 322 ASN A C 1
ATOM 2497 O O . ASN A 1 322 ? -18.685 5.010 4.972 1.00 59.19 322 ASN A O 1
ATOM 2501 N N . LYS A 1 323 ? -20.671 6.023 4.739 1.00 70.56 323 LYS A N 1
ATOM 2502 C CA . LYS A 1 323 ? -20.444 7.000 5.806 1.00 70.56 323 LYS A CA 1
ATOM 2503 C C . LYS A 1 323 ? -20.681 6.362 7.170 1.00 70.56 323 LYS A C 1
ATOM 2505 O O . LYS A 1 323 ? -21.779 5.917 7.482 1.00 70.56 323 LYS A O 1
ATOM 2510 N N . VAL A 1 324 ? -19.650 6.394 8.005 1.00 79.69 324 VAL A N 1
ATOM 2511 C CA . VAL A 1 324 ? -19.740 5.958 9.400 1.00 79.69 324 VAL A CA 1
ATOM 2512 C C . VAL A 1 324 ? -20.429 7.028 10.245 1.00 79.69 324 VAL A C 1
ATOM 2514 O O . VAL A 1 324 ? -20.007 8.188 10.243 1.00 79.69 324 VAL A O 1
ATOM 2517 N N . ASP A 1 325 ? -21.443 6.613 11.005 1.00 86.12 325 ASP A N 1
ATOM 2518 C CA . ASP A 1 325 ? -22.172 7.463 11.947 1.00 86.12 325 ASP A CA 1
ATOM 2519 C C . ASP A 1 325 ? -21.258 8.053 13.035 1.00 86.12 325 ASP A C 1
ATOM 2521 O O . ASP A 1 325 ? -20.383 7.375 13.582 1.00 86.12 325 ASP A O 1
ATOM 2525 N N . LYS A 1 326 ? -21.495 9.321 13.387 1.00 90.44 326 LYS A N 1
ATOM 2526 C CA . LYS A 1 326 ? -20.677 10.045 14.367 1.00 90.44 326 LYS A CA 1
ATOM 2527 C C . LYS A 1 326 ? -20.685 9.357 15.734 1.00 90.44 326 LYS A C 1
ATOM 2529 O O . LYS A 1 326 ? -19.626 9.225 16.336 1.00 90.44 326 LYS A O 1
ATOM 2534 N N . ALA A 1 327 ? -21.828 8.840 16.189 1.00 91.88 327 ALA A N 1
ATOM 2535 C CA . ALA A 1 327 ? -21.897 8.189 17.495 1.00 91.88 327 ALA A CA 1
ATOM 2536 C C . ALA A 1 327 ? -21.107 6.869 17.529 1.00 91.88 327 ALA A C 1
ATOM 2538 O O . ALA A 1 327 ? -20.513 6.548 18.558 1.00 91.88 327 ALA A O 1
ATOM 2539 N N . LYS A 1 328 ? -21.035 6.126 16.410 1.00 92.62 328 LYS A N 1
ATOM 2540 C CA . LYS A 1 328 ? -20.147 4.953 16.298 1.00 92.62 328 LYS A CA 1
ATOM 2541 C C . LYS A 1 328 ? -18.674 5.366 16.438 1.00 92.62 328 LYS A C 1
ATOM 2543 O O . LYS A 1 328 ? -17.936 4.730 17.188 1.00 92.62 328 LYS A O 1
ATOM 2548 N N . LYS A 1 329 ? -18.259 6.457 15.775 1.00 93.94 329 LYS A N 1
ATOM 2549 C CA . LYS A 1 329 ? -16.890 6.998 15.892 1.00 93.94 329 LYS A CA 1
ATOM 2550 C C . LYS A 1 329 ? -16.569 7.454 17.311 1.00 93.94 329 LYS A C 1
ATOM 2552 O O . LYS A 1 329 ? -15.491 7.142 17.800 1.00 93.94 329 LYS A O 1
ATOM 2557 N N . ASP A 1 330 ? -17.493 8.148 17.971 1.00 95.25 330 ASP A N 1
ATOM 2558 C CA . ASP A 1 330 ? -17.297 8.654 19.333 1.00 95.25 330 ASP A CA 1
ATOM 2559 C C . ASP A 1 330 ? -17.154 7.504 20.347 1.00 95.25 330 ASP A C 1
ATOM 2561 O O . ASP A 1 330 ? -16.275 7.549 21.210 1.00 95.25 330 ASP A O 1
ATOM 2565 N N . LEU A 1 331 ? -17.956 6.437 20.216 1.00 94.88 331 LEU A N 1
ATOM 2566 C CA . LEU A 1 331 ? -17.823 5.228 21.040 1.00 94.88 331 LEU A CA 1
ATOM 2567 C C . LEU A 1 331 ? -16.479 4.531 20.813 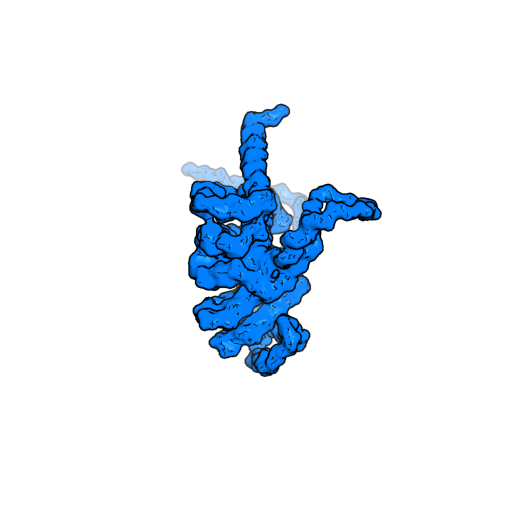1.00 94.88 331 LEU A C 1
ATOM 2569 O O . LEU A 1 331 ? -15.780 4.224 21.778 1.00 94.88 331 LEU A O 1
ATOM 2573 N N . PHE A 1 332 ? -16.095 4.325 19.552 1.00 95.56 332 PHE A N 1
ATOM 2574 C CA . PHE A 1 332 ? -14.818 3.700 19.219 1.00 95.56 332 PHE A CA 1
ATOM 2575 C C . PHE A 1 332 ? -13.639 4.533 19.729 1.00 95.56 332 PHE A C 1
ATOM 2577 O O . PHE A 1 332 ? -12.784 4.010 20.437 1.00 95.56 332 PHE A O 1
ATOM 2584 N N . LYS A 1 333 ? -13.659 5.852 19.493 1.00 94.88 333 LYS A N 1
ATOM 2585 C CA . LYS A 1 333 ? -12.656 6.799 19.997 1.00 94.88 333 LYS A CA 1
ATOM 2586 C C . LYS A 1 333 ? -12.547 6.770 21.517 1.00 94.88 333 LYS A C 1
ATOM 2588 O O . LYS A 1 333 ? -11.433 6.810 22.030 1.00 94.88 333 LYS A O 1
ATOM 2593 N N . LYS A 1 334 ? -13.665 6.669 22.244 1.00 93.94 334 LYS A N 1
ATOM 2594 C CA . LYS A 1 334 ? -13.655 6.525 23.708 1.00 93.94 334 LYS A CA 1
ATOM 2595 C C . LYS A 1 334 ? -12.938 5.241 24.138 1.00 93.94 334 LYS A C 1
ATOM 2597 O O . LYS A 1 334 ? -12.102 5.301 25.035 1.00 93.94 334 LYS A O 1
ATOM 2602 N N . MET A 1 335 ? -13.233 4.107 23.499 1.00 93.81 335 MET A N 1
ATOM 2603 C CA . MET A 1 335 ? -12.599 2.820 23.822 1.00 93.81 335 MET A CA 1
ATOM 2604 C C . MET A 1 335 ? -11.102 2.812 23.489 1.00 93.81 335 MET A C 1
ATOM 2606 O O . MET A 1 335 ? -10.297 2.312 24.267 1.00 93.81 335 MET A O 1
ATOM 2610 N N . THR A 1 336 ? -10.703 3.414 22.368 1.00 93.12 336 THR A N 1
ATOM 2611 C CA . THR A 1 336 ? -9.304 3.431 21.920 1.00 93.12 336 THR A CA 1
ATOM 2612 C C . THR A 1 336 ? -8.498 4.617 22.452 1.00 93.12 336 THR A C 1
ATOM 2614 O O . THR A 1 336 ? -7.311 4.724 22.153 1.00 93.12 336 THR A O 1
ATOM 2617 N N . ALA A 1 337 ? -9.089 5.511 23.253 1.00 90.75 337 ALA A N 1
ATOM 2618 C CA . ALA A 1 337 ? -8.426 6.723 23.747 1.00 90.75 337 ALA A CA 1
ATOM 2619 C C . ALA A 1 337 ? -7.132 6.430 24.521 1.00 90.75 337 ALA A C 1
ATOM 2621 O O . ALA A 1 337 ? -6.203 7.231 24.510 1.00 90.75 337 ALA A O 1
ATOM 2622 N N . ARG A 1 338 ? -7.055 5.270 25.187 1.00 85.94 338 ARG A N 1
ATOM 2623 C CA . ARG A 1 338 ? -5.867 4.840 25.937 1.00 85.94 338 ARG A CA 1
ATOM 2624 C C . ARG A 1 338 ? -4.736 4.314 25.056 1.00 85.94 338 ARG A C 1
ATOM 2626 O O . ARG A 1 338 ? -3.632 4.173 25.570 1.00 85.94 338 ARG A O 1
ATOM 2633 N N . LEU A 1 339 ? -4.994 4.029 23.779 1.00 84.12 339 LEU A N 1
ATOM 2634 C CA . LEU A 1 339 ? -3.955 3.608 22.841 1.00 84.12 339 LEU A CA 1
ATOM 2635 C C . LEU A 1 339 ? -3.113 4.792 22.360 1.00 84.12 339 LEU A C 1
ATOM 2637 O O . LEU A 1 339 ? -1.913 4.648 22.155 1.00 84.12 339 LEU A O 1
ATOM 2641 N N . VAL A 1 340 ? -3.745 5.958 22.222 1.00 83.25 340 VAL A N 1
ATOM 2642 C CA . VAL A 1 340 ? -3.160 7.163 21.628 1.00 83.25 340 VAL A CA 1
ATOM 2643 C C . VAL A 1 340 ? -1.883 7.590 22.357 1.00 83.25 340 VAL A C 1
ATOM 2645 O O . VAL A 1 340 ? -1.925 7.930 23.539 1.00 83.25 340 VAL A O 1
ATOM 2648 N N . GLY A 1 341 ? -0.763 7.610 21.628 1.00 62.53 341 GLY A N 1
ATOM 2649 C CA . GLY A 1 341 ? 0.500 8.189 22.094 1.00 62.53 341 GLY A CA 1
ATOM 2650 C C . GLY A 1 341 ? 1.231 7.387 23.169 1.00 62.53 341 GLY A C 1
ATOM 2651 O O . GLY A 1 341 ? 2.066 7.944 23.878 1.00 62.53 341 GLY A O 1
ATOM 2652 N N . ARG A 1 342 ? 0.923 6.093 23.330 1.00 63.22 342 ARG A N 1
ATOM 2653 C CA . ARG A 1 342 ? 1.681 5.200 24.221 1.00 63.22 342 ARG A CA 1
ATOM 2654 C C . ARG A 1 342 ? 2.690 4.384 23.424 1.00 63.22 342 ARG A C 1
ATOM 2656 O O . ARG A 1 342 ? 2.314 3.700 22.478 1.00 63.22 342 ARG A O 1
ATOM 2663 N N . SER A 1 343 ? 3.956 4.386 23.834 1.00 53.28 343 SER A N 1
ATOM 2664 C CA . SER A 1 343 ? 4.984 3.555 23.193 1.00 53.28 343 SER A CA 1
ATOM 2665 C C . SER A 1 343 ? 4.695 2.055 23.363 1.00 53.28 343 SER A C 1
ATOM 2667 O O . SER A 1 343 ? 4.047 1.641 24.329 1.00 53.28 343 SER A O 1
ATOM 2669 N N . VAL A 1 344 ? 5.170 1.226 22.424 1.00 46.41 344 VAL A N 1
ATOM 2670 C CA . VAL A 1 344 ? 4.993 -0.246 22.405 1.00 46.41 344 VAL A CA 1
ATOM 2671 C C . VAL A 1 344 ? 5.390 -0.888 23.746 1.00 46.41 344 VAL A C 1
ATOM 2673 O O . VAL A 1 344 ? 4.674 -1.742 24.271 1.00 46.41 344 VAL A O 1
ATOM 2676 N N . ASN A 1 345 ? 6.445 -0.371 24.379 1.00 42.97 345 ASN A N 1
ATOM 2677 C CA . ASN A 1 345 ? 6.953 -0.841 25.670 1.00 42.97 345 ASN A CA 1
ATOM 2678 C C . ASN A 1 345 ? 5.995 -0.608 26.855 1.00 42.97 345 ASN A C 1
ATOM 2680 O O . ASN A 1 345 ? 6.054 -1.339 27.845 1.00 42.97 345 ASN A O 1
ATOM 2684 N N . GLN A 1 346 ? 5.081 0.366 26.774 1.00 43.69 346 GLN A N 1
ATOM 2685 C CA . GLN A 1 346 ? 4.165 0.708 27.872 1.00 43.69 346 GLN A CA 1
ATOM 2686 C C . GLN A 1 346 ? 2.886 -0.145 27.913 1.00 43.69 346 GLN A C 1
ATOM 2688 O O . GLN A 1 346 ? 2.179 -0.106 28.918 1.00 43.69 346 GLN A O 1
ATOM 2693 N N . MET A 1 347 ? 2.565 -0.900 26.853 1.00 43.09 347 MET A N 1
ATOM 2694 C CA . MET A 1 347 ? 1.358 -1.747 26.809 1.00 43.09 347 MET A CA 1
ATOM 2695 C C . MET A 1 347 ? 1.624 -3.238 27.031 1.00 43.09 347 MET A C 1
ATOM 2697 O O . MET A 1 347 ? 0.757 -3.917 27.574 1.00 43.09 347 MET A O 1
ATOM 2701 N N . PHE A 1 348 ? 2.803 -3.746 26.653 1.00 39.75 348 PHE A N 1
ATOM 2702 C CA . PHE A 1 348 ? 3.171 -5.160 26.841 1.00 39.75 348 PHE A CA 1
ATOM 2703 C C . PHE A 1 348 ? 4.032 -5.422 28.079 1.00 39.75 348 PHE A C 1
ATOM 2705 O O . PHE A 1 348 ? 4.202 -6.576 28.479 1.00 39.75 348 PHE A O 1
ATOM 2712 N N . SER A 1 349 ? 4.510 -4.371 28.748 1.00 39.06 349 SER A N 1
ATOM 2713 C CA . SER A 1 349 ? 4.926 -4.502 30.140 1.00 39.06 349 SER A CA 1
ATOM 2714 C C . SER A 1 349 ? 3.672 -4.813 30.950 1.00 39.06 349 SER A C 1
ATOM 2716 O O . SER A 1 349 ? 2.814 -3.944 31.110 1.00 39.06 349 SER A O 1
ATOM 2718 N N . ARG A 1 350 ? 3.542 -6.046 31.465 1.00 34.41 350 ARG A N 1
ATOM 2719 C CA . ARG A 1 350 ? 2.638 -6.306 32.597 1.00 34.41 350 ARG A CA 1
ATOM 2720 C C . ARG A 1 350 ? 2.845 -5.152 33.573 1.00 34.41 350 ARG A C 1
ATOM 2722 O O . ARG A 1 350 ? 3.989 -4.903 33.951 1.00 34.41 350 ARG A O 1
ATOM 2729 N N . GLN A 1 351 ? 1.782 -4.440 33.949 1.00 37.28 351 GLN A N 1
ATOM 2730 C CA . GLN A 1 351 ? 1.852 -3.560 35.108 1.00 37.28 351 GLN A CA 1
ATOM 2731 C C . GLN A 1 351 ? 2.274 -4.444 36.279 1.00 37.28 351 GLN A C 1
ATOM 2733 O O . GLN A 1 351 ? 1.467 -5.171 36.850 1.00 37.28 351 GLN A O 1
ATOM 2738 N N . ILE A 1 352 ? 3.566 -4.438 36.595 1.00 39.97 352 ILE A N 1
ATOM 2739 C CA . ILE A 1 352 ? 4.023 -4.837 37.907 1.00 39.97 352 ILE A CA 1
ATOM 2740 C C . ILE A 1 352 ? 3.556 -3.676 38.777 1.00 39.97 352 ILE A C 1
ATOM 2742 O O . ILE A 1 352 ? 4.233 -2.655 38.885 1.00 39.97 352 ILE A O 1
ATOM 2746 N N . GLU A 1 353 ? 2.342 -3.780 39.318 1.00 41.34 353 GLU A N 1
ATOM 2747 C CA . GLU A 1 353 ? 1.993 -3.029 40.515 1.00 41.34 353 GLU A CA 1
ATOM 2748 C C . GLU A 1 353 ? 2.982 -3.488 41.580 1.00 41.34 353 GLU A C 1
ATOM 2750 O O . GLU A 1 353 ? 2.808 -4.532 42.209 1.00 41.34 353 GLU A O 1
ATOM 2755 N N . ILE A 1 354 ? 4.086 -2.754 41.733 1.00 42.75 354 ILE A N 1
ATOM 2756 C CA . ILE A 1 354 ? 4.991 -2.983 42.847 1.00 42.75 354 ILE A CA 1
ATOM 2757 C C . ILE A 1 354 ? 4.278 -2.430 44.082 1.00 42.75 354 ILE A C 1
ATOM 2759 O O . ILE A 1 354 ? 4.463 -1.281 44.480 1.00 42.75 354 ILE A O 1
ATOM 2763 N N . LEU A 1 355 ? 3.387 -3.246 44.643 1.00 43.62 355 LEU A N 1
ATOM 2764 C CA . LEU A 1 355 ? 2.768 -3.009 45.935 1.00 43.62 355 LEU A CA 1
ATOM 2765 C C . LEU A 1 355 ? 3.889 -2.902 46.975 1.00 43.62 355 LEU A C 1
ATOM 2767 O O . LEU A 1 355 ? 4.567 -3.881 47.277 1.00 43.62 355 LEU A O 1
ATOM 2771 N N . ASN A 1 356 ? 4.057 -1.691 47.509 1.00 47.69 356 ASN A 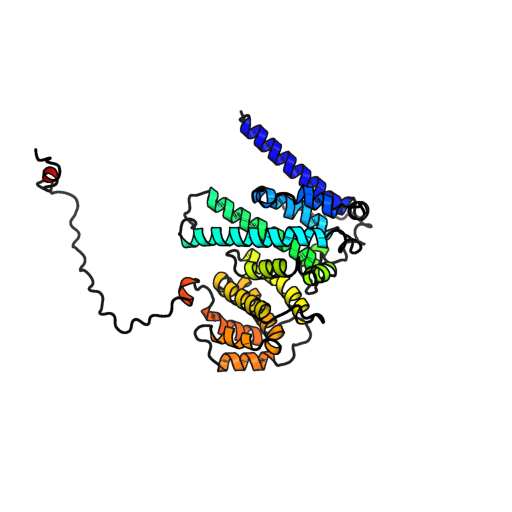N 1
ATOM 2772 C CA . ASN A 1 356 ? 4.965 -1.325 48.597 1.00 47.69 356 ASN A CA 1
ATOM 2773 C C . ASN A 1 356 ? 6.461 -1.534 48.313 1.00 47.69 356 ASN A C 1
ATOM 2775 O O . ASN A 1 356 ? 7.112 -2.381 48.926 1.00 47.69 356 ASN A O 1
ATOM 2779 N N . LEU A 1 357 ? 7.049 -0.674 47.476 1.00 48.31 357 LEU A N 1
ATOM 2780 C CA . LEU A 1 357 ? 8.476 -0.385 47.637 1.00 48.31 357 LEU A CA 1
ATOM 2781 C C . LEU A 1 357 ? 8.679 0.525 48.858 1.00 48.31 357 LEU A C 1
ATOM 2783 O O . LEU A 1 357 ? 7.985 1.539 48.975 1.00 48.31 357 LEU A O 1
ATOM 2787 N N . PRO A 1 358 ? 9.634 0.207 49.752 1.00 50.72 358 PRO A N 1
ATOM 2788 C CA . PRO A 1 358 ? 10.081 1.144 50.771 1.00 50.72 358 PRO A CA 1
ATOM 2789 C C . PRO A 1 358 ? 10.538 2.450 50.106 1.00 50.72 358 PRO A C 1
ATOM 2791 O O . PRO A 1 358 ? 11.154 2.396 49.036 1.00 50.72 358 PRO A O 1
ATOM 2794 N N . PRO A 1 359 ? 10.273 3.621 50.712 1.00 50.25 359 PRO A N 1
ATOM 2795 C CA . PRO A 1 359 ? 10.714 4.890 50.156 1.00 50.25 359 PRO A CA 1
ATOM 2796 C C . PRO A 1 359 ? 12.231 4.875 49.958 1.00 50.25 359 PRO A C 1
ATOM 2798 O O . PRO A 1 359 ? 13.000 4.575 50.874 1.00 50.25 359 PRO A O 1
ATOM 2801 N N . MET A 1 360 ? 12.648 5.188 48.733 1.00 50.47 360 MET A N 1
ATOM 2802 C CA . MET A 1 360 ? 14.051 5.302 48.360 1.00 50.47 360 MET A CA 1
ATOM 2803 C C . MET A 1 360 ? 14.703 6.352 49.265 1.00 50.47 360 MET A C 1
ATOM 2805 O O . MET A 1 360 ? 14.257 7.499 49.299 1.00 50.47 360 MET A O 1
ATOM 2809 N N . GLN A 1 361 ? 15.732 5.963 50.023 1.00 52.00 361 GLN A N 1
ATOM 2810 C CA . GLN A 1 361 ? 16.464 6.899 50.871 1.00 52.00 361 GLN A CA 1
ATOM 2811 C C . GLN A 1 361 ? 17.084 7.981 49.987 1.00 52.00 361 GLN A C 1
ATOM 2813 O O . GLN A 1 361 ? 18.047 7.744 49.257 1.00 52.00 361 GLN A O 1
ATOM 2818 N N . THR A 1 362 ? 16.515 9.182 50.048 1.00 46.53 362 THR A N 1
ATOM 2819 C CA . THR A 1 362 ? 17.081 10.368 49.421 1.00 46.53 362 THR A CA 1
ATOM 2820 C C . THR A 1 362 ? 18.444 10.619 50.048 1.00 46.53 362 THR A C 1
ATOM 2822 O O . THR A 1 362 ? 18.544 10.979 51.223 1.00 46.53 362 THR A O 1
ATOM 2825 N N . ARG A 1 363 ? 19.510 10.399 49.278 1.00 51.62 363 ARG A N 1
ATOM 2826 C CA . ARG A 1 363 ? 20.861 10.771 49.689 1.00 51.62 363 ARG A CA 1
ATOM 2827 C C . ARG A 1 363 ? 20.876 12.293 49.833 1.00 51.62 363 ARG A C 1
ATOM 2829 O O . ARG A 1 363 ? 20.570 12.995 48.873 1.00 51.62 363 ARG A O 1
ATOM 2836 N N . ALA A 1 364 ? 21.161 12.781 51.040 1.00 49.97 364 ALA A N 1
ATOM 2837 C CA . ALA A 1 364 ? 21.192 14.210 51.326 1.00 49.97 364 ALA A CA 1
ATOM 2838 C C . ALA A 1 364 ? 22.119 14.942 50.331 1.00 49.97 364 ALA A C 1
ATOM 2840 O O . ALA A 1 364 ? 23.167 14.387 49.970 1.00 49.97 364 ALA A O 1
ATOM 2841 N N . PRO A 1 365 ? 21.764 16.161 49.884 1.00 45.47 365 PRO A N 1
ATOM 2842 C CA . PRO A 1 365 ? 22.609 16.924 48.977 1.00 45.47 365 PRO A CA 1
ATOM 2843 C C . PRO A 1 365 ? 23.953 17.191 49.658 1.00 45.47 365 PRO A C 1
ATOM 2845 O O . PRO A 1 365 ? 23.995 17.678 50.789 1.00 45.47 365 PRO A O 1
ATOM 2848 N N . LYS A 1 366 ? 25.058 16.854 48.987 1.00 50.09 366 LYS A N 1
ATOM 2849 C CA . LYS A 1 366 ? 26.391 17.241 49.459 1.00 50.09 366 LYS A CA 1
ATOM 2850 C C . LYS A 1 366 ? 26.512 18.771 49.392 1.00 50.09 366 LYS A C 1
ATOM 2852 O O . LYS A 1 366 ? 26.109 19.341 48.378 1.00 50.09 366 LYS A O 1
ATOM 2857 N N . PRO A 1 367 ? 27.061 19.432 50.424 1.00 40.84 367 PRO A N 1
ATOM 2858 C CA . PRO A 1 367 ? 27.271 20.869 50.382 1.00 40.84 367 PRO A CA 1
ATOM 2859 C C . PRO A 1 367 ? 28.318 21.222 49.322 1.00 40.84 367 PRO A C 1
ATOM 2861 O O . PRO A 1 367 ? 29.373 20.592 49.226 1.00 40.84 367 PRO A O 1
ATOM 2864 N N . ASN A 1 368 ? 27.970 22.231 48.526 1.00 43.75 368 ASN A N 1
ATOM 2865 C CA . ASN A 1 368 ? 28.792 22.844 47.494 1.00 43.75 368 ASN A CA 1
ATOM 2866 C C . ASN A 1 368 ? 30.122 23.290 48.123 1.00 43.75 368 ASN A C 1
ATOM 2868 O O . ASN A 1 368 ? 30.122 24.133 49.017 1.00 43.75 368 ASN A O 1
ATOM 2872 N N . THR A 1 369 ? 31.234 22.676 47.723 1.00 41.94 369 THR A N 1
ATOM 2873 C CA . THR A 1 369 ? 32.578 23.118 48.115 1.00 41.94 369 THR A CA 1
ATOM 2874 C C . THR A 1 369 ? 33.257 23.624 46.855 1.00 41.94 369 THR A C 1
ATOM 2876 O O . THR A 1 369 ? 33.472 22.857 45.917 1.00 41.94 369 THR A O 1
ATOM 2879 N N . ASP A 1 370 ? 33.493 24.934 46.829 1.00 40.78 370 ASP A N 1
ATOM 2880 C CA . ASP A 1 370 ? 34.110 25.655 45.725 1.00 40.78 370 ASP A CA 1
ATOM 2881 C C . ASP A 1 370 ? 35.459 25.031 45.346 1.00 40.78 370 ASP A C 1
ATOM 2883 O O . ASP A 1 370 ? 36.314 24.752 46.186 1.00 40.78 370 ASP A O 1
ATOM 2887 N N . ILE A 1 371 ? 35.623 24.788 44.046 1.00 51.06 371 ILE A N 1
ATOM 2888 C CA . ILE A 1 371 ? 36.804 24.188 43.422 1.00 51.06 371 ILE A CA 1
ATOM 2889 C C . ILE A 1 371 ? 37.848 25.289 43.222 1.00 51.06 371 ILE A C 1
ATOM 2891 O O . ILE A 1 371 ? 38.132 25.681 42.098 1.00 51.06 371 ILE A O 1
ATOM 2895 N N . VAL A 1 372 ? 38.401 25.828 44.305 1.00 48.22 372 VAL A N 1
ATOM 2896 C CA . VAL A 1 372 ? 39.677 26.554 44.284 1.00 48.22 372 VAL A CA 1
ATOM 2897 C C . VAL A 1 372 ? 40.278 26.435 45.685 1.00 48.22 372 VAL A C 1
ATOM 2899 O O . VAL A 1 372 ? 39.588 26.693 46.661 1.00 48.22 372 VAL A O 1
ATOM 2902 N N . ASP A 1 373 ? 41.542 26.026 45.767 1.00 44.31 373 ASP A N 1
ATOM 2903 C CA . ASP A 1 373 ? 42.316 25.746 46.987 1.00 44.31 373 ASP A CA 1
ATOM 2904 C C . ASP A 1 373 ? 41.993 24.430 47.714 1.00 44.31 373 ASP A C 1
ATOM 2906 O O . ASP A 1 373 ? 41.191 24.369 48.634 1.00 44.31 373 ASP A O 1
ATOM 2910 N N . ILE A 1 374 ? 42.690 23.358 47.318 1.00 44.97 374 ILE A N 1
ATOM 2911 C CA . ILE A 1 374 ? 43.638 22.604 48.167 1.00 44.97 374 ILE A CA 1
ATOM 2912 C C . ILE A 1 374 ? 44.483 21.750 47.208 1.00 44.97 374 ILE A C 1
ATOM 2914 O O . ILE A 1 374 ? 44.274 20.563 46.966 1.00 44.97 374 ILE A O 1
ATOM 2918 N N . THR A 1 375 ? 45.487 22.393 46.620 1.00 51.00 375 THR A N 1
ATOM 2919 C CA . THR A 1 375 ? 46.735 21.725 46.261 1.00 51.00 375 THR A CA 1
ATOM 2920 C C . THR A 1 375 ? 47.444 21.358 47.559 1.00 51.00 375 THR A C 1
ATOM 2922 O O . THR A 1 375 ? 48.150 22.196 48.108 1.00 51.00 375 THR A O 1
ATOM 2925 N N . GLN A 1 376 ? 47.231 20.143 48.068 1.00 49.41 376 GLN A N 1
ATOM 2926 C CA . GLN A 1 376 ? 48.198 19.390 48.879 1.00 49.41 376 GLN A CA 1
ATOM 2927 C C . GLN A 1 376 ? 47.622 18.006 49.233 1.00 49.41 376 GLN A C 1
ATOM 2929 O O . GLN A 1 376 ? 46.604 17.887 49.904 1.00 49.41 376 GLN A O 1
ATOM 2934 N N . ASN A 1 377 ? 48.327 16.954 48.805 1.00 53.53 377 ASN A N 1
ATOM 2935 C CA . ASN A 1 377 ? 48.193 15.567 49.273 1.00 53.53 377 ASN A CA 1
ATOM 2936 C C . ASN A 1 377 ? 46.935 14.755 48.908 1.00 53.53 377 ASN A C 1
ATOM 2938 O O . ASN A 1 377 ? 46.453 13.945 49.699 1.00 53.53 377 ASN A O 1
ATOM 2942 N N . SER A 1 378 ? 46.482 14.813 47.657 1.00 52.00 378 SER A N 1
ATOM 2943 C CA . SER A 1 378 ? 45.717 13.694 47.082 1.00 52.00 378 SER A CA 1
ATOM 2944 C C . SER A 1 378 ? 46.710 12.594 46.685 1.00 52.00 378 SER A C 1
ATOM 2946 O O . SER A 1 378 ? 47.458 12.774 45.728 1.00 52.00 378 SER A O 1
ATOM 2948 N N . GLY A 1 379 ? 46.756 11.481 47.427 1.00 57.75 379 GLY A N 1
ATOM 2949 C CA . GLY A 1 379 ? 47.685 10.338 47.290 1.00 57.75 379 GLY A CA 1
ATOM 2950 C C . GLY A 1 379 ? 47.672 9.565 45.955 1.00 57.75 379 GLY A C 1
ATOM 2951 O O . GLY A 1 379 ? 47.962 8.374 45.925 1.00 57.75 379 GLY A O 1
ATOM 2952 N N . ILE A 1 380 ? 47.374 10.234 44.842 1.00 55.47 380 ILE A N 1
ATOM 2953 C CA . ILE A 1 380 ? 47.366 9.731 43.464 1.00 55.47 380 ILE A CA 1
ATOM 2954 C C . ILE A 1 380 ? 48.762 9.280 43.004 1.00 55.47 380 ILE A C 1
ATOM 2956 O O . ILE A 1 380 ? 48.881 8.386 42.171 1.00 55.47 380 ILE A O 1
ATOM 2960 N N . THR A 1 381 ? 49.838 9.816 43.582 1.00 55.84 381 THR A N 1
ATOM 2961 C CA . THR A 1 381 ? 51.216 9.413 43.249 1.00 55.84 381 THR A CA 1
ATOM 2962 C C . THR A 1 381 ? 51.635 8.063 43.845 1.00 55.84 381 THR A C 1
ATOM 2964 O O . THR A 1 381 ? 52.690 7.548 43.477 1.00 55.84 381 THR A O 1
ATOM 2967 N N . GLN A 1 382 ? 50.823 7.448 44.715 1.00 59.59 382 GLN A N 1
ATOM 2968 C CA . GLN A 1 382 ? 51.065 6.085 45.209 1.00 59.59 382 GLN A CA 1
ATOM 2969 C C . GLN A 1 382 ? 50.468 4.985 44.316 1.00 59.59 382 GLN A C 1
ATOM 2971 O O . GLN A 1 382 ? 50.847 3.829 44.459 1.00 59.59 382 GLN A O 1
ATOM 2976 N N . LEU A 1 383 ? 49.607 5.329 43.353 1.00 53.88 383 LEU A N 1
ATOM 2977 C CA . LEU A 1 383 ? 48.947 4.365 42.460 1.00 53.88 383 LEU A CA 1
ATOM 2978 C C . LEU A 1 383 ? 49.805 3.905 41.266 1.00 53.88 383 LEU A C 1
ATOM 2980 O O . LEU A 1 383 ? 49.389 3.014 40.534 1.00 53.88 383 LEU A O 1
ATOM 2984 N N . PHE A 1 384 ? 51.001 4.474 41.074 1.00 66.06 384 PHE A N 1
ATOM 2985 C CA . PHE A 1 384 ? 51.874 4.176 39.925 1.00 66.06 384 PHE A CA 1
ATOM 2986 C C . PHE A 1 384 ? 53.279 3.690 40.309 1.00 66.06 384 PHE A C 1
ATOM 2988 O O . PHE A 1 384 ? 54.203 3.765 39.499 1.00 66.06 384 PHE A O 1
ATOM 2995 N N . ARG A 1 385 ? 53.481 3.187 41.534 1.00 51.25 385 ARG A N 1
ATOM 2996 C CA . ARG A 1 385 ? 54.748 2.528 41.886 1.00 51.25 385 ARG A CA 1
ATOM 2997 C C . ARG A 1 385 ? 54.674 1.040 41.548 1.00 51.25 385 ARG A C 1
ATOM 2999 O O . ARG A 1 385 ? 53.964 0.285 42.197 1.00 51.25 385 ARG A O 1
ATOM 3006 N N . THR A 1 386 ? 55.426 0.642 40.528 1.00 43.88 386 THR A N 1
ATOM 3007 C CA . THR A 1 386 ? 55.772 -0.750 40.215 1.00 43.88 386 THR A CA 1
ATOM 3008 C C . THR A 1 386 ? 56.722 -1.297 41.278 1.00 43.88 386 THR A C 1
ATOM 3010 O O . THR A 1 386 ? 57.844 -0.799 41.401 1.00 43.88 386 THR A O 1
ATOM 3013 N N . GLU A 1 387 ? 56.292 -2.307 42.034 1.00 46.53 387 GLU A N 1
ATOM 3014 C CA . GLU A 1 387 ? 57.194 -3.115 42.860 1.00 46.53 387 GLU A CA 1
ATOM 3015 C C . GLU A 1 387 ? 58.027 -4.048 41.966 1.00 46.53 387 GLU A C 1
ATOM 3017 O O . GLU A 1 387 ? 57.545 -4.557 40.951 1.00 46.53 387 GLU A O 1
ATOM 3022 N N . LYS A 1 388 ? 59.303 -4.198 42.326 1.00 38.03 388 LYS A N 1
ATOM 3023 C CA . LYS A 1 388 ? 60.277 -5.113 41.728 1.00 38.03 388 LYS A CA 1
ATOM 3024 C C . LYS A 1 388 ? 60.450 -6.316 42.637 1.00 38.03 388 LYS A C 1
ATOM 3026 O O . LYS A 1 388 ? 60.478 -6.076 43.866 1.00 38.03 388 LYS A O 1
#

Organism: Bactrocera dorsalis (NCBI:txid27457)

pLDDT: mean 80.76, std 22.37, range [25.94, 98.69]

Sequence (388 aa):
MTSTVDRIQQFMALLYESCYHMMGSAGPSLGRDLYQLQGIADALINSVFASLEDVPDYRLRPIVRVFFKPFVYSCPPAFYDSVLVPIFAHLAPFMCYHLMQRWTYISSLYESGQLNEESNDTQEVLEDMLNRSLTREYLDVLKIALVGAGTDGVHAAANITDVAMEPEEHSMDGTTQSRAAQSALLSDIISDLGAKLLRNDATSNYILMTLMAALSWQDGACSMKAVNVIAPVMRFLATSEIQLMDQNKATTAFQAVLQGLQVHGMHDANQAGLITLGVQFYELLRPKFPILSELLRNIPNVNAADIQKFDEKVSVAPLKGNKVDKAKKDLFKKMTARLVGRSVNQMFSRQIEILNLPPMQTRAPKPNTDIVDITQNSGITQLFRTEK